Protein AF-A0A938UQN3-F1 (afdb_monomer_lite)

Sequence (395 aa):
MGNARTWTIAVVLLLVIAAVGLVLLARGTQACGDGECGEGESMVSCALDCPGSCGDGFCNPDGENVGTCPADCTPAVPPPPAPTAPPAPPAPTPASAAPTEAPAAAGADRPSEPEAAASRARCGDGTCQAGENGKNCPSDCQPPGRCRDDAFRKIVAQVVKSCADGCKFESKNPVVGISEAQFRALFERAGDKGIGVQFSIFGCNVWKPDGKDCWGYDAHYAEPATCPPDANYACASRSDGGLCNPAGAQTACKKYAAAIEDSVVGFVKQWRQAKYLLLLGTASRTGNDDRGSGGMSQANKDLALVRAANVEGLVDRLRGEMEQFKEPVMFKSYKVVLDNTKQFFDSAGFKKLVAAQMKVGKDGGFKPTTDNAINRSVMMIAVGCDLTGEDVGEK

pLDDT: mean 70.02, std 17.11, range [31.27, 96.38]

Radius of gyration: 29.77 Å; chains: 1; bounding box: 83×67×92 Å

Foldseek 3Di:
DPPPVVVVVVVVVVVVVVVVVVVVVVVPDPDADPQAQDDPRDCVNHVRNDPDDAPPQAQGPSHGECVRHVPNHPDDDPDPPDDDDDDDDDDDDDDDDDDDDDDDDDDDDDDDDPPPPPPQPPAPPQAQDPPRACPNRVRNHPDQAADPDPLLLLLVLVQLQQQVVQVVPVPGRDAPEDDLVNVCSLQVCCPRPQKHKAWQQQDWDPQDPVRQATAEDLQPADPLVRPPLVPCSNVPDPVVPDDDDVVVRSVRHVVSVVVSLCVLLVRLLVQLLFAAKEKEFFFAPPPCPPPPPLWRDPVRQVSSQVQSVSSVVSSVVSQVVVVVVVSHRNYDYGYHYYILSDCSLVDPSNLVSQCVRPPPDPPDSDRCSDSNRVRRTIMIMGGSHDSDDPSNPPD

Structure (mmCIF, N/CA/C/O backbone):
data_AF-A0A938UQN3-F1
#
_entry.id   AF-A0A938UQN3-F1
#
loop_
_atom_site.group_PDB
_atom_site.id
_atom_site.type_symbol
_atom_site.label_atom_id
_atom_site.label_alt_id
_atom_site.label_comp_id
_atom_site.label_asym_id
_atom_site.label_entity_id
_atom_site.label_seq_id
_atom_site.pdbx_PDB_ins_code
_atom_site.Cartn_x
_atom_site.Cartn_y
_atom_site.Cartn_z
_atom_site.occupancy
_atom_site.B_iso_or_equiv
_atom_site.auth_seq_id
_atom_site.auth_comp_id
_atom_site.auth_asym_id
_atom_site.auth_atom_id
_atom_site.pdbx_PDB_model_num
ATOM 1 N N . MET A 1 1 ? 1.586 41.557 48.399 1.00 56.97 1 MET A N 1
ATOM 2 C CA . MET A 1 1 ? 2.394 42.169 47.313 1.00 56.97 1 MET A CA 1
ATOM 3 C C . MET A 1 1 ? 2.882 41.140 46.268 1.00 56.97 1 MET A C 1
ATOM 5 O O . MET A 1 1 ? 3.895 41.372 45.625 1.00 56.97 1 MET A O 1
ATOM 9 N N . GLY A 1 2 ? 2.164 40.027 46.035 1.00 58.78 2 GLY A N 1
ATOM 10 C CA . GLY A 1 2 ? 2.628 38.928 45.162 1.00 58.78 2 GLY A CA 1
ATOM 11 C C . GLY A 1 2 ? 2.146 38.943 43.703 1.00 58.78 2 GLY A C 1
ATOM 12 O O . GLY A 1 2 ? 2.598 38.115 42.926 1.00 58.78 2 GLY A O 1
ATOM 13 N N . ASN A 1 3 ? 1.264 39.870 43.305 1.00 70.50 3 ASN A N 1
ATOM 14 C CA . ASN A 1 3 ? 0.552 39.760 42.018 1.00 70.50 3 ASN A CA 1
ATOM 15 C C . ASN A 1 3 ? 1.128 40.625 40.886 1.00 70.50 3 ASN A C 1
ATOM 17 O O . ASN A 1 3 ? 0.839 40.368 39.722 1.00 70.50 3 ASN A O 1
ATOM 21 N N . ALA A 1 4 ? 1.955 41.629 41.196 1.00 79.12 4 ALA A N 1
ATOM 22 C CA . ALA A 1 4 ? 2.470 42.545 40.177 1.00 79.12 4 ALA A CA 1
ATOM 23 C C . ALA A 1 4 ? 3.506 41.872 39.258 1.00 79.12 4 ALA A C 1
ATOM 25 O O . ALA A 1 4 ? 3.447 42.032 38.045 1.00 79.12 4 ALA A O 1
ATOM 26 N N . ARG A 1 5 ? 4.412 41.056 39.820 1.00 83.56 5 ARG A N 1
ATOM 27 C CA . ARG A 1 5 ? 5.469 40.384 39.043 1.00 83.56 5 ARG A CA 1
ATOM 28 C C . ARG A 1 5 ? 4.922 39.335 38.074 1.00 83.56 5 ARG A C 1
ATOM 30 O O . ARG A 1 5 ? 5.420 39.226 36.959 1.00 83.56 5 ARG A O 1
ATOM 37 N N . THR A 1 6 ? 3.885 38.601 38.469 1.00 84.69 6 THR A N 1
ATOM 38 C CA . THR A 1 6 ? 3.274 37.560 37.631 1.00 84.69 6 THR A CA 1
ATOM 39 C C . THR A 1 6 ? 2.570 38.162 36.415 1.00 84.69 6 THR A C 1
ATOM 41 O O . THR A 1 6 ? 2.688 37.638 35.311 1.00 84.69 6 THR A O 1
ATOM 44 N N . TRP A 1 7 ? 1.910 39.311 36.595 1.00 89.62 7 TRP A N 1
ATOM 45 C CA . TRP A 1 7 ? 1.274 40.047 35.502 1.00 89.62 7 TRP A CA 1
ATOM 46 C C . TRP A 1 7 ? 2.285 40.612 34.502 1.00 89.62 7 TRP A C 1
ATOM 48 O O . TRP A 1 7 ? 2.067 40.511 33.297 1.00 89.62 7 TRP A O 1
ATOM 58 N N . THR A 1 8 ? 3.419 41.143 34.969 1.00 93.06 8 THR A N 1
ATOM 59 C CA . THR A 1 8 ? 4.461 41.657 34.067 1.00 93.06 8 THR A CA 1
ATOM 60 C C . THR A 1 8 ? 5.041 40.555 33.177 1.00 93.06 8 THR A C 1
ATOM 62 O O . THR A 1 8 ? 5.215 40.772 31.981 1.00 93.06 8 THR A O 1
ATOM 65 N N . ILE A 1 9 ? 5.285 39.359 33.723 1.00 92.88 9 ILE A N 1
ATOM 66 C CA . ILE A 1 9 ? 5.828 38.231 32.947 1.00 92.88 9 ILE A CA 1
ATOM 67 C C . ILE A 1 9 ? 4.826 37.764 31.883 1.00 92.88 9 ILE A C 1
ATOM 69 O O . ILE A 1 9 ? 5.215 37.559 30.736 1.00 92.88 9 ILE A O 1
ATOM 73 N N . ALA A 1 10 ? 3.540 37.648 32.229 1.00 92.75 10 ALA A N 1
ATOM 74 C CA . ALA A 1 10 ? 2.505 37.223 31.285 1.00 92.75 10 ALA A CA 1
ATOM 75 C C . ALA A 1 10 ? 2.339 38.202 30.108 1.00 92.75 10 ALA A C 1
ATOM 77 O O . ALA A 1 10 ? 2.228 37.772 28.960 1.00 92.75 10 ALA A O 1
ATOM 78 N N . VAL A 1 11 ? 2.378 39.513 30.376 1.00 95.69 11 VAL A N 1
ATOM 79 C CA . VAL A 1 11 ? 2.270 40.547 29.333 1.00 95.69 11 VAL A CA 1
ATOM 80 C C . VAL A 1 11 ? 3.484 40.527 28.405 1.00 95.69 11 VAL A C 1
ATOM 82 O O . VAL A 1 11 ? 3.319 40.570 27.189 1.00 95.69 11 VAL A O 1
ATOM 85 N N . VAL A 1 12 ? 4.698 40.403 28.950 1.00 96.25 12 VAL A N 1
ATOM 86 C CA . VAL A 1 12 ? 5.915 40.310 28.127 1.00 96.25 12 VAL A CA 1
ATOM 87 C C . VAL A 1 12 ? 5.890 39.052 27.257 1.00 96.25 12 VAL A C 1
ATOM 89 O O . VAL A 1 12 ? 6.208 39.133 26.073 1.00 96.25 12 VAL A O 1
ATOM 92 N N . LEU A 1 13 ? 5.455 37.909 27.797 1.00 96.25 13 LEU A N 1
ATOM 93 C CA . LEU A 1 13 ? 5.366 36.663 27.033 1.00 96.25 13 LEU A CA 1
ATOM 94 C C . LEU A 1 13 ? 4.372 36.777 25.864 1.00 96.25 13 LEU A C 1
ATOM 96 O O . LEU A 1 13 ? 4.685 36.362 24.751 1.00 96.25 13 LEU A O 1
ATOM 100 N N . LEU A 1 14 ? 3.204 37.386 26.096 1.00 96.12 14 LEU A N 1
ATOM 101 C CA . LEU A 1 14 ? 2.204 37.639 25.053 1.00 96.12 14 LEU A CA 1
ATOM 102 C C . LEU A 1 14 ? 2.736 38.556 23.947 1.00 96.12 14 LEU A C 1
ATOM 104 O O . LEU A 1 14 ? 2.516 38.276 22.770 1.00 96.12 14 LEU A O 1
ATOM 108 N N . LEU A 1 15 ? 3.468 39.614 24.307 1.00 96.38 15 LEU A N 1
ATOM 109 C CA . LEU A 1 15 ? 4.074 40.523 23.330 1.00 96.38 15 LEU A CA 1
ATOM 110 C C . LEU A 1 15 ? 5.153 39.828 22.490 1.00 96.38 15 LEU A C 1
ATOM 112 O O . LEU A 1 15 ? 5.215 40.050 21.282 1.00 96.38 15 LEU A O 1
ATOM 116 N N . VAL A 1 16 ? 5.962 38.951 23.093 1.00 96.25 16 VAL A N 1
ATOM 117 C CA . VAL A 1 16 ? 6.960 38.156 22.359 1.00 96.25 16 VAL A CA 1
ATOM 118 C C . VAL A 1 16 ? 6.283 37.181 21.396 1.00 96.25 16 VAL A C 1
ATOM 120 O O . VAL A 1 16 ? 6.679 37.113 20.235 1.00 96.25 16 VAL A O 1
ATOM 123 N N . ILE A 1 17 ? 5.238 36.468 21.830 1.00 95.25 17 ILE A N 1
ATOM 124 C CA . ILE A 1 17 ? 4.491 35.542 20.961 1.00 95.25 17 ILE A CA 1
ATOM 125 C C . ILE A 1 17 ? 3.857 36.294 19.784 1.00 95.25 17 ILE A C 1
ATOM 127 O O . ILE A 1 17 ? 3.970 35.845 18.646 1.00 95.25 17 ILE A O 1
ATOM 131 N N . ALA A 1 18 ? 3.245 37.454 20.033 1.00 94.81 18 ALA A N 1
ATOM 132 C CA . ALA A 1 18 ? 2.670 38.290 18.982 1.00 94.81 18 ALA A CA 1
ATOM 133 C C . ALA A 1 18 ? 3.731 38.793 17.988 1.00 94.81 18 ALA A C 1
ATOM 135 O O . ALA A 1 18 ? 3.509 38.732 16.781 1.00 94.81 18 ALA A O 1
ATOM 136 N N . ALA A 1 19 ? 4.899 39.232 18.469 1.00 94.44 19 ALA A N 1
ATOM 137 C CA . ALA A 1 19 ? 5.991 39.678 17.605 1.00 94.44 19 ALA A CA 1
ATOM 138 C C . ALA A 1 19 ? 6.561 38.533 16.751 1.00 94.44 19 ALA A C 1
ATOM 140 O O . ALA A 1 19 ? 6.786 38.714 15.556 1.00 94.44 19 ALA A O 1
ATOM 141 N N . VAL A 1 20 ? 6.744 37.341 17.329 1.00 91.69 20 VAL A N 1
ATOM 142 C CA . VAL A 1 20 ? 7.188 36.150 16.587 1.00 91.69 20 VAL A CA 1
ATOM 143 C C . VAL A 1 20 ? 6.137 35.729 15.559 1.00 91.69 20 VAL A C 1
ATOM 145 O O . VAL A 1 20 ? 6.489 35.473 14.411 1.00 91.69 20 VAL A O 1
ATOM 148 N N . GLY A 1 21 ? 4.853 35.727 15.928 1.00 89.25 21 GLY A N 1
ATOM 149 C CA . GLY A 1 21 ? 3.753 35.457 15.001 1.00 89.25 21 GLY A CA 1
ATOM 150 C C . GLY A 1 21 ? 3.728 36.436 13.826 1.00 89.25 21 GLY A C 1
ATOM 151 O O . GLY A 1 21 ? 3.589 36.011 12.684 1.00 89.25 21 GLY A O 1
ATOM 152 N N . LEU A 1 22 ? 3.952 37.729 14.080 1.00 83.69 22 LEU A N 1
ATOM 153 C CA . LEU A 1 22 ? 4.010 38.753 13.035 1.00 83.69 22 LEU A CA 1
ATOM 154 C C . LEU A 1 22 ? 5.209 38.558 12.090 1.00 83.69 22 LEU A C 1
ATOM 156 O O . LEU A 1 22 ? 5.056 38.687 10.879 1.00 83.69 22 LEU A O 1
ATOM 160 N N . VAL A 1 23 ? 6.385 38.199 12.617 1.00 81.25 23 VAL A N 1
ATOM 161 C CA . VAL A 1 23 ? 7.580 37.907 11.800 1.00 81.25 23 VAL A CA 1
ATOM 162 C C . VAL A 1 23 ? 7.393 36.645 10.956 1.00 81.25 23 VAL A C 1
ATOM 164 O O . VAL A 1 23 ? 7.838 36.608 9.812 1.00 81.25 23 VAL A O 1
ATOM 167 N N . LEU A 1 24 ? 6.727 35.619 11.491 1.00 76.69 24 LEU A N 1
ATOM 168 C CA . LEU A 1 24 ? 6.431 34.395 10.745 1.00 76.69 24 LEU A CA 1
ATOM 169 C C . LEU A 1 24 ? 5.381 34.632 9.652 1.00 76.69 24 LEU A C 1
ATOM 171 O O . LEU A 1 24 ? 5.538 34.112 8.552 1.00 76.69 24 LEU A O 1
ATOM 175 N N . LEU A 1 25 ? 4.368 35.466 9.910 1.00 73.25 25 LEU A N 1
ATOM 176 C CA . LEU A 1 25 ? 3.381 35.859 8.898 1.00 73.25 25 LEU A CA 1
ATOM 177 C C . LEU A 1 25 ? 3.997 36.725 7.788 1.00 73.25 25 LEU A C 1
ATOM 179 O O . LEU A 1 25 ? 3.633 36.573 6.628 1.00 73.25 25 LEU A O 1
ATOM 183 N N . ALA A 1 26 ? 4.965 37.585 8.114 1.00 68.00 26 ALA A N 1
ATOM 184 C CA . ALA A 1 26 ? 5.640 38.437 7.132 1.00 68.00 26 ALA A CA 1
ATOM 185 C C . ALA A 1 26 ? 6.625 37.685 6.215 1.00 68.00 26 ALA A C 1
ATOM 187 O O . ALA A 1 26 ? 7.032 38.226 5.193 1.00 68.00 26 ALA A O 1
ATOM 188 N N . ARG A 1 27 ? 7.018 36.451 6.556 1.00 65.69 27 ARG A N 1
ATOM 189 C CA . ARG A 1 27 ? 7.923 35.616 5.741 1.00 65.69 27 ARG A CA 1
ATOM 190 C C . ARG A 1 27 ? 7.196 34.619 4.833 1.00 65.69 27 ARG A C 1
ATOM 192 O O . ARG A 1 27 ? 7.852 33.797 4.206 1.00 65.69 27 ARG A O 1
ATOM 199 N N . GLY A 1 28 ? 5.864 34.643 4.802 1.00 57.59 28 GLY A N 1
ATOM 200 C CA . GLY A 1 28 ? 5.063 33.539 4.268 1.00 57.59 28 GLY A CA 1
ATOM 201 C C . GLY A 1 28 ? 4.474 33.711 2.870 1.00 57.59 28 GLY A C 1
ATOM 202 O O . GLY A 1 28 ? 3.775 32.807 2.429 1.00 57.59 28 GLY A O 1
ATOM 203 N N . THR A 1 29 ? 4.692 34.828 2.176 1.00 60.16 29 THR A N 1
ATOM 204 C CA . THR A 1 29 ? 4.077 35.047 0.856 1.00 60.16 29 THR A CA 1
ATOM 205 C C . THR A 1 29 ? 5.000 35.858 -0.043 1.00 60.16 29 THR A C 1
ATOM 207 O O . THR A 1 29 ? 4.762 37.044 -0.270 1.00 60.16 29 THR A O 1
ATOM 210 N N . GLN A 1 30 ? 6.066 35.240 -0.547 1.00 63.69 30 GLN A N 1
ATOM 211 C CA . GLN A 1 30 ? 6.585 35.671 -1.843 1.00 63.69 30 GLN A CA 1
ATOM 212 C C . GLN A 1 30 ? 5.527 35.222 -2.852 1.00 63.69 30 GLN A C 1
ATOM 214 O O . GLN A 1 30 ? 5.240 34.032 -2.992 1.00 63.69 30 GLN A O 1
ATOM 219 N N . ALA A 1 31 ? 4.743 36.197 -3.301 1.00 70.38 31 ALA A N 1
ATOM 220 C CA . ALA A 1 31 ? 3.550 35.963 -4.084 1.00 70.38 31 ALA A CA 1
ATOM 221 C C . ALA A 1 31 ? 3.962 35.940 -5.544 1.00 70.38 31 ALA A C 1
ATOM 223 O O . ALA A 1 31 ? 4.430 36.946 -6.059 1.00 70.38 31 ALA A O 1
ATOM 224 N N . CYS A 1 32 ? 3.722 34.807 -6.184 1.00 81.62 32 CYS A N 1
ATOM 225 C CA . CYS A 1 32 ? 3.927 34.661 -7.607 1.00 81.62 32 CYS A CA 1
ATOM 226 C C . CYS A 1 32 ? 3.119 35.710 -8.398 1.00 81.62 32 CYS A C 1
ATOM 228 O O . CYS A 1 32 ? 1.915 35.874 -8.167 1.00 81.62 32 CYS A O 1
ATOM 230 N N . GLY A 1 33 ? 3.776 36.398 -9.323 1.00 83.62 33 GLY A N 1
ATOM 231 C CA . GLY A 1 33 ? 3.275 37.424 -10.229 1.00 83.62 33 GLY A CA 1
ATOM 232 C C . GLY A 1 33 ? 3.992 38.778 -10.164 1.00 83.62 33 GLY A C 1
ATOM 233 O O . GLY A 1 33 ? 3.383 39.763 -10.596 1.00 83.62 33 GLY A O 1
ATOM 234 N N . ASP A 1 34 ? 5.209 38.883 -9.619 1.00 85.81 34 ASP A N 1
ATOM 235 C CA . ASP A 1 34 ? 5.981 40.142 -9.628 1.00 85.81 34 ASP A CA 1
ATOM 236 C C . ASP A 1 34 ? 6.915 40.291 -10.847 1.00 85.81 34 ASP A C 1
ATOM 238 O O . ASP A 1 34 ? 7.418 41.389 -11.113 1.00 85.81 34 ASP A O 1
ATOM 242 N N . GLY A 1 35 ? 7.044 39.232 -11.652 1.00 83.19 35 GLY A N 1
ATOM 243 C CA . GLY A 1 35 ? 7.829 39.183 -12.880 1.00 83.19 35 GLY A CA 1
ATOM 244 C C . GLY A 1 35 ? 9.316 38.874 -12.693 1.00 83.19 35 GLY A C 1
ATOM 245 O O . GLY A 1 35 ? 10.037 38.887 -13.695 1.00 83.19 35 GLY A O 1
ATOM 246 N N . GLU A 1 36 ? 9.793 38.598 -11.475 1.00 85.06 36 GLU A N 1
ATOM 247 C CA . GLU A 1 36 ? 11.181 38.206 -11.207 1.00 85.06 36 GLU A CA 1
ATOM 248 C C . GLU A 1 36 ? 11.253 36.876 -10.444 1.00 85.06 36 GLU A C 1
ATOM 250 O O . GLU A 1 36 ? 10.652 36.716 -9.397 1.00 85.06 36 GLU A O 1
ATOM 255 N N . CYS A 1 37 ? 12.056 35.922 -10.924 1.00 84.44 37 CYS A N 1
ATOM 256 C CA . CYS A 1 37 ? 12.285 34.665 -10.207 1.00 84.44 37 CYS A CA 1
ATOM 257 C C . CYS A 1 37 ? 13.238 34.874 -9.013 1.00 84.44 37 CYS A C 1
ATOM 259 O O . CYS A 1 37 ? 14.462 34.942 -9.190 1.00 84.44 37 CYS A O 1
ATOM 261 N N . GLY A 1 38 ? 12.690 35.003 -7.803 1.00 84.44 38 GLY A N 1
ATOM 262 C CA . GLY A 1 38 ? 13.435 35.278 -6.572 1.00 84.44 38 GLY A CA 1
ATOM 263 C C . GLY A 1 38 ? 14.086 34.054 -5.905 1.00 84.44 38 GLY A C 1
ATOM 264 O O . GLY A 1 38 ? 13.805 32.897 -6.218 1.00 84.44 38 GLY A O 1
ATOM 265 N N . GLU A 1 39 ? 14.960 34.287 -4.914 1.00 80.38 39 GLU A N 1
ATOM 266 C CA . GLU A 1 39 ? 15.523 33.203 -4.091 1.00 80.38 39 GLU A CA 1
ATOM 267 C C . GLU A 1 39 ? 14.413 32.459 -3.324 1.00 80.38 39 GLU A C 1
ATOM 269 O O . GLU A 1 39 ? 13.772 33.020 -2.437 1.00 80.38 39 GLU A O 1
ATOM 274 N N . GLY A 1 40 ? 14.223 31.172 -3.631 1.00 78.50 40 GLY A N 1
ATOM 275 C CA . GLY A 1 40 ? 13.193 30.320 -3.019 1.00 78.50 40 GLY A CA 1
ATOM 276 C C . GLY A 1 40 ? 11.958 30.106 -3.896 1.00 78.50 40 GLY A C 1
ATOM 277 O O . GLY A 1 40 ? 11.128 29.243 -3.592 1.00 78.50 40 GLY A O 1
ATOM 278 N N . GLU A 1 41 ? 11.866 30.822 -5.012 1.00 86.19 41 GLU A N 1
ATOM 279 C CA . GLU A 1 41 ? 10.914 30.536 -6.073 1.00 86.19 41 GLU A CA 1
ATOM 280 C C . GLU A 1 41 ? 11.502 29.497 -7.028 1.00 86.19 41 GLU A C 1
ATOM 282 O O . GLU A 1 41 ? 12.710 29.373 -7.227 1.00 86.19 41 GLU A O 1
ATOM 287 N N . SER A 1 42 ? 10.630 28.653 -7.553 1.00 77.06 42 SER A N 1
ATOM 288 C CA . SER A 1 42 ? 10.967 27.591 -8.490 1.00 77.06 42 SER A CA 1
ATOM 289 C C . SER A 1 42 ? 9.829 27.476 -9.481 1.00 77.06 42 SER A C 1
ATOM 291 O O . SER A 1 42 ? 8.719 27.909 -9.187 1.00 77.06 42 SER A O 1
ATOM 293 N N . MET A 1 43 ? 10.043 26.797 -10.600 1.00 74.75 43 MET A N 1
ATOM 294 C CA . MET A 1 43 ? 8.954 26.509 -11.537 1.00 74.75 43 MET A CA 1
ATOM 295 C C . MET A 1 43 ? 7.749 25.814 -10.874 1.00 74.75 43 MET A C 1
ATOM 297 O O . MET A 1 43 ? 6.617 25.997 -11.300 1.00 74.75 43 MET A O 1
ATOM 301 N N . VAL A 1 44 ? 7.970 25.035 -9.806 1.00 73.88 44 VAL A N 1
ATOM 302 C CA . VAL A 1 44 ? 6.896 24.322 -9.093 1.00 73.88 44 VAL A CA 1
ATOM 303 C C . VAL A 1 44 ? 6.136 25.245 -8.141 1.00 73.88 44 VAL A C 1
ATOM 305 O O . VAL A 1 44 ? 4.919 25.134 -8.011 1.00 73.88 44 VAL A O 1
ATOM 308 N N . SER A 1 45 ? 6.844 26.144 -7.454 1.00 80.06 45 SER A N 1
ATOM 309 C CA . SER A 1 45 ? 6.239 27.063 -6.483 1.00 80.06 45 SER A CA 1
ATOM 310 C C . SER A 1 45 ? 5.734 28.360 -7.115 1.00 80.06 45 SER A C 1
ATOM 312 O O . SER A 1 45 ? 4.825 28.977 -6.562 1.00 80.06 45 SER A O 1
ATOM 314 N N . CYS A 1 46 ? 6.296 28.761 -8.256 1.00 82.94 46 CYS A N 1
ATOM 315 C CA . CYS A 1 46 ? 5.995 30.008 -8.938 1.00 82.94 46 CYS A CA 1
ATOM 316 C C . CYS A 1 46 ? 6.329 29.976 -10.448 1.00 82.94 46 CYS A C 1
ATOM 318 O O . CYS A 1 46 ? 7.236 30.650 -10.933 1.00 82.94 46 CYS A O 1
ATOM 320 N N . ALA A 1 47 ? 5.562 29.203 -11.223 1.00 80.31 47 ALA A N 1
ATOM 321 C CA . ALA A 1 47 ? 5.734 29.097 -12.679 1.00 80.31 47 ALA A CA 1
ATOM 322 C C . ALA A 1 47 ? 5.547 30.426 -13.442 1.00 80.31 47 ALA A C 1
ATOM 324 O O . ALA A 1 47 ? 6.002 30.547 -14.575 1.00 80.31 47 ALA A O 1
ATOM 325 N N . LEU A 1 48 ? 4.854 31.406 -12.848 1.00 81.25 48 LEU A N 1
ATOM 326 C CA . LEU A 1 48 ? 4.531 32.669 -13.515 1.00 81.25 48 LEU A CA 1
ATOM 327 C C . LEU A 1 48 ? 5.754 33.589 -13.659 1.00 81.25 48 LEU A C 1
ATOM 329 O O . LEU A 1 48 ? 5.878 34.248 -14.688 1.00 81.25 48 LEU A O 1
ATOM 333 N N . ASP A 1 49 ? 6.651 33.593 -12.666 1.00 84.56 49 ASP A N 1
ATOM 334 C CA . ASP A 1 49 ? 7.836 34.465 -12.646 1.00 84.56 49 ASP A CA 1
ATOM 335 C C . ASP A 1 49 ? 9.147 33.713 -12.923 1.00 84.56 49 ASP A C 1
ATOM 337 O O . ASP A 1 49 ? 10.135 34.321 -13.336 1.00 84.56 49 ASP A O 1
ATOM 341 N N . CYS A 1 50 ? 9.161 32.386 -12.742 1.00 84.94 50 CYS A N 1
ATOM 342 C CA . CYS A 1 50 ? 10.306 31.518 -13.009 1.00 84.94 50 CYS A CA 1
ATOM 343 C C . CYS A 1 50 ? 10.113 30.715 -14.307 1.00 84.94 50 CYS A C 1
ATOM 345 O O . CYS A 1 50 ? 9.683 29.559 -14.238 1.00 84.94 50 CYS A O 1
ATOM 347 N N . PRO A 1 51 ? 10.436 31.276 -15.491 1.00 76.62 51 PRO A N 1
ATOM 348 C CA . PRO A 1 51 ? 10.465 30.500 -16.723 1.00 76.62 51 PRO A CA 1
ATOM 349 C C . PRO A 1 51 ? 11.550 29.421 -16.628 1.00 76.62 51 PRO A C 1
ATOM 351 O O . PRO A 1 51 ? 12.608 29.643 -16.033 1.00 76.62 51 PRO A O 1
ATOM 354 N N . GLY A 1 52 ? 11.283 28.254 -17.213 1.00 75.50 52 GLY A N 1
ATOM 355 C CA . GLY A 1 52 ? 12.243 27.152 -17.250 1.00 75.50 52 GLY A CA 1
ATOM 356 C C . GLY A 1 52 ? 13.607 27.550 -17.802 1.00 75.50 52 GLY A C 1
ATOM 357 O O . GLY A 1 52 ? 13.730 28.464 -18.625 1.00 75.50 52 GLY A O 1
ATOM 358 N N . SER A 1 53 ? 14.645 26.907 -17.269 1.00 79.44 53 SER A N 1
ATOM 359 C CA . SER A 1 53 ? 16.026 27.149 -17.659 1.00 79.44 53 SER A CA 1
ATOM 360 C C . SER A 1 53 ? 16.504 26.085 -18.633 1.00 79.44 53 SER A C 1
ATOM 362 O O . SER A 1 53 ? 16.656 24.925 -18.260 1.00 79.44 53 SER A O 1
ATOM 364 N N . CYS A 1 54 ? 16.878 26.531 -19.829 1.00 78.81 54 CYS A N 1
ATOM 365 C CA . CYS A 1 54 ? 17.405 25.651 -20.856 1.00 78.81 54 CYS A CA 1
ATOM 366 C C . CYS A 1 54 ? 18.675 24.904 -20.413 1.00 78.81 54 CYS A C 1
ATOM 368 O O . CYS A 1 54 ? 19.653 25.514 -19.967 1.00 78.81 54 CYS A O 1
ATOM 370 N N . GLY A 1 55 ? 18.690 23.598 -20.644 1.00 80.12 55 GLY A N 1
ATOM 371 C CA . GLY A 1 55 ? 19.741 22.645 -20.304 1.00 80.12 55 GLY A CA 1
ATOM 372 C C . GLY A 1 55 ? 19.449 21.788 -19.066 1.00 80.12 55 GLY A C 1
ATOM 373 O O . GLY A 1 55 ? 20.367 21.109 -18.597 1.00 80.12 55 GLY A O 1
ATOM 374 N N . ASP A 1 56 ? 18.231 21.816 -18.519 1.00 80.38 56 ASP A N 1
ATOM 375 C CA . ASP A 1 56 ? 17.821 20.975 -17.385 1.00 80.38 56 ASP A CA 1
ATOM 376 C C . ASP A 1 56 ? 17.229 19.617 -17.819 1.00 80.38 56 ASP A C 1
ATOM 378 O O . ASP A 1 56 ? 17.014 18.730 -16.985 1.00 80.38 56 ASP A O 1
ATOM 382 N N . GLY A 1 57 ? 17.053 19.425 -19.131 1.00 77.56 57 GLY A N 1
ATOM 383 C CA . GLY A 1 57 ? 16.536 18.205 -19.745 1.00 77.56 57 GLY A CA 1
ATOM 384 C C . GLY A 1 57 ? 15.011 18.150 -19.863 1.00 77.56 57 GLY A C 1
ATOM 385 O O . GLY A 1 57 ? 14.493 17.115 -20.296 1.00 77.56 57 GLY A O 1
ATOM 386 N N . PHE A 1 58 ? 14.288 19.220 -19.517 1.00 76.50 58 PHE A N 1
ATOM 387 C CA . PHE A 1 58 ? 12.829 19.296 -19.586 1.00 76.50 58 PHE A CA 1
ATOM 388 C C . PHE A 1 58 ? 12.370 20.459 -20.464 1.00 76.50 58 PHE A C 1
ATOM 390 O O . PHE A 1 58 ? 12.585 21.610 -20.135 1.00 76.50 58 PHE A O 1
ATOM 397 N N . CYS A 1 59 ? 11.646 20.166 -21.548 1.00 82.38 59 CYS A N 1
ATOM 398 C CA . CYS A 1 59 ? 11.062 21.210 -22.392 1.00 82.38 59 CYS A CA 1
ATOM 399 C C . CYS A 1 59 ? 9.840 21.860 -21.721 1.00 82.38 59 CYS A C 1
ATOM 401 O O . CYS A 1 59 ? 8.737 21.300 -21.767 1.00 82.38 59 CYS A O 1
ATOM 403 N N . ASN A 1 60 ? 10.021 23.036 -21.122 1.00 81.75 60 ASN A N 1
ATOM 404 C CA . ASN A 1 60 ? 8.960 23.728 -20.389 1.00 81.75 60 ASN A CA 1
ATOM 405 C C . ASN A 1 60 ? 8.056 24.569 -21.318 1.00 81.75 60 ASN A C 1
ATOM 407 O O . ASN A 1 60 ? 8.532 25.510 -21.957 1.00 81.75 60 ASN A O 1
ATOM 411 N N . PRO A 1 61 ? 6.735 24.307 -21.377 1.00 73.75 61 PRO A N 1
ATOM 412 C CA . PRO A 1 61 ? 5.843 24.923 -22.366 1.00 73.75 61 PRO A CA 1
ATOM 413 C C . PRO A 1 61 ? 5.666 26.443 -22.207 1.00 73.75 61 PRO A C 1
ATOM 415 O O . PRO A 1 61 ? 5.299 27.110 -23.173 1.00 73.75 61 PRO A O 1
ATOM 418 N N . ASP A 1 62 ? 5.951 26.990 -21.022 1.00 72.62 62 ASP A N 1
ATOM 419 C CA . ASP A 1 62 ? 5.711 28.397 -20.673 1.00 72.62 62 ASP A CA 1
ATOM 420 C C . ASP A 1 62 ? 6.896 29.338 -20.982 1.00 72.62 62 ASP A C 1
ATOM 422 O O . ASP A 1 62 ? 6.858 30.525 -20.663 1.00 72.62 62 ASP A O 1
ATOM 426 N N . GLY A 1 63 ? 7.947 28.853 -21.651 1.00 73.44 63 GLY A N 1
ATOM 427 C CA . GLY A 1 63 ? 9.096 29.692 -22.032 1.00 73.44 63 GLY A CA 1
ATOM 428 C C . GLY A 1 63 ? 10.100 29.032 -22.976 1.00 73.44 63 GLY A C 1
ATOM 429 O O . GLY A 1 63 ? 10.867 29.715 -23.665 1.00 73.44 63 GLY A O 1
ATOM 430 N N . GLU A 1 64 ? 10.058 27.709 -23.087 1.00 87.06 64 GLU A N 1
ATOM 431 C CA . GLU A 1 64 ? 10.958 26.945 -23.930 1.00 87.06 64 GLU A CA 1
ATOM 432 C C . GLU A 1 64 ? 10.217 26.360 -25.127 1.00 87.06 64 GLU A C 1
ATOM 434 O O . GLU A 1 64 ? 9.093 25.867 -25.067 1.00 87.06 64 GLU A O 1
ATOM 439 N N . ASN A 1 65 ? 10.864 26.437 -26.277 1.00 85.50 65 ASN A N 1
ATOM 440 C CA . ASN A 1 65 ? 10.447 25.746 -27.480 1.00 85.50 65 ASN A CA 1
ATOM 441 C C . ASN A 1 65 ? 11.693 25.355 -28.270 1.00 85.50 65 ASN A C 1
ATOM 443 O O . ASN A 1 65 ? 12.810 25.746 -27.940 1.00 85.50 65 ASN A O 1
ATOM 447 N N . VAL A 1 66 ? 11.506 24.618 -29.361 1.00 87.56 66 VAL A N 1
ATOM 448 C CA . VAL A 1 66 ? 12.608 24.145 -30.216 1.00 87.56 66 VAL A CA 1
ATOM 449 C C . VAL A 1 66 ? 13.505 25.291 -30.716 1.00 87.56 66 VAL A C 1
ATOM 451 O O . VAL A 1 66 ? 14.679 25.079 -31.003 1.00 87.56 66 VAL A O 1
ATOM 454 N N . GLY A 1 67 ? 12.972 26.512 -30.830 1.00 84.38 67 GLY A N 1
ATOM 455 C CA . GLY A 1 67 ? 13.727 27.696 -31.234 1.00 84.38 67 GLY A CA 1
ATOM 456 C C . GLY A 1 67 ? 14.493 28.378 -30.098 1.00 84.38 67 GLY A C 1
ATOM 457 O O . GLY A 1 67 ? 15.569 28.916 -30.351 1.00 84.38 67 GLY A O 1
ATOM 458 N N . THR A 1 68 ? 13.969 28.370 -28.868 1.00 82.44 68 THR A N 1
ATOM 459 C CA . THR A 1 68 ? 14.589 29.048 -27.712 1.00 82.44 68 THR A CA 1
ATOM 460 C C . THR A 1 68 ? 15.449 28.123 -26.854 1.00 82.44 68 THR A C 1
ATOM 462 O O . THR A 1 68 ? 16.438 28.581 -26.289 1.00 82.44 68 THR A O 1
ATOM 465 N N . CYS A 1 69 ? 15.134 26.827 -26.810 1.00 86.56 69 CYS A N 1
ATOM 466 C CA . CYS A 1 69 ? 15.889 25.805 -26.091 1.00 86.56 69 CYS A CA 1
ATOM 467 C C . CYS A 1 69 ? 15.922 24.460 -26.849 1.00 86.56 69 CYS A C 1
ATOM 469 O O . CYS A 1 69 ? 15.293 23.485 -26.444 1.00 86.56 69 CYS A O 1
ATOM 471 N N . PRO A 1 70 ? 16.671 24.351 -27.958 1.00 88.38 70 PRO A N 1
ATOM 472 C CA . PRO A 1 70 ? 16.764 23.106 -28.728 1.00 88.38 70 PRO A CA 1
ATOM 473 C C . PRO A 1 70 ? 17.450 21.950 -27.980 1.00 88.38 70 PRO A C 1
ATOM 475 O O . PRO A 1 70 ? 17.369 20.811 -28.436 1.00 88.38 70 PRO A O 1
ATOM 478 N N . ALA A 1 71 ? 18.156 22.236 -26.877 1.00 85.56 71 ALA A N 1
ATOM 479 C CA . ALA A 1 71 ? 18.799 21.218 -26.047 1.00 85.56 71 ALA A CA 1
ATOM 480 C C . ALA A 1 71 ? 17.765 20.325 -25.342 1.00 85.56 71 ALA A C 1
ATOM 482 O O . ALA A 1 71 ? 17.932 19.107 -25.336 1.00 85.56 71 ALA A O 1
ATOM 483 N N . ASP A 1 72 ? 16.676 20.928 -24.856 1.00 87.06 72 ASP A N 1
ATOM 484 C CA . ASP A 1 72 ? 15.644 20.225 -24.088 1.00 87.06 72 ASP A CA 1
ATOM 485 C C . ASP A 1 72 ? 14.355 20.038 -24.904 1.00 87.06 72 ASP A C 1
ATOM 487 O O . ASP A 1 72 ? 13.653 19.035 -24.764 1.00 87.06 72 ASP A O 1
ATOM 491 N N . CYS A 1 73 ? 14.071 20.951 -25.840 1.00 86.50 73 CYS A N 1
ATOM 492 C CA . CYS A 1 73 ? 12.915 20.906 -26.729 1.00 86.50 73 CYS A CA 1
ATOM 493 C C . CYS A 1 73 ? 13.287 20.370 -28.114 1.00 86.50 73 CYS A C 1
ATOM 495 O O . CYS A 1 73 ? 13.694 21.114 -29.008 1.00 86.50 73 CYS A O 1
ATOM 497 N N . THR A 1 74 ? 13.082 19.072 -28.337 1.00 84.19 74 THR A N 1
ATOM 498 C CA . THR A 1 74 ? 13.226 18.483 -29.677 1.00 84.19 74 THR A CA 1
ATOM 499 C C . THR A 1 74 ? 11.932 18.630 -30.492 1.00 84.19 74 THR A C 1
ATOM 501 O O . THR A 1 74 ? 10.835 18.596 -29.930 1.00 84.19 74 THR A O 1
ATOM 504 N N . PRO A 1 75 ? 12.013 18.825 -31.824 1.00 71.12 75 PRO A N 1
ATOM 505 C CA . PRO A 1 75 ? 10.827 18.967 -32.660 1.00 71.12 75 PRO A CA 1
ATOM 506 C C . PRO A 1 75 ? 9.983 17.696 -32.601 1.00 71.12 75 PRO A C 1
ATOM 508 O O . PRO A 1 75 ? 10.424 16.622 -33.013 1.00 71.12 75 PRO A O 1
ATOM 511 N N . ALA A 1 76 ? 8.756 17.834 -32.093 1.00 58.81 76 ALA A N 1
ATOM 512 C CA . ALA A 1 76 ? 7.778 16.760 -32.077 1.00 58.81 76 ALA A CA 1
ATOM 513 C C . ALA A 1 76 ? 7.614 16.196 -33.496 1.00 58.81 76 ALA A C 1
ATOM 515 O O . ALA A 1 76 ? 7.314 16.925 -34.446 1.00 58.81 76 ALA A O 1
ATOM 516 N N . VAL A 1 77 ? 7.822 14.887 -33.640 1.00 44.44 77 VAL A N 1
ATOM 517 C CA . VAL A 1 77 ? 7.542 14.171 -34.887 1.00 44.44 77 VAL A CA 1
ATOM 518 C C . VAL A 1 77 ? 6.061 14.401 -35.223 1.00 44.44 77 VAL A C 1
ATOM 520 O O . VAL A 1 77 ? 5.216 14.138 -34.362 1.00 44.44 77 VAL A O 1
ATOM 523 N N . PRO A 1 78 ? 5.710 14.906 -36.423 1.00 40.34 78 PRO A N 1
ATOM 524 C CA . PRO A 1 78 ? 4.315 15.143 -36.766 1.00 40.34 78 PRO A CA 1
ATOM 525 C C . PRO A 1 78 ? 3.521 13.834 -36.643 1.00 40.34 78 PRO A C 1
ATOM 527 O O . PRO A 1 78 ? 4.040 12.770 -37.002 1.00 40.34 78 PRO A O 1
ATOM 530 N N . PRO A 1 79 ? 2.278 13.882 -36.130 1.00 41.31 79 PRO A N 1
ATOM 531 C CA . PRO A 1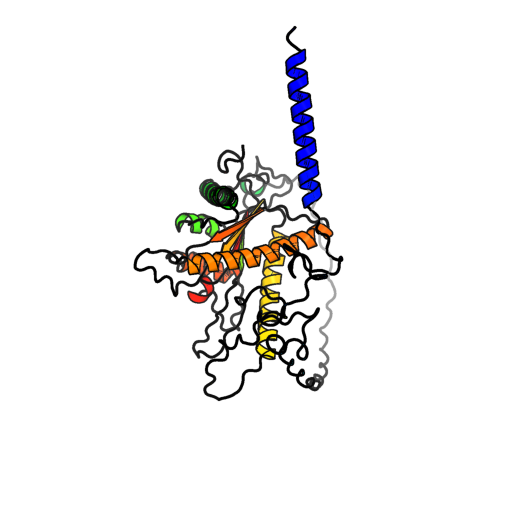 79 ? 1.475 12.683 -35.964 1.00 41.31 79 PRO A CA 1
ATOM 532 C C . PRO A 1 79 ? 1.288 11.988 -37.323 1.00 41.31 79 PRO A C 1
ATOM 534 O O . PRO A 1 79 ? 1.113 12.666 -38.341 1.00 41.31 79 PRO A O 1
ATOM 537 N N . PRO A 1 80 ? 1.328 10.643 -37.371 1.00 45.72 80 PRO A N 1
ATOM 538 C CA . PRO A 1 80 ? 1.098 9.915 -38.610 1.00 45.72 80 PRO A CA 1
ATOM 539 C C . PRO A 1 80 ? -0.299 10.239 -39.170 1.00 45.72 80 PRO A C 1
ATOM 541 O O . PRO A 1 80 ? -1.223 10.507 -38.394 1.00 45.72 80 PRO A O 1
ATOM 544 N N . PRO A 1 81 ? -0.477 10.217 -40.505 1.00 50.25 81 PRO A N 1
ATOM 545 C CA . PRO A 1 81 ? -1.764 10.505 -41.126 1.00 50.25 81 PRO A CA 1
ATOM 546 C C . PRO A 1 81 ? -2.847 9.570 -40.578 1.00 50.25 81 PRO A C 1
ATOM 548 O O . PRO A 1 81 ? -2.603 8.382 -40.352 1.00 50.25 81 PRO A O 1
ATOM 551 N N . ALA A 1 82 ? -4.039 10.128 -40.349 1.00 45.97 82 ALA A N 1
ATOM 552 C CA . ALA A 1 82 ? -5.161 9.414 -39.753 1.00 45.97 82 ALA A CA 1
ATOM 553 C C . ALA A 1 82 ? -5.458 8.104 -40.514 1.00 45.97 82 ALA A C 1
ATOM 555 O O . ALA A 1 82 ? -5.488 8.113 -41.749 1.00 45.97 82 ALA A O 1
ATOM 556 N N . PRO A 1 83 ? -5.686 6.978 -39.811 1.00 50.91 83 PRO A N 1
ATOM 557 C CA . PRO A 1 83 ? -6.006 5.716 -40.461 1.00 50.91 83 PRO A CA 1
ATOM 558 C C . PRO A 1 83 ? -7.326 5.837 -41.229 1.00 50.91 83 PRO A C 1
ATOM 560 O O . PRO A 1 83 ? -8.313 6.374 -40.723 1.00 50.91 83 PRO A O 1
ATOM 563 N N . THR A 1 84 ? -7.342 5.334 -42.464 1.00 59.31 84 THR A N 1
ATOM 564 C CA . THR A 1 84 ? -8.547 5.260 -43.291 1.00 59.31 84 THR A CA 1
ATOM 565 C C . THR A 1 84 ? -9.613 4.407 -42.604 1.00 59.31 84 THR A C 1
ATOM 567 O O . THR A 1 84 ? -9.317 3.364 -42.018 1.00 59.31 84 THR A O 1
ATOM 570 N N . ALA A 1 85 ? -10.862 4.881 -42.649 1.00 53.81 85 ALA A N 1
ATOM 571 C CA . ALA A 1 85 ? -11.985 4.249 -41.970 1.00 53.81 85 ALA A CA 1
ATOM 572 C C . ALA A 1 85 ? -12.142 2.774 -42.400 1.00 53.81 85 ALA A C 1
ATOM 574 O O . ALA A 1 85 ? -12.100 2.484 -43.600 1.00 53.81 85 ALA A O 1
ATOM 575 N N . PRO A 1 86 ? -12.331 1.838 -41.452 1.00 62.03 86 PRO A N 1
ATOM 576 C CA . PRO A 1 86 ? -12.565 0.441 -41.786 1.00 62.03 86 PRO A CA 1
ATOM 577 C C . PRO A 1 86 ? -13.897 0.270 -42.539 1.00 62.03 86 PRO A C 1
ATOM 579 O O . PRO A 1 86 ? -14.840 1.034 -42.309 1.00 62.03 86 PRO A O 1
ATOM 582 N N . PRO A 1 87 ? -14.000 -0.731 -43.434 1.00 60.72 87 PRO A N 1
ATOM 583 C CA . PRO A 1 87 ? -15.228 -1.001 -44.170 1.00 60.72 87 PRO A CA 1
ATOM 584 C C . PRO A 1 87 ? -16.369 -1.376 -43.218 1.00 60.72 87 PRO A C 1
ATOM 586 O O . PRO A 1 87 ? -16.169 -2.069 -42.218 1.00 60.72 87 PRO A O 1
ATOM 589 N N . ALA A 1 88 ? -17.572 -0.904 -43.551 1.00 56.28 88 ALA A N 1
ATOM 590 C CA . ALA A 1 88 ? -18.772 -1.126 -42.757 1.00 56.28 88 ALA A CA 1
ATOM 591 C C . ALA A 1 88 ? -19.059 -2.632 -42.578 1.00 56.28 88 ALA A C 1
ATOM 593 O O . ALA A 1 88 ? -18.933 -3.397 -43.541 1.00 56.28 88 ALA A O 1
ATOM 594 N N . PRO A 1 89 ? -19.457 -3.072 -41.371 1.00 64.62 89 PRO A N 1
ATOM 595 C CA . PRO A 1 89 ? -19.811 -4.463 -41.135 1.00 64.62 89 PRO A CA 1
ATOM 596 C C . PRO A 1 89 ? -21.076 -4.858 -41.920 1.00 64.62 89 PRO A C 1
ATOM 598 O O . PRO A 1 89 ? -21.953 -4.018 -42.143 1.00 64.62 89 PRO A O 1
ATOM 601 N N . PRO A 1 90 ? -21.198 -6.134 -42.334 1.00 62.06 90 PRO A N 1
ATOM 602 C CA . PRO A 1 90 ? -22.375 -6.622 -43.040 1.00 62.06 90 PRO A CA 1
ATOM 603 C C . PRO A 1 90 ? -23.619 -6.603 -42.142 1.00 62.06 90 PRO A C 1
ATOM 605 O O . PRO A 1 90 ? -23.546 -6.833 -40.934 1.00 62.06 90 PRO A O 1
ATOM 608 N N . ALA A 1 91 ? -24.768 -6.329 -42.763 1.00 57.03 91 ALA A N 1
ATOM 609 C CA . ALA A 1 91 ? -26.057 -6.217 -42.091 1.00 57.03 91 ALA A CA 1
ATOM 610 C C . ALA A 1 91 ? -26.473 -7.534 -41.399 1.00 57.03 91 ALA A C 1
ATOM 612 O O . ALA A 1 91 ? -26.249 -8.613 -41.956 1.00 57.03 91 ALA A O 1
ATOM 613 N N . PRO A 1 92 ? -27.105 -7.467 -40.211 1.00 56.50 92 PRO A N 1
ATOM 614 C CA . PRO A 1 92 ? -27.554 -8.652 -39.493 1.00 56.50 92 PRO A CA 1
ATOM 615 C C . PRO A 1 92 ? -28.742 -9.331 -40.188 1.00 56.50 92 PRO A C 1
ATOM 617 O O . PRO A 1 92 ? -29.682 -8.682 -40.648 1.00 56.50 92 PRO A O 1
ATOM 620 N N . THR A 1 93 ? -28.704 -10.662 -40.223 1.00 57.78 93 THR A N 1
ATOM 621 C CA . THR A 1 93 ? -29.781 -11.543 -40.689 1.00 57.78 93 THR A CA 1
ATOM 622 C C . THR A 1 93 ? -30.971 -11.532 -39.715 1.00 57.78 93 THR A C 1
ATOM 624 O O . THR A 1 93 ? -30.761 -11.526 -38.500 1.00 57.78 93 THR A O 1
ATOM 627 N N . PRO A 1 94 ? -32.227 -11.564 -40.204 1.00 53.41 94 PRO A N 1
ATOM 628 C CA . PRO A 1 94 ? -33.407 -11.522 -39.344 1.00 53.41 94 PRO A CA 1
ATOM 629 C C . PRO A 1 94 ? -33.623 -12.851 -38.603 1.00 53.41 94 PRO A C 1
ATOM 631 O O . PRO A 1 94 ? -33.587 -13.929 -39.197 1.00 53.41 94 PRO A O 1
ATOM 634 N N . ALA A 1 95 ? -33.862 -12.757 -37.293 1.00 47.00 95 ALA A N 1
ATOM 635 C CA . ALA A 1 95 ? -34.146 -13.885 -36.413 1.00 47.00 95 ALA A CA 1
ATOM 636 C C . ALA A 1 95 ? -35.583 -14.406 -36.597 1.00 47.00 95 ALA A C 1
ATOM 638 O O . ALA A 1 95 ? -36.541 -13.635 -36.663 1.00 47.00 95 ALA A O 1
ATOM 639 N N . SER A 1 96 ? -35.713 -15.733 -36.655 1.00 49.41 96 SER A N 1
ATOM 640 C CA . SER A 1 96 ? -36.976 -16.464 -36.774 1.00 49.41 96 SER A CA 1
ATOM 641 C C . SER A 1 96 ? -37.729 -16.494 -35.440 1.00 49.41 96 SER A C 1
ATOM 643 O O . SER A 1 96 ? -37.148 -16.789 -34.397 1.00 49.41 96 SER A O 1
ATOM 645 N N . ALA A 1 97 ? -39.029 -16.205 -35.495 1.00 44.94 97 ALA A N 1
ATOM 646 C CA . ALA A 1 97 ? -39.943 -16.163 -34.359 1.00 44.94 97 ALA A CA 1
ATOM 647 C C . ALA A 1 97 ? -40.194 -17.553 -33.740 1.00 44.94 97 ALA A C 1
ATOM 649 O O . ALA A 1 97 ? -40.338 -18.544 -34.457 1.00 44.94 97 ALA A O 1
ATOM 650 N N . ALA A 1 98 ? -40.292 -17.596 -32.409 1.00 50.53 98 ALA A N 1
ATOM 651 C CA . ALA A 1 98 ? -40.761 -18.743 -31.630 1.00 50.53 98 ALA A CA 1
ATOM 652 C C . ALA A 1 98 ? -42.252 -18.571 -31.257 1.00 50.53 98 ALA A C 1
ATOM 654 O O . ALA A 1 98 ? -42.706 -17.429 -31.121 1.00 50.53 98 ALA A O 1
ATOM 655 N N . PRO A 1 99 ? -43.021 -19.665 -31.092 1.00 53.75 99 PRO A N 1
ATOM 656 C CA . PRO A 1 99 ? -44.459 -19.596 -30.877 1.00 53.75 99 PRO A CA 1
ATOM 657 C C . PRO A 1 99 ? -44.840 -19.425 -29.401 1.00 53.75 99 PRO A C 1
ATOM 659 O O . PRO A 1 99 ? -44.137 -19.834 -28.481 1.00 53.75 99 PRO A O 1
ATOM 662 N N . THR A 1 100 ? -45.994 -18.792 -29.228 1.00 47.00 100 THR A N 1
ATOM 663 C CA . THR A 1 100 ? -46.664 -18.423 -27.982 1.00 47.00 100 THR A CA 1
ATOM 664 C C . THR A 1 100 ? -47.488 -19.600 -27.452 1.00 47.00 100 THR A C 1
ATOM 666 O O . THR A 1 100 ? -48.319 -20.126 -28.189 1.00 47.00 100 THR A O 1
ATOM 669 N N . GLU A 1 101 ? -47.330 -19.970 -26.179 1.00 42.03 101 GLU A N 1
ATOM 670 C CA . GLU A 1 101 ? -48.287 -20.827 -25.462 1.00 42.03 101 GLU A CA 1
ATOM 671 C C . GLU A 1 101 ? -49.018 -20.031 -24.372 1.00 42.03 101 GLU A C 1
ATOM 673 O O . GLU A 1 101 ? -48.434 -19.219 -23.652 1.00 42.03 101 GLU A O 1
ATOM 678 N N . ALA A 1 102 ? -50.332 -20.248 -24.328 1.00 48.38 102 ALA A N 1
ATOM 679 C CA . ALA A 1 102 ? -51.327 -19.594 -23.484 1.00 48.38 102 ALA A CA 1
ATOM 680 C C . ALA A 1 102 ? -51.531 -20.347 -22.143 1.00 48.38 102 ALA A C 1
ATOM 682 O O . ALA A 1 102 ? -51.065 -21.477 -21.998 1.00 48.38 102 ALA A O 1
ATOM 683 N N . PRO A 1 103 ? -52.224 -19.747 -21.151 1.00 59.88 103 PRO A N 1
ATOM 684 C CA . PRO A 1 103 ? -52.183 -20.183 -19.758 1.00 59.88 103 PRO A CA 1
ATOM 685 C C . PRO A 1 103 ? -53.319 -21.153 -19.392 1.00 59.88 103 PRO A C 1
ATOM 687 O O . PRO A 1 103 ? -54.414 -21.088 -19.950 1.00 59.88 103 PRO A O 1
ATOM 690 N N . ALA A 1 104 ? -53.083 -21.997 -18.383 1.00 40.81 104 ALA A N 1
ATOM 691 C CA . ALA A 1 104 ? -54.103 -22.828 -17.744 1.00 40.81 104 ALA A CA 1
ATOM 692 C C . ALA A 1 104 ? -54.196 -22.540 -16.237 1.00 40.81 104 ALA A C 1
ATOM 694 O O . ALA A 1 104 ? -53.228 -22.154 -15.586 1.00 40.81 104 ALA A O 1
ATOM 695 N N . ALA A 1 105 ? -55.416 -22.689 -15.732 1.00 42.94 105 ALA A N 1
ATOM 696 C CA . ALA A 1 105 ? -55.958 -22.088 -14.526 1.00 42.94 105 ALA A CA 1
ATOM 697 C C . ALA A 1 105 ? -55.683 -22.848 -13.212 1.00 42.94 105 ALA A C 1
ATOM 699 O O . ALA A 1 105 ? -55.495 -24.057 -13.204 1.00 42.94 105 ALA A O 1
ATOM 700 N N . ALA A 1 106 ? -55.776 -22.071 -12.126 1.00 43.94 106 ALA A N 1
ATOM 701 C CA . ALA A 1 106 ? -56.478 -22.309 -10.856 1.00 43.94 106 ALA A CA 1
ATOM 702 C C . ALA A 1 106 ? -56.340 -23.650 -10.104 1.00 43.94 106 ALA A C 1
ATOM 704 O O . ALA A 1 106 ? -56.687 -24.717 -10.598 1.00 43.94 106 ALA A O 1
ATOM 705 N N . GLY A 1 107 ? -56.034 -23.541 -8.803 1.00 38.69 107 GLY A N 1
ATOM 706 C CA . GLY A 1 107 ? -56.265 -24.620 -7.845 1.00 38.69 107 GLY A CA 1
ATOM 707 C C . GLY A 1 107 ? -55.866 -24.308 -6.400 1.00 38.69 107 GLY A C 1
ATOM 708 O O . GLY A 1 107 ? -54.716 -24.503 -6.034 1.00 38.69 107 GLY A O 1
ATOM 709 N N . ALA A 1 108 ? -56.875 -23.932 -5.610 1.00 39.84 108 ALA A N 1
ATOM 710 C CA . ALA A 1 108 ? -57.093 -24.261 -4.194 1.00 39.84 108 ALA A CA 1
ATOM 711 C C . ALA A 1 108 ? -56.248 -23.608 -3.075 1.00 39.84 108 ALA A C 1
ATOM 713 O O . ALA A 1 108 ? -55.084 -23.921 -2.836 1.00 39.84 108 ALA A O 1
ATOM 714 N N . ASP A 1 109 ? -56.970 -22.764 -2.332 1.00 49.75 109 ASP A N 1
ATOM 715 C CA . ASP A 1 109 ? -56.995 -22.571 -0.877 1.00 49.75 109 ASP A CA 1
ATOM 716 C C . ASP A 1 109 ? -56.008 -23.372 -0.013 1.00 49.75 109 ASP A C 1
ATOM 718 O O . ASP A 1 109 ? -56.094 -24.595 0.132 1.00 49.75 109 ASP A O 1
ATOM 722 N N . ARG A 1 110 ? -55.171 -22.625 0.713 1.00 42.31 110 ARG A N 1
ATOM 723 C CA . ARG A 1 110 ? -54.530 -23.069 1.953 1.00 42.31 110 ARG A CA 1
ATOM 724 C C . ARG A 1 110 ? -54.829 -22.041 3.048 1.00 42.31 110 ARG A C 1
ATOM 726 O O . ARG A 1 110 ? -54.641 -20.850 2.801 1.00 42.31 110 ARG A O 1
ATOM 733 N N . PRO A 1 111 ? -55.304 -22.465 4.231 1.00 45.50 111 PRO A N 1
ATOM 734 C CA . PRO A 1 111 ? -55.649 -21.548 5.303 1.00 45.50 111 PRO A CA 1
ATOM 735 C C . PRO A 1 111 ? -54.386 -20.874 5.841 1.00 45.50 111 PRO A C 1
ATOM 737 O O . PRO A 1 111 ? -53.374 -21.518 6.112 1.00 45.50 111 PRO A O 1
ATOM 740 N N . SER A 1 112 ? -54.473 -19.558 5.969 1.00 51.41 112 SER A N 1
ATOM 741 C CA . SER A 1 112 ? -53.500 -18.677 6.592 1.00 51.41 112 SER A CA 1
ATOM 742 C C . SER A 1 112 ? -53.405 -18.974 8.091 1.00 51.41 112 SER A C 1
ATOM 744 O O . SER A 1 112 ? -54.208 -18.494 8.890 1.00 51.41 112 SER A O 1
ATOM 746 N N . GLU A 1 113 ? -52.401 -19.760 8.478 1.00 47.34 113 GLU A N 1
ATOM 747 C CA . GLU A 1 113 ? -51.862 -19.716 9.836 1.00 47.34 113 GLU A CA 1
ATOM 748 C C . GLU A 1 113 ? -51.057 -18.417 10.017 1.00 47.34 113 GLU A C 1
ATOM 750 O O . GLU A 1 113 ? -50.304 -18.024 9.120 1.00 47.34 113 GLU A O 1
ATOM 755 N N . PRO A 1 114 ? -51.188 -17.724 11.159 1.00 51.12 114 PRO A N 1
ATOM 756 C CA . PRO A 1 114 ? -50.361 -16.573 11.466 1.00 51.12 114 PRO A CA 1
ATOM 757 C C . PRO A 1 114 ? -48.969 -17.072 11.868 1.00 51.12 114 PRO A C 1
ATOM 759 O O . PRO A 1 114 ? -48.674 -17.251 13.050 1.00 51.12 114 PRO A O 1
ATOM 762 N N . GLU A 1 115 ? -48.090 -17.284 10.887 1.00 47.81 115 GLU A N 1
ATOM 763 C CA . GLU A 1 115 ? -46.653 -17.393 11.133 1.00 47.81 115 GLU A CA 1
ATOM 764 C C . GLU A 1 115 ? -46.124 -16.025 11.582 1.00 47.81 115 GLU A C 1
ATOM 766 O O . GLU A 1 115 ? -45.481 -15.276 10.850 1.00 47.81 115 GLU A O 1
ATOM 771 N N . ALA A 1 116 ? -46.304 -15.746 12.871 1.00 47.03 116 ALA A N 1
ATOM 772 C CA . ALA A 1 116 ? -45.276 -15.101 13.670 1.00 47.03 116 ALA A CA 1
ATOM 773 C C . ALA A 1 116 ? -44.069 -16.057 13.766 1.00 47.03 116 ALA A C 1
ATOM 775 O O . ALA A 1 116 ? -43.680 -16.508 14.844 1.00 47.03 116 ALA A O 1
ATOM 776 N N . ALA A 1 117 ? -43.487 -16.408 12.618 1.00 49.44 117 ALA A N 1
ATOM 777 C CA . ALA A 1 117 ? -42.186 -17.030 12.553 1.00 49.44 117 ALA A CA 1
ATOM 778 C C . ALA A 1 117 ? -41.197 -15.929 12.922 1.00 49.44 117 ALA A C 1
ATOM 780 O O . ALA A 1 117 ? -40.724 -15.170 12.079 1.00 49.44 117 ALA A O 1
ATOM 781 N N . ALA A 1 118 ? -40.923 -15.818 14.221 1.00 52.53 118 ALA A N 1
ATOM 782 C CA . ALA A 1 118 ? -39.674 -15.266 14.696 1.00 52.53 118 ALA A CA 1
ATOM 783 C C . ALA A 1 118 ? -38.574 -15.957 13.886 1.00 52.53 118 ALA A C 1
ATOM 785 O O . ALA A 1 118 ? -38.279 -17.136 14.105 1.00 52.53 118 ALA A O 1
ATOM 786 N N . SER A 1 119 ? -38.053 -15.252 12.880 1.00 57.59 119 SER A N 1
ATOM 787 C CA . SER A 1 119 ? -36.942 -15.702 12.063 1.00 57.59 119 SER A CA 1
ATOM 788 C C . SER A 1 119 ? -35.847 -16.091 13.040 1.00 57.59 119 SER A C 1
ATOM 790 O O . SER A 1 119 ? -35.297 -15.235 13.735 1.00 57.59 119 SER A O 1
ATOM 792 N N . ARG A 1 120 ? -35.591 -17.394 13.187 1.00 61.44 120 ARG A N 1
ATOM 793 C CA . ARG A 1 120 ? -34.446 -17.861 13.963 1.00 61.44 120 ARG A CA 1
ATOM 794 C C . ARG A 1 120 ? -33.232 -17.183 13.345 1.00 61.44 120 ARG A C 1
ATOM 796 O O . ARG A 1 120 ? -32.899 -17.515 12.212 1.00 61.44 120 ARG A O 1
ATOM 803 N N . ALA A 1 121 ? -32.656 -16.229 14.078 1.00 60.47 121 ALA A N 1
ATOM 804 C CA . ALA A 1 121 ? -31.403 -15.561 13.757 1.00 60.47 121 ALA A CA 1
ATOM 805 C C . ALA A 1 121 ? -30.429 -16.608 13.209 1.00 60.47 121 ALA A C 1
ATOM 807 O O . ALA A 1 121 ? -30.077 -17.560 13.920 1.00 60.47 121 ALA A O 1
ATOM 808 N N . ARG A 1 122 ? -30.091 -16.505 11.924 1.00 77.00 122 ARG A N 1
ATOM 809 C CA . ARG A 1 122 ? -29.208 -17.458 11.255 1.00 77.00 122 ARG A CA 1
ATOM 810 C C . ARG A 1 122 ? -27.801 -16.927 11.383 1.00 77.00 122 ARG A C 1
ATOM 812 O O . ARG A 1 122 ? -27.190 -16.502 10.417 1.00 77.00 122 ARG A O 1
ATOM 819 N N . CYS A 1 123 ? -27.281 -17.041 12.596 1.00 82.38 123 CYS A N 1
ATOM 820 C CA . CYS A 1 123 ? -25.921 -16.621 12.825 1.00 82.38 123 CYS A CA 1
ATOM 821 C C . CYS A 1 123 ? -24.913 -17.515 12.086 1.00 82.38 123 CYS A C 1
ATOM 823 O O . CYS A 1 123 ? -24.972 -18.742 12.191 1.00 82.38 123 CYS A O 1
ATOM 825 N N . GLY A 1 124 ? -23.953 -16.898 11.406 1.00 73.56 124 GLY A N 1
ATOM 826 C CA . GLY A 1 124 ? -22.921 -17.503 10.575 1.00 73.56 124 GLY A CA 1
ATOM 827 C C . GLY A 1 124 ? -23.090 -17.307 9.065 1.00 73.56 124 GLY A C 1
ATOM 828 O O . GLY A 1 124 ? -22.313 -17.916 8.330 1.00 73.56 124 GLY A O 1
ATOM 829 N N . ASP A 1 125 ? -24.053 -16.514 8.581 1.00 76.31 125 ASP A N 1
ATOM 830 C CA . ASP A 1 125 ? -24.217 -16.262 7.136 1.00 76.31 125 ASP A CA 1
ATOM 831 C C . ASP A 1 125 ? -23.434 -15.038 6.623 1.00 76.31 125 ASP A C 1
ATOM 833 O O . ASP A 1 125 ? -23.360 -14.792 5.416 1.00 76.31 125 ASP A O 1
ATOM 837 N N . GLY A 1 126 ? -22.788 -14.308 7.537 1.00 63.72 126 GLY A N 1
ATOM 838 C CA . GLY A 1 126 ? -21.956 -13.148 7.239 1.00 63.72 126 GLY A CA 1
ATOM 839 C C . GLY A 1 126 ? -22.727 -11.838 7.057 1.00 63.72 126 GLY A C 1
ATOM 840 O O . GLY A 1 126 ? -22.093 -10.790 6.885 1.00 63.72 126 GLY A O 1
ATOM 841 N N . THR A 1 127 ? -24.059 -11.845 7.135 1.00 67.12 127 THR A N 1
ATOM 842 C CA . THR A 1 127 ? -24.904 -10.647 7.048 1.00 67.12 127 THR A CA 1
ATOM 843 C C . THR A 1 127 ? -25.656 -10.402 8.345 1.00 67.12 127 THR A C 1
ATOM 845 O O . THR A 1 127 ? -26.274 -11.298 8.885 1.00 67.12 127 THR A O 1
ATOM 848 N N . CYS A 1 128 ? -25.629 -9.163 8.847 1.00 73.81 128 CYS A N 1
ATOM 849 C CA . CYS A 1 128 ? -26.410 -8.818 10.033 1.00 73.81 128 CYS A CA 1
ATOM 850 C C . CYS A 1 128 ? -27.860 -8.546 9.634 1.00 73.81 128 CYS A C 1
ATOM 852 O O . CYS A 1 128 ? -28.153 -7.482 9.078 1.00 73.81 128 CYS A O 1
ATOM 854 N N . GLN A 1 129 ? -28.748 -9.506 9.869 1.00 83.69 129 GLN A N 1
ATOM 855 C CA . GLN A 1 129 ? -30.143 -9.422 9.439 1.00 83.69 129 GLN A CA 1
ATOM 856 C C . GLN A 1 129 ? -31.042 -8.774 10.499 1.00 83.69 129 GLN A C 1
ATOM 858 O O . GLN A 1 129 ? -30.672 -8.569 11.657 1.00 83.69 129 GLN A O 1
ATOM 863 N N . ALA A 1 130 ? -32.265 -8.418 10.100 1.00 75.81 130 ALA A N 1
ATOM 864 C CA . ALA A 1 130 ? -33.248 -7.859 11.019 1.00 75.81 130 ALA A CA 1
ATOM 865 C C . ALA A 1 130 ? -33.550 -8.852 12.160 1.00 75.81 130 ALA A C 1
ATOM 867 O O . ALA A 1 130 ? -33.924 -9.995 11.917 1.00 75.81 130 ALA A O 1
ATOM 868 N N . GLY A 1 131 ? -33.390 -8.406 13.410 1.00 78.50 131 GLY A N 1
ATOM 869 C CA . GLY A 1 131 ? -33.553 -9.243 14.610 1.00 78.50 131 GLY A CA 1
ATOM 870 C C . GLY A 1 131 ? -32.244 -9.820 15.161 1.00 78.50 131 GLY A C 1
ATOM 871 O O . GLY A 1 131 ? -32.218 -10.336 16.283 1.00 78.50 131 GLY A O 1
ATOM 872 N N . GLU A 1 132 ? -31.144 -9.671 14.432 1.00 85.69 132 GLU A N 1
ATOM 873 C CA . GLU A 1 132 ? -29.810 -10.046 14.874 1.00 85.69 132 GLU A CA 1
ATOM 874 C C . GLU A 1 132 ? -29.071 -8.837 15.471 1.00 85.69 132 GLU A C 1
ATOM 876 O O . GLU A 1 132 ? -29.254 -7.685 15.077 1.00 85.69 132 GLU A O 1
ATOM 881 N N . ASN A 1 133 ? -28.260 -9.074 16.495 1.00 78.88 133 ASN A N 1
ATOM 882 C CA . ASN A 1 133 ? -27.458 -8.069 17.180 1.00 78.88 133 ASN A CA 1
ATOM 883 C C . ASN A 1 133 ? -26.192 -8.711 17.760 1.00 78.88 133 ASN A C 1
ATOM 885 O O . ASN A 1 133 ? -26.064 -9.932 17.832 1.00 78.88 133 ASN A O 1
ATOM 889 N N . GLY A 1 134 ? -25.255 -7.892 18.235 1.00 73.75 134 GLY A N 1
ATOM 890 C CA . GLY A 1 134 ? -23.984 -8.384 18.771 1.00 73.75 134 GLY A CA 1
ATOM 891 C C . GLY A 1 134 ? -24.093 -9.326 19.981 1.00 73.75 134 GLY A C 1
ATOM 892 O O . GLY A 1 134 ? -23.091 -9.938 20.337 1.00 73.75 134 GLY A O 1
ATOM 893 N N . LYS A 1 135 ? -25.266 -9.463 20.621 1.00 78.06 135 LYS A N 1
ATOM 894 C CA . LYS A 1 135 ? -25.489 -10.411 21.727 1.00 78.06 135 LYS A CA 1
ATOM 895 C C . LYS A 1 135 ? -26.021 -11.759 21.248 1.00 78.06 135 LYS A C 1
ATOM 897 O O . LYS A 1 135 ? -25.549 -12.783 21.727 1.00 78.06 135 LYS A O 1
ATOM 902 N N . ASN A 1 136 ? -27.011 -11.770 20.355 1.00 80.69 136 ASN A N 1
ATOM 903 C CA . ASN A 1 136 ? -27.647 -13.011 19.893 1.00 80.69 136 ASN A CA 1
ATOM 904 C C . A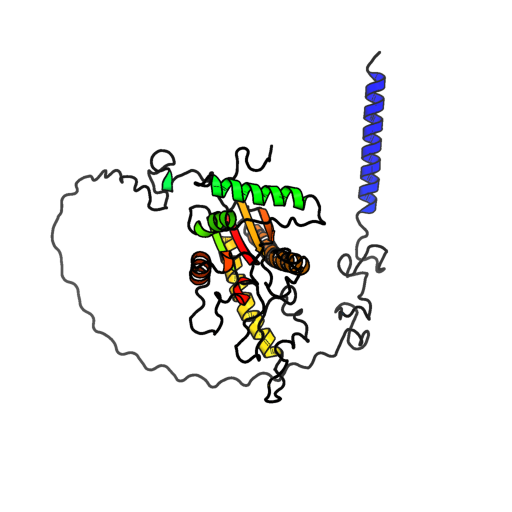SN A 1 136 ? -27.006 -13.580 18.620 1.00 80.69 136 ASN A C 1
ATOM 906 O O . ASN A 1 136 ? -27.131 -14.775 18.366 1.00 80.69 136 ASN A O 1
ATOM 910 N N . CYS A 1 137 ? -26.289 -12.752 17.862 1.00 82.38 137 CYS A N 1
ATOM 911 C CA . CYS A 1 137 ? -25.521 -13.164 16.707 1.00 82.38 137 CYS A CA 1
ATOM 912 C C . CYS A 1 137 ? -24.195 -12.388 16.590 1.00 82.38 137 CYS A C 1
ATOM 914 O O . CYS A 1 137 ? -23.999 -11.563 15.697 1.00 82.38 137 CYS A O 1
ATOM 916 N N . PRO A 1 138 ? -23.236 -12.630 17.498 1.00 76.62 138 PRO A N 1
ATOM 917 C CA . PRO A 1 138 ? -21.948 -11.941 17.472 1.00 76.62 138 PRO A CA 1
ATOM 918 C C . PRO A 1 138 ? -21.123 -12.221 16.206 1.00 76.62 138 PRO A C 1
ATOM 920 O O . PRO A 1 138 ? -20.307 -11.383 15.835 1.00 76.62 138 PRO A O 1
ATOM 923 N N . SER A 1 139 ? -21.324 -13.359 15.532 1.00 72.19 139 SER A N 1
ATOM 924 C CA . SER A 1 139 ? -20.593 -13.691 14.300 1.00 72.19 139 SER A CA 1
ATOM 925 C C . SER A 1 139 ? -20.930 -12.747 13.143 1.00 72.19 139 SER A C 1
ATOM 927 O O . SER A 1 139 ? -20.015 -12.343 12.428 1.00 72.19 139 SER A O 1
ATOM 929 N N . ASP A 1 140 ? -22.200 -12.348 13.005 1.00 73.81 140 ASP A N 1
ATOM 930 C CA . ASP A 1 140 ? -22.652 -11.533 11.870 1.00 73.81 140 ASP A CA 1
ATOM 931 C C . ASP A 1 140 ? -22.986 -10.092 12.263 1.00 73.81 140 ASP A C 1
ATOM 933 O O . ASP A 1 140 ? -22.844 -9.190 11.440 1.00 73.81 140 ASP A O 1
ATOM 937 N N . CYS A 1 141 ? -23.351 -9.836 13.522 1.00 72.38 141 CYS A N 1
ATOM 938 C CA . CYS A 1 141 ? -23.841 -8.545 14.018 1.00 72.38 141 CYS A CA 1
ATOM 939 C C . CYS A 1 141 ? -22.966 -7.891 15.083 1.00 72.38 141 CYS A C 1
ATOM 941 O O . CYS A 1 141 ? -23.439 -7.034 15.840 1.00 72.38 141 CYS A O 1
ATOM 943 N N . GLN A 1 142 ? -21.688 -8.262 15.164 1.00 66.62 142 GLN A N 1
ATOM 944 C CA . GLN A 1 142 ? -20.751 -7.473 15.954 1.00 66.62 142 GLN A CA 1
ATOM 945 C C . GLN A 1 142 ? -20.823 -5.996 15.525 1.00 66.62 142 GLN A C 1
ATOM 947 O O . GLN A 1 142 ? -20.868 -5.719 14.318 1.00 66.62 142 GLN A O 1
ATOM 952 N N . PRO A 1 143 ? -20.861 -5.048 16.486 1.00 56.00 143 PRO A N 1
ATOM 953 C CA . PRO A 1 143 ? -20.779 -3.634 16.156 1.00 56.00 143 PRO A CA 1
ATOM 954 C C . PRO A 1 143 ? -19.529 -3.401 15.293 1.00 56.00 143 PRO A C 1
ATOM 956 O O . PRO A 1 143 ? -18.524 -4.092 15.501 1.00 56.00 143 PRO A O 1
ATOM 959 N N . PRO A 1 144 ? -19.567 -2.470 14.323 1.00 53.66 144 PRO A N 1
ATOM 960 C CA . PRO A 1 144 ? -18.371 -2.071 13.591 1.00 53.66 144 PRO A CA 1
ATOM 961 C C . PRO A 1 144 ? -17.361 -1.571 14.625 1.00 53.66 144 PRO A C 1
ATOM 963 O O . PRO A 1 144 ? -17.541 -0.497 15.187 1.00 53.66 144 PRO A O 1
ATOM 966 N N . GLY A 1 145 ? -16.393 -2.405 15.010 1.00 59.84 145 GLY A N 1
ATOM 967 C CA . GLY A 1 145 ? -15.614 -2.049 16.189 1.00 59.84 145 GLY A CA 1
ATOM 968 C C . GLY A 1 145 ? -14.562 -3.018 16.691 1.00 59.84 145 GLY A C 1
ATOM 969 O O . GLY A 1 145 ? -13.749 -2.597 17.495 1.00 59.84 145 GLY A O 1
ATOM 970 N N . ARG A 1 146 ? -14.490 -4.288 16.274 1.00 65.94 146 ARG A N 1
ATOM 971 C CA . ARG A 1 146 ? -13.320 -5.104 16.653 1.00 65.94 146 ARG A CA 1
ATOM 972 C C . ARG A 1 146 ? -13.013 -6.195 15.653 1.00 65.94 146 ARG A C 1
ATOM 974 O O . ARG A 1 146 ? -13.897 -6.935 15.237 1.00 65.94 146 ARG A O 1
ATOM 981 N N . CYS A 1 147 ? -11.743 -6.310 15.285 1.00 74.62 147 CYS A N 1
ATOM 982 C CA . CYS A 1 147 ? -11.286 -7.411 14.453 1.00 74.62 147 CYS A CA 1
ATOM 983 C C . CYS A 1 147 ? -11.393 -8.711 15.269 1.00 74.62 147 CYS A C 1
ATOM 985 O O . CYS A 1 147 ? -10.902 -8.766 16.395 1.00 74.62 147 CYS A O 1
ATOM 987 N N . ARG A 1 148 ? -12.026 -9.750 14.707 1.00 71.12 148 ARG A N 1
ATOM 988 C CA . ARG A 1 148 ? -12.341 -11.019 15.402 1.00 71.12 148 ARG A CA 1
ATOM 989 C C . ARG A 1 148 ? -11.120 -11.785 15.939 1.00 71.12 148 ARG A C 1
ATOM 991 O O . ARG A 1 148 ? -11.272 -12.635 16.805 1.00 71.12 148 ARG A O 1
ATOM 998 N N . ASP A 1 149 ? -9.933 -11.492 15.418 1.00 78.81 149 ASP A N 1
ATOM 999 C CA . ASP A 1 149 ? -8.692 -12.198 15.728 1.00 78.81 149 ASP A CA 1
ATOM 1000 C C . ASP A 1 149 ? -7.693 -11.226 16.361 1.00 78.81 149 ASP A C 1
ATOM 1002 O O . ASP A 1 149 ? -7.270 -10.246 15.735 1.00 78.81 149 ASP A O 1
ATOM 1006 N N . ASP A 1 150 ? -7.326 -11.512 17.608 1.00 79.44 150 ASP A N 1
ATOM 1007 C CA . ASP A 1 150 ? -6.351 -10.739 18.367 1.00 79.44 150 ASP A CA 1
ATOM 1008 C C . ASP A 1 150 ? -4.955 -10.771 17.727 1.00 79.44 150 ASP A C 1
ATOM 1010 O O . ASP A 1 150 ? -4.227 -9.785 17.833 1.00 79.44 150 ASP A O 1
ATOM 1014 N N . ALA A 1 151 ? -4.564 -11.856 17.050 1.00 81.69 151 ALA A N 1
ATOM 1015 C CA . ALA A 1 151 ? -3.276 -11.948 16.368 1.00 81.69 151 ALA A CA 1
ATOM 1016 C C . ALA A 1 151 ? -3.232 -10.996 15.171 1.00 81.69 151 ALA A C 1
ATOM 1018 O O . ALA A 1 151 ? -2.327 -10.166 15.087 1.00 81.69 151 ALA A O 1
ATOM 1019 N N . PHE A 1 152 ? -4.244 -11.035 14.300 1.00 84.81 152 PHE A N 1
ATOM 1020 C CA . PHE A 1 152 ? -4.371 -10.066 13.206 1.00 84.81 152 PHE A CA 1
ATOM 1021 C C . PHE A 1 152 ? -4.407 -8.632 13.735 1.00 84.81 152 PHE A C 1
ATOM 1023 O O . PHE A 1 152 ? -3.682 -7.776 13.233 1.00 84.81 152 PHE A O 1
ATOM 1030 N N . ARG A 1 153 ? -5.209 -8.369 14.778 1.00 85.00 153 ARG A N 1
ATOM 1031 C CA . ARG A 1 153 ? -5.316 -7.031 15.372 1.00 85.00 153 ARG A CA 1
ATOM 1032 C C . ARG A 1 153 ? -3.959 -6.532 15.856 1.00 85.00 153 ARG A C 1
ATOM 1034 O O . ARG A 1 153 ? -3.584 -5.416 15.520 1.00 85.00 153 ARG A O 1
ATOM 1041 N N . LYS A 1 154 ? -3.205 -7.364 16.580 1.00 86.00 154 LYS A N 1
ATOM 1042 C CA . LYS A 1 154 ? -1.852 -7.038 17.056 1.00 86.00 154 LYS A CA 1
ATOM 1043 C C . LYS A 1 154 ? -0.889 -6.766 15.907 1.00 86.00 154 LYS A C 1
ATOM 1045 O O . LYS A 1 154 ? -0.080 -5.854 16.014 1.00 86.00 154 LYS A O 1
ATOM 1050 N N . ILE A 1 155 ? -0.988 -7.512 14.810 1.00 84.88 155 ILE A N 1
ATOM 1051 C CA . ILE A 1 155 ? -0.139 -7.310 13.630 1.00 84.88 155 ILE A CA 1
ATOM 1052 C C . ILE A 1 155 ? -0.458 -5.982 12.959 1.00 84.88 155 ILE A C 1
ATOM 1054 O O . ILE A 1 155 ? 0.450 -5.187 12.743 1.00 84.88 155 ILE A O 1
ATOM 1058 N N . VAL A 1 156 ? -1.731 -5.713 12.659 1.00 85.12 156 VAL A N 1
ATOM 1059 C CA . VAL A 1 156 ? -2.127 -4.444 12.037 1.00 85.12 156 VAL A CA 1
ATOM 1060 C C . VAL A 1 156 ? -1.788 -3.280 12.962 1.00 85.12 156 VAL A C 1
ATOM 1062 O O . VAL A 1 156 ? -1.218 -2.300 12.503 1.00 85.12 156 VAL A O 1
ATOM 1065 N N . ALA A 1 157 ? -2.058 -3.396 14.263 1.00 86.88 157 ALA A N 1
ATOM 1066 C CA . ALA A 1 157 ? -1.694 -2.374 15.238 1.00 86.88 157 ALA A CA 1
ATOM 1067 C C . ALA A 1 157 ? -0.177 -2.151 15.296 1.00 86.88 157 ALA A C 1
ATOM 1069 O O . ALA A 1 157 ? 0.259 -1.005 15.319 1.00 86.88 157 ALA A O 1
ATOM 1070 N N . GLN A 1 158 ? 0.634 -3.214 15.246 1.00 85.25 158 GLN A N 1
ATOM 1071 C CA . GLN A 1 158 ? 2.090 -3.106 15.167 1.00 85.25 158 GLN A CA 1
ATOM 1072 C C . GLN A 1 158 ? 2.528 -2.400 13.881 1.00 85.25 158 GLN A C 1
ATOM 1074 O O . GLN A 1 158 ? 3.362 -1.505 13.956 1.00 85.25 158 GLN A 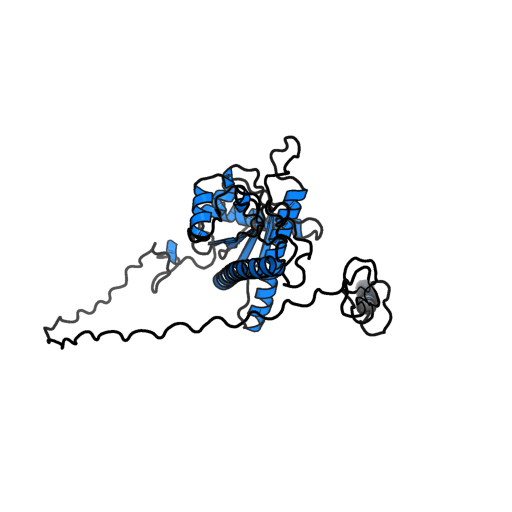O 1
ATOM 1079 N N . VAL A 1 159 ? 1.961 -2.759 12.724 1.00 83.50 159 VAL A N 1
ATOM 1080 C CA . VAL A 1 159 ? 2.268 -2.112 11.439 1.00 83.50 159 VAL A CA 1
ATOM 1081 C C . VAL A 1 159 ? 1.895 -0.633 11.488 1.00 83.50 159 VAL A C 1
ATOM 1083 O O . VAL A 1 159 ? 2.747 0.213 11.239 1.00 83.50 159 VAL A O 1
ATOM 1086 N N . VAL A 1 160 ? 0.663 -0.313 11.889 1.00 85.38 160 VAL A N 1
ATOM 1087 C CA . VAL A 1 160 ? 0.165 1.063 12.018 1.00 85.38 160 VAL A CA 1
ATOM 1088 C C . VAL A 1 160 ? 1.021 1.861 12.995 1.00 85.38 160 VAL A C 1
ATOM 1090 O O . VAL A 1 160 ? 1.383 2.991 12.686 1.00 85.38 160 VAL A O 1
ATOM 1093 N N . LYS A 1 161 ? 1.396 1.282 14.139 1.00 85.50 161 LYS A N 1
ATOM 1094 C CA . LYS A 1 161 ? 2.256 1.929 15.133 1.00 85.50 161 LYS A CA 1
ATOM 1095 C C . LYS A 1 161 ? 3.666 2.164 14.599 1.00 85.50 161 LYS A C 1
ATOM 1097 O O . LYS A 1 161 ? 4.166 3.277 14.694 1.00 85.50 161 LYS A O 1
ATOM 1102 N N . SER A 1 162 ? 4.296 1.154 13.997 1.00 81.50 162 SER A N 1
ATOM 1103 C CA . SER A 1 162 ? 5.619 1.297 13.378 1.00 81.50 162 SER A CA 1
ATOM 1104 C C . SER A 1 162 ? 5.613 2.350 12.273 1.00 81.50 162 SER A C 1
ATOM 1106 O O . SER A 1 162 ? 6.552 3.140 12.189 1.00 81.50 162 SER A O 1
ATOM 1108 N N . CYS A 1 163 ? 4.543 2.412 11.477 1.00 76.88 163 CYS A N 1
ATOM 1109 C CA . CYS A 1 163 ? 4.359 3.475 10.502 1.00 76.88 163 CYS A CA 1
ATOM 1110 C C . CYS A 1 163 ? 4.155 4.837 11.173 1.00 76.88 163 CYS A C 1
ATOM 1112 O O . CYS A 1 163 ? 4.851 5.776 10.826 1.00 76.88 163 CYS A O 1
ATOM 1114 N N . ALA A 1 164 ? 3.272 4.963 12.162 1.00 77.69 164 ALA A N 1
ATOM 1115 C CA . ALA A 1 164 ? 3.018 6.228 12.852 1.00 77.69 164 ALA A CA 1
ATOM 1116 C C . ALA A 1 164 ? 4.263 6.781 13.567 1.00 77.69 164 ALA A C 1
ATOM 1118 O O . ALA A 1 164 ? 4.466 7.993 13.598 1.00 77.69 164 ALA A O 1
ATOM 1119 N N . ASP A 1 165 ? 5.107 5.911 14.120 1.00 77.94 165 ASP A N 1
ATOM 1120 C CA . ASP A 1 165 ? 6.342 6.310 14.794 1.00 77.94 165 ASP A CA 1
ATOM 1121 C C . ASP A 1 165 ? 7.456 6.668 13.800 1.00 77.94 165 ASP A C 1
ATOM 1123 O O . ASP A 1 165 ? 8.169 7.648 14.019 1.00 77.94 165 ASP A O 1
ATOM 1127 N N . GLY A 1 166 ? 7.593 5.929 12.694 1.00 67.81 166 GLY A N 1
ATOM 1128 C CA . GLY A 1 166 ? 8.591 6.232 11.663 1.00 67.81 166 GLY A CA 1
ATOM 1129 C C . GLY A 1 166 ? 8.216 7.420 10.774 1.00 67.81 166 GLY A C 1
ATOM 1130 O O . GLY A 1 166 ? 9.074 8.240 10.464 1.00 67.81 166 GLY A O 1
ATOM 1131 N N . CYS A 1 167 ? 6.933 7.582 10.439 1.00 57.16 167 CYS A N 1
ATOM 1132 C CA . CYS A 1 167 ? 6.436 8.668 9.588 1.00 57.16 167 CYS A CA 1
ATOM 1133 C C . CYS A 1 167 ? 6.459 10.048 10.263 1.00 57.16 167 CYS A C 1
ATOM 1135 O O . CYS A 1 167 ? 6.298 11.050 9.576 1.00 57.16 167 CYS A O 1
ATOM 1137 N N . LYS A 1 168 ? 6.690 10.138 11.583 1.00 56.75 168 LYS A N 1
ATOM 1138 C CA . LYS A 1 168 ? 6.950 11.426 12.263 1.00 56.75 168 LYS A CA 1
ATOM 1139 C C . LYS A 1 168 ? 8.228 12.106 11.773 1.00 56.75 168 LYS A C 1
ATOM 1141 O O . LYS A 1 168 ? 8.395 13.303 11.980 1.00 56.75 168 LYS A O 1
ATOM 1146 N N . PHE A 1 169 ? 9.128 11.353 11.148 1.00 48.72 169 PHE A N 1
ATOM 1147 C CA . PHE A 1 169 ? 10.315 11.886 10.504 1.00 48.72 169 PHE A CA 1
ATOM 1148 C C . PHE A 1 169 ? 10.104 11.799 8.993 1.00 48.72 169 PHE A C 1
ATOM 1150 O O . PHE A 1 169 ? 10.231 10.722 8.413 1.00 48.72 169 PHE A O 1
ATOM 1157 N N . GLU A 1 170 ? 9.805 12.936 8.356 1.00 47.69 170 GLU A N 1
ATOM 1158 C CA . GLU A 1 170 ? 9.546 13.071 6.907 1.00 47.69 170 GLU A CA 1
ATOM 1159 C C . GLU A 1 170 ? 10.635 12.441 6.010 1.00 47.69 170 GLU A C 1
ATOM 1161 O O . GLU A 1 170 ? 10.405 12.179 4.835 1.00 47.69 170 GLU A O 1
ATOM 1166 N N . SER A 1 171 ? 11.812 12.128 6.561 1.00 44.84 171 SER A N 1
ATOM 1167 C CA . SER A 1 171 ? 12.945 11.538 5.846 1.00 44.84 171 SER A CA 1
ATOM 1168 C C . SER A 1 171 ? 13.115 10.020 5.992 1.00 44.84 171 SER A C 1
ATOM 1170 O O . SER A 1 171 ? 14.038 9.466 5.391 1.00 44.84 171 SER A O 1
ATOM 1172 N N . LYS A 1 172 ? 12.287 9.308 6.774 1.00 50.97 172 LYS A N 1
ATOM 1173 C CA . LYS A 1 172 ? 12.460 7.857 7.001 1.00 50.97 172 LYS A CA 1
ATOM 1174 C C . LYS A 1 172 ? 11.129 7.118 7.013 1.00 50.97 172 LYS A C 1
ATOM 1176 O O . LYS A 1 172 ? 10.630 6.731 8.062 1.00 50.97 172 LYS A O 1
ATOM 1181 N N . ASN A 1 173 ? 10.590 6.862 5.824 1.00 55.84 173 ASN A N 1
ATOM 1182 C CA . ASN A 1 173 ? 9.498 5.905 5.653 1.00 55.84 173 ASN A CA 1
ATOM 1183 C C . ASN A 1 173 ? 9.906 4.556 6.284 1.00 55.84 173 ASN A C 1
ATOM 1185 O O . ASN A 1 173 ? 10.867 3.932 5.821 1.00 55.84 173 ASN A O 1
ATOM 1189 N N . PRO A 1 174 ? 9.248 4.108 7.365 1.00 60.91 174 PRO A N 1
ATOM 1190 C CA . PRO A 1 174 ? 9.685 2.928 8.088 1.00 60.91 174 PRO A CA 1
ATOM 1191 C C . PRO A 1 174 ? 9.440 1.687 7.234 1.00 60.91 174 PRO A C 1
ATOM 1193 O O . PRO A 1 174 ? 8.311 1.356 6.872 1.00 60.91 174 PRO A O 1
ATOM 1196 N N . VAL A 1 175 ? 10.516 0.963 6.937 1.00 61.47 175 VAL A N 1
ATOM 1197 C CA . VAL A 1 175 ? 10.426 -0.388 6.388 1.00 61.47 175 VAL A CA 1
ATOM 1198 C C . VAL A 1 175 ? 9.893 -1.286 7.496 1.00 61.47 175 VAL A C 1
ATOM 1200 O O . VAL A 1 175 ? 10.642 -1.749 8.357 1.00 61.47 175 VAL A O 1
ATOM 1203 N N . VAL A 1 176 ? 8.580 -1.505 7.507 1.00 66.81 176 VAL A N 1
ATOM 1204 C CA . VAL A 1 176 ? 7.966 -2.459 8.427 1.00 66.81 176 VAL A CA 1
ATOM 1205 C C . VAL A 1 176 ? 8.165 -3.858 7.861 1.00 66.81 176 VAL A C 1
ATOM 1207 O O . VAL A 1 176 ? 7.381 -4.346 7.052 1.00 66.81 176 VAL A O 1
ATOM 1210 N N . GLY A 1 177 ? 9.241 -4.510 8.295 1.00 66.75 177 GLY A N 1
ATOM 1211 C CA . GLY A 1 177 ? 9.436 -5.928 8.033 1.00 66.75 177 GLY A CA 1
ATOM 1212 C C . GLY A 1 177 ? 8.356 -6.735 8.747 1.00 66.75 177 GLY A C 1
ATOM 1213 O O . GLY A 1 177 ? 8.389 -6.857 9.970 1.00 66.75 177 GLY A O 1
ATOM 1214 N N . ILE A 1 178 ? 7.409 -7.291 7.994 1.00 72.44 178 ILE A N 1
ATOM 1215 C CA . ILE A 1 178 ? 6.467 -8.284 8.515 1.00 72.44 178 ILE A CA 1
ATOM 1216 C C . ILE A 1 178 ? 7.027 -9.692 8.296 1.00 72.44 178 ILE A C 1
ATOM 1218 O O . ILE A 1 178 ? 7.574 -10.004 7.238 1.00 72.44 178 ILE A O 1
ATOM 1222 N N . SER A 1 179 ? 6.927 -10.551 9.310 1.00 74.69 179 SER A N 1
ATOM 1223 C CA . SER A 1 179 ? 7.319 -11.958 9.192 1.00 74.69 179 SER A CA 1
ATOM 1224 C C . SER A 1 179 ? 6.330 -12.735 8.317 1.00 74.69 179 SER A C 1
ATOM 1226 O O . SER A 1 179 ? 5.201 -12.297 8.102 1.00 74.69 179 SER A O 1
ATOM 1228 N N . GLU A 1 180 ? 6.710 -13.927 7.845 1.00 73.06 180 GLU A N 1
ATOM 1229 C CA . GLU A 1 180 ? 5.794 -14.793 7.085 1.00 73.06 180 GLU A CA 1
ATOM 1230 C C . GLU A 1 180 ? 4.510 -15.108 7.866 1.00 73.06 180 GLU A C 1
ATOM 1232 O O . GLU A 1 180 ? 3.425 -15.098 7.290 1.00 73.06 180 GLU A O 1
ATOM 1237 N N . ALA A 1 181 ? 4.610 -15.356 9.174 1.00 76.56 181 ALA A N 1
ATOM 1238 C CA . ALA A 1 181 ? 3.438 -15.617 10.006 1.00 76.56 181 ALA A CA 1
ATOM 1239 C C . ALA A 1 181 ? 2.511 -14.393 10.064 1.00 76.56 181 ALA A C 1
ATOM 1241 O O . ALA A 1 181 ? 1.294 -14.531 9.964 1.00 76.56 181 ALA A O 1
ATOM 1242 N N . GLN A 1 182 ? 3.090 -13.193 10.171 1.00 82.19 182 GLN A N 1
ATOM 1243 C CA . GLN A 1 182 ? 2.327 -11.947 10.172 1.00 82.19 182 GLN A CA 1
ATOM 1244 C C . GLN A 1 182 ? 1.672 -11.689 8.815 1.00 82.19 182 GLN A C 1
ATOM 1246 O O . GLN A 1 182 ? 0.504 -11.316 8.752 1.00 82.19 182 GLN A O 1
ATOM 1251 N N . PHE A 1 183 ? 2.404 -11.947 7.734 1.00 80.12 183 PHE A N 1
ATOM 1252 C CA . PHE A 1 183 ? 1.884 -11.889 6.378 1.00 80.12 183 PHE A CA 1
ATOM 1253 C C . PHE A 1 183 ? 0.712 -12.861 6.196 1.00 80.12 183 PHE A C 1
ATOM 1255 O O . PHE A 1 183 ? -0.383 -12.442 5.843 1.00 80.12 183 PHE A O 1
ATOM 1262 N N . ARG A 1 184 ? 0.872 -14.149 6.511 1.00 79.19 184 ARG A N 1
ATOM 1263 C CA . ARG A 1 184 ? -0.222 -15.131 6.403 1.00 79.19 184 ARG A CA 1
ATOM 1264 C C . ARG A 1 184 ? -1.456 -14.699 7.185 1.00 79.19 184 ARG A C 1
ATOM 1266 O O . ARG A 1 184 ? -2.546 -14.699 6.627 1.00 79.19 184 ARG A O 1
ATOM 1273 N N . ALA A 1 185 ? -1.276 -14.234 8.419 1.00 81.19 185 ALA A N 1
ATOM 1274 C CA . ALA A 1 185 ? -2.378 -13.732 9.232 1.00 81.19 185 ALA A CA 1
ATOM 1275 C C . ALA A 1 185 ? -3.090 -12.521 8.601 1.00 81.19 185 ALA A C 1
ATOM 1277 O O . ALA A 1 185 ? -4.302 -12.396 8.751 1.00 81.19 185 ALA A O 1
ATOM 1278 N N . LEU A 1 186 ? -2.377 -11.647 7.880 1.00 79.94 186 LEU A N 1
ATOM 1279 C CA . LEU A 1 186 ? -2.984 -10.531 7.146 1.00 79.94 186 LEU A CA 1
ATOM 1280 C C . LEU A 1 186 ? -3.774 -11.001 5.914 1.00 79.94 186 LEU A C 1
ATOM 1282 O O . LEU A 1 186 ? -4.869 -10.502 5.661 1.00 79.94 186 LEU A O 1
ATOM 1286 N N . PHE A 1 187 ? -3.224 -11.945 5.149 1.00 77.50 187 PHE A N 1
ATOM 1287 C CA . PHE A 1 187 ? -3.703 -12.272 3.801 1.00 77.50 187 PHE A CA 1
ATOM 1288 C C . PHE A 1 187 ? -4.668 -13.453 3.730 1.00 77.50 187 PHE A C 1
ATOM 1290 O O . PHE A 1 187 ? -5.582 -13.444 2.908 1.00 77.50 187 PHE A O 1
ATOM 1297 N N . GLU A 1 188 ? -4.517 -14.456 4.593 1.00 80.44 188 GLU A N 1
ATOM 1298 C CA . GLU A 1 188 ? -5.441 -15.599 4.652 1.00 80.44 188 GLU A CA 1
ATOM 1299 C C . GLU A 1 188 ? -6.831 -15.187 5.171 1.00 80.44 188 GLU A C 1
ATOM 1301 O O . GLU A 1 188 ? -7.781 -15.957 5.070 1.00 80.44 188 GLU A O 1
ATOM 1306 N N . ARG A 1 189 ? -6.966 -13.945 5.652 1.00 77.31 189 ARG A N 1
ATOM 1307 C CA . ARG A 1 189 ? -8.218 -13.332 6.117 1.00 77.31 189 ARG A CA 1
ATOM 1308 C C . ARG A 1 189 ? -8.912 -12.469 5.064 1.00 77.31 189 ARG A C 1
ATOM 1310 O O . ARG A 1 189 ? -9.843 -11.732 5.385 1.00 77.31 189 ARG A O 1
ATOM 1317 N N . ALA A 1 190 ? -8.472 -12.539 3.808 1.00 71.69 190 ALA A N 1
ATOM 1318 C CA . ALA A 1 190 ? -9.198 -11.947 2.693 1.00 71.69 190 ALA A CA 1
ATOM 1319 C C . ALA A 1 190 ? -10.613 -12.557 2.622 1.00 71.69 190 ALA A C 1
ATOM 1321 O O . ALA A 1 190 ? -10.777 -13.706 2.217 1.00 71.69 190 ALA A O 1
ATOM 1322 N N . GLY A 1 191 ? -11.627 -11.792 3.036 1.00 71.69 191 GLY A N 1
ATOM 1323 C CA . GLY A 1 191 ? -13.019 -12.250 3.140 1.00 71.69 191 GLY A CA 1
ATOM 1324 C C . GLY A 1 191 ? -13.618 -12.118 4.540 1.00 71.69 191 GLY A C 1
ATOM 1325 O O . GLY A 1 191 ? -14.839 -12.166 4.684 1.00 71.69 191 GLY A O 1
ATOM 1326 N N . ASP A 1 192 ? -12.793 -11.886 5.559 1.00 81.44 192 ASP A N 1
ATOM 1327 C CA . ASP A 1 192 ? -13.288 -11.600 6.899 1.00 81.44 192 ASP A CA 1
ATOM 1328 C C . ASP A 1 192 ? -14.015 -10.251 6.929 1.00 81.44 192 ASP A C 1
ATOM 1330 O O . ASP A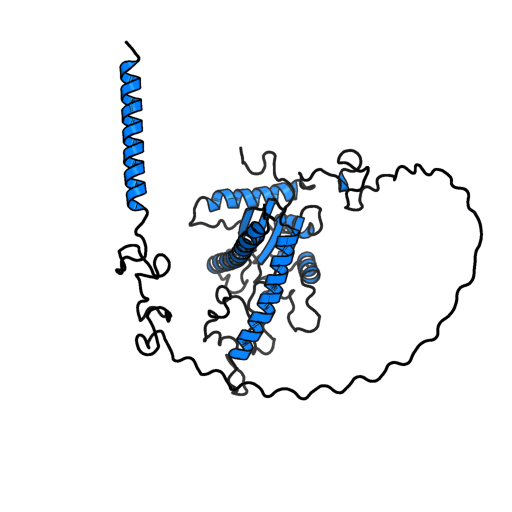 1 192 ? -13.610 -9.269 6.299 1.00 81.44 192 ASP A O 1
ATOM 1334 N N . LYS A 1 193 ? -15.111 -10.186 7.691 1.00 77.06 193 LYS A N 1
ATOM 1335 C CA . LYS A 1 193 ? -15.938 -8.980 7.779 1.00 77.06 193 LYS A CA 1
ATOM 1336 C C . LYS A 1 193 ? -15.101 -7.787 8.249 1.00 77.06 193 LYS A C 1
ATOM 1338 O O . LYS A 1 193 ? -14.494 -7.818 9.318 1.00 77.06 193 LYS A O 1
ATOM 1343 N N . GLY A 1 194 ? -15.105 -6.718 7.453 1.00 80.69 194 GLY A N 1
ATOM 1344 C CA . GLY A 1 194 ? -14.337 -5.506 7.737 1.00 80.69 194 GLY A CA 1
ATOM 1345 C C . GLY A 1 194 ? -12.877 -5.550 7.277 1.00 80.69 194 GLY A C 1
ATOM 1346 O O . GLY A 1 194 ? -12.158 -4.596 7.557 1.00 80.69 194 GLY A O 1
ATOM 1347 N N . ILE A 1 195 ? -12.435 -6.602 6.581 1.00 83.88 195 ILE A N 1
ATOM 1348 C CA . ILE A 1 195 ? -11.098 -6.681 5.983 1.00 83.88 195 ILE A CA 1
ATOM 1349 C C . ILE A 1 195 ? -11.240 -6.834 4.468 1.00 83.88 195 ILE A C 1
ATOM 1351 O O . ILE A 1 195 ? -11.723 -7.845 3.957 1.00 83.88 195 ILE A O 1
ATOM 1355 N N . GLY A 1 196 ? -10.797 -5.812 3.745 1.00 83.19 196 GLY A N 1
ATOM 1356 C CA . GLY A 1 196 ? -10.656 -5.832 2.300 1.00 83.19 196 GLY A CA 1
ATOM 1357 C C . GLY A 1 196 ? -9.217 -6.107 1.934 1.00 83.19 196 GLY A C 1
ATOM 1358 O O . GLY A 1 196 ? -8.327 -5.406 2.397 1.00 83.19 196 GLY A O 1
ATOM 1359 N N . VAL A 1 197 ? -8.976 -7.087 1.074 1.00 84.06 197 VAL A N 1
ATOM 1360 C CA . VAL A 1 197 ? -7.657 -7.291 0.472 1.00 84.06 197 VAL A CA 1
ATOM 1361 C C . VAL A 1 197 ? -7.833 -7.202 -1.028 1.00 84.06 197 VAL A C 1
ATOM 1363 O O . VAL A 1 197 ? -8.676 -7.904 -1.587 1.00 84.06 197 VAL A O 1
ATOM 1366 N N . GLN A 1 198 ? -7.028 -6.379 -1.680 1.00 82.62 198 GLN A N 1
ATOM 1367 C CA . GLN A 1 198 ? -6.914 -6.350 -3.126 1.00 82.62 198 GLN A CA 1
ATOM 1368 C C . GLN A 1 198 ? -5.452 -6.373 -3.527 1.00 82.62 198 GLN A C 1
ATOM 1370 O O . GLN A 1 198 ? -4.623 -5.597 -3.057 1.00 82.62 198 GLN A O 1
ATOM 1375 N N . PHE A 1 199 ? -5.151 -7.274 -4.444 1.00 77.25 199 PHE A N 1
ATOM 1376 C CA . PHE A 1 199 ? -3.874 -7.346 -5.100 1.00 77.25 199 PHE A CA 1
ATOM 1377 C C . PHE A 1 199 ? -3.946 -6.580 -6.413 1.00 77.25 199 PHE A C 1
ATOM 1379 O O . PHE A 1 199 ? -4.646 -6.985 -7.342 1.00 77.25 199 PHE A O 1
ATOM 1386 N N . SER A 1 200 ? -3.199 -5.486 -6.481 1.00 72.50 200 SER A N 1
ATOM 1387 C CA . SER A 1 200 ? -3.046 -4.705 -7.697 1.00 72.50 200 SER A CA 1
ATOM 1388 C C . SER A 1 200 ? -1.597 -4.845 -8.159 1.00 72.50 200 SER A C 1
ATOM 1390 O O . SER A 1 200 ? -0.642 -4.496 -7.463 1.00 72.50 200 SER A O 1
ATOM 1392 N N . ILE A 1 201 ? -1.395 -5.437 -9.333 1.00 63.94 201 ILE A N 1
ATOM 1393 C CA . ILE A 1 201 ? -0.044 -5.560 -9.880 1.00 63.94 201 ILE A CA 1
ATOM 1394 C C . ILE A 1 201 ? 0.328 -4.238 -10.535 1.00 63.94 201 ILE A C 1
ATOM 1396 O O . ILE A 1 201 ? -0.089 -3.947 -11.651 1.00 63.94 201 ILE A O 1
ATOM 1400 N N . PHE A 1 202 ? 1.154 -3.469 -9.834 1.00 59.53 202 PHE A N 1
ATOM 1401 C CA . PHE A 1 202 ? 1.875 -2.322 -10.370 1.00 59.53 202 PHE A CA 1
ATOM 1402 C C . PHE A 1 202 ? 3.301 -2.766 -10.651 1.00 59.53 202 PHE A C 1
ATOM 1404 O O . PHE A 1 202 ? 4.162 -2.748 -9.771 1.00 59.53 202 PHE A O 1
ATOM 1411 N N . GLY A 1 203 ? 3.526 -3.272 -11.856 1.00 44.97 203 GLY A N 1
ATOM 1412 C CA . GLY A 1 203 ? 4.781 -3.939 -12.145 1.00 44.97 203 GLY A CA 1
ATOM 1413 C C . GLY A 1 203 ? 5.008 -4.150 -13.608 1.00 44.97 203 GLY A C 1
ATOM 1414 O O . GLY A 1 203 ? 4.522 -5.118 -14.196 1.00 44.97 203 GLY A O 1
ATOM 1415 N N . CYS A 1 204 ? 5.806 -3.248 -14.165 1.00 43.00 204 CYS A N 1
ATOM 1416 C CA . CYS A 1 204 ? 6.542 -3.433 -15.402 1.00 43.00 204 CYS A CA 1
ATOM 1417 C C . CYS A 1 204 ? 7.374 -4.717 -15.389 1.00 43.00 204 CYS A C 1
ATOM 1419 O O . CYS A 1 204 ? 8.446 -4.704 -14.787 1.00 43.00 204 CYS A O 1
ATOM 1421 N N . ASN A 1 205 ? 6.880 -5.835 -15.927 1.00 38.56 205 ASN A N 1
ATOM 1422 C CA . ASN A 1 205 ? 7.617 -6.739 -16.828 1.00 38.56 205 ASN A CA 1
ATOM 1423 C C . ASN A 1 205 ? 6.867 -8.068 -16.953 1.00 38.56 205 ASN A C 1
ATOM 1425 O O . ASN A 1 205 ? 7.149 -9.034 -16.240 1.00 38.56 205 ASN A O 1
ATOM 1429 N N . VAL A 1 206 ? 5.966 -8.162 -17.928 1.00 35.66 206 VAL A N 1
ATOM 1430 C CA . VAL A 1 206 ? 5.666 -9.467 -18.519 1.00 35.66 206 VAL A CA 1
ATOM 1431 C C . VAL A 1 206 ? 6.769 -9.729 -19.527 1.00 35.66 206 VAL A C 1
ATOM 1433 O O . VAL A 1 206 ? 6.698 -9.279 -20.663 1.00 35.66 206 VAL A O 1
ATOM 1436 N N . TRP A 1 207 ? 7.835 -10.398 -19.099 1.00 35.22 207 TRP A N 1
ATOM 1437 C CA . TRP A 1 207 ? 8.832 -10.863 -20.050 1.00 35.22 207 TRP A CA 1
ATOM 1438 C C . TRP A 1 207 ? 8.180 -11.995 -20.846 1.00 35.22 207 TRP A C 1
ATOM 1440 O O . TRP A 1 207 ? 7.899 -13.062 -20.291 1.00 35.22 207 TRP A O 1
ATOM 1450 N N . LYS A 1 208 ? 7.873 -11.773 -22.127 1.00 37.84 208 LYS A N 1
ATOM 1451 C CA . LYS A 1 208 ? 7.604 -12.911 -23.004 1.00 37.84 208 LYS A CA 1
ATOM 1452 C C . LYS A 1 208 ? 8.873 -13.779 -23.069 1.00 37.84 208 LYS A C 1
ATOM 1454 O O . LYS A 1 208 ? 9.974 -13.226 -23.088 1.00 37.84 208 LYS A O 1
ATOM 1459 N N . PRO A 1 209 ? 8.747 -15.116 -23.159 1.00 37.25 209 PRO A N 1
ATOM 1460 C CA . PRO A 1 209 ? 9.891 -16.017 -23.328 1.00 37.25 209 PRO A CA 1
ATOM 1461 C C . PRO A 1 209 ? 10.768 -15.705 -24.553 1.00 37.25 209 PRO A C 1
ATOM 1463 O O . PRO A 1 209 ? 11.894 -16.178 -24.626 1.00 37.25 209 PRO A O 1
ATOM 1466 N N . ASP A 1 210 ? 10.251 -14.935 -25.514 1.00 42.50 210 ASP A N 1
ATOM 1467 C CA . ASP A 1 210 ? 10.928 -14.556 -26.756 1.00 42.50 210 ASP A CA 1
ATOM 1468 C C . ASP A 1 210 ? 11.777 -13.273 -26.653 1.00 42.50 210 ASP A C 1
ATOM 1470 O O . ASP A 1 210 ? 12.478 -12.943 -27.607 1.00 42.50 210 ASP A O 1
ATOM 1474 N N . GLY A 1 211 ? 11.751 -12.566 -25.515 1.00 36.94 211 GLY A N 1
ATOM 1475 C CA . GLY A 1 211 ? 12.615 -11.414 -25.250 1.00 36.94 211 GLY A CA 1
ATOM 1476 C C . GLY A 1 211 ? 12.230 -10.099 -25.938 1.00 36.94 211 GLY A C 1
ATOM 1477 O O . GLY A 1 211 ? 13.031 -9.171 -25.890 1.00 36.94 211 GLY A O 1
ATOM 1478 N N . LYS A 1 212 ? 11.046 -9.990 -26.562 1.00 40.75 212 LYS A N 1
ATOM 1479 C CA . LYS A 1 212 ? 10.772 -8.908 -27.535 1.00 40.75 212 LYS A CA 1
ATOM 1480 C C . LYS A 1 212 ? 9.709 -7.870 -27.172 1.00 40.75 212 LYS A C 1
ATOM 1482 O O . LYS A 1 212 ? 9.530 -6.942 -27.947 1.00 40.75 212 LYS A O 1
ATOM 1487 N N . ASP A 1 213 ? 9.018 -7.987 -26.041 1.00 41.00 213 ASP A N 1
ATOM 1488 C CA . ASP A 1 213 ? 7.988 -7.016 -25.651 1.00 41.00 213 ASP A CA 1
ATOM 1489 C C . ASP A 1 213 ? 8.085 -6.682 -24.156 1.00 41.00 213 ASP A C 1
ATOM 1491 O O . ASP A 1 213 ? 8.016 -7.575 -23.309 1.00 41.00 213 ASP A O 1
ATOM 1495 N N . CYS A 1 214 ? 8.196 -5.391 -23.828 1.00 39.41 214 CYS A N 1
ATOM 1496 C CA . CYS A 1 214 ? 8.067 -4.869 -22.469 1.00 39.41 214 CYS A CA 1
ATOM 1497 C C . CYS A 1 214 ? 6.864 -3.925 -22.408 1.00 39.41 214 CYS A C 1
ATOM 1499 O O . CYS A 1 214 ? 6.721 -3.037 -23.243 1.00 39.41 214 CYS A O 1
ATOM 1501 N N . TRP A 1 215 ? 5.967 -4.153 -21.454 1.00 39.47 215 TRP A N 1
ATOM 1502 C CA . TRP A 1 215 ? 4.746 -3.370 -21.300 1.00 39.47 215 TRP A CA 1
ATOM 1503 C C . TRP A 1 215 ? 4.623 -2.959 -19.841 1.00 39.47 215 TRP A C 1
ATOM 1505 O O . TRP A 1 215 ? 4.203 -3.806 -19.062 1.00 39.47 215 TRP A O 1
ATOM 1515 N N . GLY A 1 216 ? 4.980 -1.706 -19.501 1.00 42.34 216 GLY A N 1
ATOM 1516 C CA . GLY A 1 216 ? 4.206 -0.874 -18.560 1.00 42.34 216 GLY A CA 1
ATOM 1517 C C . GLY A 1 216 ? 4.899 -0.098 -17.410 1.00 42.34 216 GLY A C 1
ATOM 1518 O O . GLY A 1 216 ? 5.971 0.476 -17.561 1.00 42.34 216 GLY A O 1
ATOM 1519 N N . TYR A 1 217 ? 4.180 -0.042 -16.283 1.00 43.12 217 TYR A N 1
ATOM 1520 C CA . TYR A 1 217 ? 3.972 1.027 -15.296 1.00 43.12 217 TYR A CA 1
ATOM 1521 C C . TYR A 1 217 ? 5.073 1.227 -14.230 1.00 43.12 217 TYR A C 1
ATOM 1523 O O . TYR A 1 217 ? 4.781 1.235 -13.036 1.00 43.12 217 TYR A O 1
ATOM 1531 N N . ASP A 1 218 ? 6.335 1.380 -14.636 1.00 40.38 218 ASP A N 1
ATOM 1532 C CA . ASP A 1 218 ? 7.424 1.764 -13.705 1.00 40.38 218 ASP A CA 1
ATOM 1533 C C . ASP A 1 218 ? 8.218 3.005 -14.153 1.00 40.38 218 ASP A C 1
ATOM 1535 O O . ASP A 1 218 ? 9.175 3.415 -13.502 1.00 40.38 218 ASP A O 1
ATOM 1539 N N . ALA A 1 219 ? 7.800 3.655 -15.239 1.00 38.47 219 ALA A N 1
ATOM 1540 C CA . ALA A 1 219 ? 8.339 4.946 -15.645 1.00 38.47 219 ALA A CA 1
ATOM 1541 C C . ALA A 1 219 ? 7.407 6.056 -15.140 1.00 38.47 219 ALA A C 1
ATOM 1543 O O . ALA A 1 219 ? 6.617 6.582 -15.905 1.00 38.47 219 ALA A O 1
ATOM 1544 N N . HIS A 1 220 ? 7.443 6.299 -13.825 1.00 40.38 220 HIS A N 1
ATOM 1545 C CA . HIS A 1 220 ? 6.995 7.529 -13.149 1.00 40.38 220 HIS A CA 1
ATOM 1546 C C . HIS A 1 220 ? 5.593 8.041 -13.539 1.00 40.38 220 HIS A C 1
ATOM 1548 O O . HIS A 1 220 ? 5.465 8.734 -14.533 1.00 40.38 220 HIS A O 1
ATOM 1554 N N . TYR A 1 221 ? 4.566 7.741 -12.724 1.00 37.69 221 TYR A N 1
ATOM 1555 C CA . TYR A 1 221 ? 3.220 8.352 -12.759 1.00 37.69 221 TYR A CA 1
ATOM 1556 C C . TYR A 1 221 ? 2.694 8.710 -14.159 1.00 37.69 221 TYR A C 1
ATOM 1558 O O . TYR A 1 221 ? 2.969 9.787 -14.675 1.00 37.69 221 TYR A O 1
ATOM 1566 N N . ALA A 1 222 ? 1.875 7.838 -14.750 1.00 32.91 222 ALA A N 1
ATOM 1567 C CA . ALA A 1 222 ? 1.269 8.081 -16.053 1.00 32.91 222 ALA A CA 1
ATOM 1568 C C . ALA A 1 222 ? 0.289 9.273 -16.034 1.00 32.91 222 ALA A C 1
ATOM 1570 O O . ALA A 1 222 ? -0.927 9.101 -16.009 1.00 32.91 222 ALA A O 1
ATOM 1571 N N . GLU A 1 223 ? 0.816 10.487 -16.159 1.00 31.27 223 GLU A N 1
ATOM 1572 C CA . GLU A 1 223 ? 0.297 11.365 -17.188 1.00 31.27 223 GLU A CA 1
ATOM 1573 C C . GLU A 1 223 ? 0.707 10.767 -18.543 1.00 31.27 223 GLU A C 1
ATOM 1575 O O . GLU A 1 223 ? 1.866 10.413 -18.758 1.00 31.27 223 GLU A O 1
ATOM 1580 N N . PRO A 1 224 ? -0.219 10.628 -19.502 1.00 37.84 224 PRO A N 1
ATOM 1581 C CA . PRO A 1 224 ? 0.089 10.256 -20.879 1.00 37.84 224 PRO A CA 1
ATOM 1582 C C . PRO A 1 224 ? 1.283 10.963 -21.537 1.00 37.84 224 PRO A C 1
ATOM 1584 O O . PRO A 1 224 ? 1.794 10.445 -22.528 1.00 37.84 224 PRO A O 1
ATOM 1587 N N . ALA A 1 225 ? 1.668 12.139 -21.036 1.00 36.31 225 ALA A N 1
ATOM 1588 C CA . ALA A 1 225 ? 2.718 12.991 -21.577 1.00 36.31 225 ALA A CA 1
ATOM 1589 C C . ALA A 1 225 ? 4.137 12.644 -21.078 1.00 36.31 225 ALA A C 1
ATOM 1591 O O . ALA A 1 225 ? 5.097 13.050 -21.723 1.00 36.31 225 ALA A O 1
ATOM 1592 N N . THR A 1 226 ? 4.290 11.879 -19.988 1.00 35.75 226 THR A N 1
ATOM 1593 C CA . THR A 1 226 ? 5.579 11.700 -19.281 1.00 35.75 226 THR A CA 1
ATOM 1594 C C . THR A 1 226 ? 6.183 10.300 -19.385 1.00 35.75 226 THR A C 1
ATOM 1596 O O . THR A 1 226 ? 7.203 10.014 -18.760 1.00 35.75 226 THR A O 1
ATOM 1599 N N . CYS A 1 227 ? 5.620 9.411 -20.212 1.00 34.62 227 CYS A N 1
ATOM 1600 C CA . CYS A 1 227 ? 6.372 8.228 -20.635 1.00 34.62 227 CYS A CA 1
ATOM 1601 C C . CYS A 1 227 ? 7.648 8.707 -21.352 1.00 34.62 227 CYS A C 1
ATOM 1603 O O . CYS A 1 227 ? 7.502 9.403 -22.361 1.00 34.62 227 CYS A O 1
ATOM 1605 N N . PRO A 1 228 ? 8.863 8.337 -20.895 1.00 36.53 228 PRO A N 1
ATOM 1606 C CA . PRO A 1 228 ? 10.086 8.741 -21.571 1.00 36.53 228 PRO A CA 1
ATOM 1607 C C . PRO A 1 228 ? 9.988 8.333 -23.049 1.00 36.53 228 PRO A C 1
ATOM 1609 O O . PRO A 1 228 ? 9.626 7.177 -23.325 1.00 36.53 228 PRO A O 1
ATOM 1612 N N . PRO A 1 229 ? 10.271 9.228 -24.013 1.00 41.97 229 PRO A N 1
ATOM 1613 C CA . PRO A 1 229 ? 10.279 8.877 -25.439 1.00 41.97 229 PRO A CA 1
ATOM 1614 C C . PRO A 1 229 ? 11.257 7.725 -25.756 1.00 41.97 229 PRO A C 1
ATOM 1616 O O . PRO A 1 229 ? 11.163 7.066 -26.790 1.00 41.97 229 PRO A O 1
ATOM 1619 N N . ASP A 1 230 ? 12.153 7.442 -24.820 1.00 40.62 230 ASP A N 1
ATOM 1620 C CA . ASP A 1 230 ? 13.211 6.450 -24.783 1.00 40.62 230 ASP A CA 1
ATOM 1621 C C . ASP A 1 230 ? 12.922 5.251 -23.855 1.00 40.62 230 ASP A C 1
ATOM 1623 O O . ASP A 1 230 ? 13.822 4.451 -23.587 1.00 40.62 230 ASP A O 1
ATOM 1627 N N . ALA A 1 231 ? 11.654 4.978 -23.504 1.00 40.97 231 ALA A N 1
ATOM 1628 C CA . ALA A 1 231 ? 11.182 3.660 -23.029 1.00 40.97 231 ALA A CA 1
ATOM 1629 C C . ALA A 1 231 ? 11.299 2.542 -24.109 1.00 40.97 231 ALA A C 1
ATOM 1631 O O . ALA A 1 231 ? 10.498 1.612 -24.202 1.00 40.97 231 ALA A O 1
ATOM 1632 N N . ASN A 1 232 ? 12.365 2.613 -24.904 1.00 40.19 232 ASN A N 1
ATOM 1633 C CA . ASN A 1 232 ? 12.885 1.682 -25.891 1.00 40.19 232 ASN A CA 1
ATOM 1634 C C . ASN A 1 232 ? 13.509 0.420 -25.275 1.00 40.19 232 ASN A C 1
ATOM 1636 O O . ASN A 1 232 ? 14.070 -0.393 -26.006 1.00 40.19 232 ASN A O 1
ATOM 1640 N N . TYR A 1 233 ? 13.396 0.174 -23.967 1.00 39.69 233 TYR A N 1
ATOM 1641 C CA . TYR A 1 233 ? 13.806 -1.124 -23.411 1.00 39.69 233 TYR A CA 1
ATOM 1642 C C . TYR A 1 233 ? 12.861 -2.270 -23.817 1.00 39.69 233 TYR A C 1
ATOM 1644 O O . TYR A 1 233 ? 13.260 -3.430 -23.771 1.00 39.69 233 TYR A O 1
ATOM 1652 N N . ALA A 1 234 ? 11.656 -1.961 -24.316 1.00 41.47 234 ALA A N 1
ATOM 1653 C CA . ALA A 1 234 ? 10.831 -2.900 -25.086 1.00 41.47 234 ALA A CA 1
ATOM 1654 C C . ALA A 1 234 ? 11.343 -3.130 -26.525 1.00 41.47 234 ALA A C 1
ATOM 1656 O O . ALA A 1 234 ? 10.856 -4.017 -27.216 1.00 41.47 234 ALA A O 1
ATOM 1657 N N . CYS A 1 235 ? 12.295 -2.319 -26.990 1.00 44.25 235 CYS A N 1
ATOM 1658 C CA . CYS A 1 235 ? 12.722 -2.231 -28.388 1.00 44.25 235 CYS A CA 1
ATOM 1659 C C . CYS A 1 235 ? 14.145 -2.759 -28.623 1.00 44.25 235 CYS A C 1
ATOM 1661 O O . CYS A 1 235 ? 14.644 -2.703 -29.748 1.00 44.25 235 CYS A O 1
ATOM 1663 N N . ALA A 1 236 ? 14.808 -3.306 -27.603 1.00 38.38 236 ALA A N 1
ATOM 1664 C CA . ALA A 1 236 ? 16.092 -3.965 -27.787 1.00 38.38 236 ALA A CA 1
ATOM 1665 C C . ALA A 1 236 ? 15.879 -5.375 -28.373 1.00 38.38 236 ALA A C 1
ATOM 1667 O O . ALA A 1 236 ? 15.583 -6.330 -27.663 1.00 38.38 236 ALA A O 1
ATOM 1668 N N . SER A 1 237 ? 16.092 -5.486 -29.688 1.00 42.00 237 SER A N 1
ATOM 1669 C CA . SER A 1 237 ? 16.242 -6.718 -30.487 1.00 42.00 237 SER A CA 1
ATOM 1670 C C . SER A 1 237 ? 14.977 -7.401 -31.037 1.00 42.00 237 SER A C 1
ATOM 1672 O O . SER A 1 237 ? 14.750 -8.603 -30.887 1.00 42.00 237 SER A O 1
ATOM 1674 N N . ARG A 1 238 ? 14.220 -6.693 -31.883 1.00 45.91 238 ARG A N 1
ATOM 1675 C CA . ARG A 1 238 ? 13.610 -7.395 -33.024 1.00 45.91 238 ARG A CA 1
ATOM 1676 C C . ARG A 1 238 ? 14.723 -7.829 -33.984 1.00 45.91 238 ARG A C 1
ATOM 1678 O O . ARG A 1 238 ? 15.353 -6.999 -34.629 1.00 45.91 238 ARG A O 1
ATOM 1685 N N . SER A 1 239 ? 14.973 -9.138 -34.069 1.00 50.88 239 SER A N 1
ATOM 1686 C CA . SER A 1 239 ? 15.888 -9.766 -35.045 1.00 50.88 239 SER A CA 1
ATOM 1687 C C . SER A 1 239 ? 15.515 -9.488 -36.512 1.00 50.88 239 SER A C 1
ATOM 1689 O O . SER A 1 239 ? 16.268 -9.808 -37.421 1.00 50.88 239 SER A O 1
ATOM 1691 N N . ASP A 1 240 ? 14.333 -8.925 -36.729 1.00 54.09 240 ASP A N 1
ATOM 1692 C CA . ASP A 1 240 ? 13.693 -8.593 -37.994 1.00 54.09 240 ASP A CA 1
ATOM 1693 C C . ASP A 1 240 ? 13.891 -7.124 -38.429 1.00 54.09 240 ASP A C 1
ATOM 1695 O O . ASP A 1 240 ? 13.401 -6.734 -39.483 1.00 54.09 240 ASP A O 1
ATOM 1699 N N . GLY A 1 241 ? 14.626 -6.302 -37.666 1.00 49.03 241 GLY A N 1
ATOM 1700 C CA . GLY A 1 241 ? 15.039 -4.955 -38.099 1.00 49.03 241 GLY A CA 1
ATOM 1701 C C . GLY A 1 241 ? 13.914 -3.915 -38.227 1.00 49.03 241 GLY A C 1
ATOM 1702 O O . GLY A 1 241 ? 14.163 -2.796 -38.669 1.00 49.03 241 GLY A O 1
ATOM 1703 N N . GLY A 1 242 ? 12.681 -4.248 -37.838 1.00 46.00 242 GLY A N 1
ATOM 1704 C CA . GLY A 1 242 ? 11.554 -3.318 -37.843 1.00 46.00 242 GLY A CA 1
ATOM 1705 C C . GLY A 1 242 ? 11.567 -2.387 -36.630 1.00 46.00 242 GLY A C 1
ATOM 1706 O O . GLY A 1 242 ? 11.481 -2.855 -35.494 1.00 46.00 242 GLY A O 1
ATOM 1707 N N . LEU A 1 243 ? 11.622 -1.074 -36.876 1.00 45.31 243 LEU A N 1
ATOM 1708 C CA . LEU A 1 243 ? 11.408 -0.025 -35.873 1.00 45.31 243 LEU A CA 1
ATOM 1709 C C . LEU A 1 243 ? 10.045 -0.233 -35.190 1.00 45.31 243 LEU A C 1
ATOM 1711 O O . LEU A 1 243 ? 9.006 -0.266 -35.852 1.00 45.31 243 LEU A O 1
ATOM 1715 N N . CYS A 1 244 ? 10.036 -0.388 -33.865 1.00 46.97 244 CYS A N 1
ATOM 1716 C CA . CYS A 1 244 ? 8.790 -0.391 -33.103 1.00 46.97 244 CYS A CA 1
ATOM 1717 C C . CYS A 1 244 ? 8.129 0.990 -33.182 1.00 46.97 244 CYS A C 1
ATOM 1719 O O . CYS A 1 244 ? 8.794 2.016 -33.077 1.00 46.97 244 CYS A O 1
ATOM 1721 N N . ASN A 1 245 ? 6.806 1.009 -33.356 1.00 54.16 245 ASN A N 1
ATOM 1722 C CA . ASN A 1 245 ? 6.012 2.231 -33.362 1.00 54.16 245 ASN A CA 1
ATOM 1723 C C . ASN A 1 245 ? 5.743 2.679 -31.906 1.00 54.16 245 ASN A C 1
ATOM 1725 O O . ASN A 1 245 ? 4.947 2.019 -31.225 1.00 54.16 245 ASN A O 1
ATOM 1729 N N . PRO A 1 246 ? 6.344 3.783 -31.419 1.00 51.06 246 PRO A N 1
ATOM 1730 C CA . PRO A 1 246 ? 6.178 4.254 -30.039 1.00 51.06 246 PRO A CA 1
ATOM 1731 C C . PRO A 1 246 ? 4.718 4.584 -29.684 1.00 51.06 246 PRO A C 1
ATOM 1733 O O . PRO A 1 246 ? 4.299 4.389 -28.542 1.00 51.06 246 PRO A O 1
ATOM 1736 N N . ALA A 1 247 ? 3.890 4.966 -30.665 1.00 53.78 247 ALA A N 1
ATOM 1737 C CA . ALA A 1 247 ? 2.464 5.224 -30.448 1.00 53.78 247 ALA A CA 1
ATOM 1738 C C . ALA A 1 247 ? 1.683 3.953 -30.054 1.00 53.78 247 ALA A C 1
ATOM 1740 O O . ALA A 1 247 ? 0.719 4.009 -29.281 1.00 53.78 247 ALA A O 1
ATOM 1741 N N . GLY A 1 248 ? 2.117 2.787 -30.547 1.00 55.47 248 GLY A N 1
ATOM 1742 C CA . GLY A 1 248 ? 1.533 1.495 -30.189 1.00 55.47 248 GLY A CA 1
ATOM 1743 C C . GLY A 1 248 ? 1.783 1.139 -28.723 1.00 55.47 248 GLY A C 1
ATOM 1744 O O . GLY A 1 248 ? 0.850 0.731 -28.035 1.00 55.47 248 GLY A O 1
ATOM 1745 N N . ALA A 1 249 ? 3.007 1.370 -28.235 1.00 52.16 249 ALA A N 1
ATOM 1746 C CA . ALA A 1 249 ? 3.412 1.118 -26.849 1.00 52.16 249 ALA A CA 1
ATOM 1747 C C . ALA A 1 249 ? 2.751 2.081 -25.842 1.00 52.16 249 ALA A C 1
ATOM 1749 O O . ALA A 1 249 ? 2.362 1.670 -24.749 1.00 52.16 249 ALA A O 1
ATOM 1750 N N . GLN A 1 250 ? 2.529 3.343 -26.213 1.00 52.62 250 GLN A N 1
ATOM 1751 C CA . GLN A 1 250 ? 1.795 4.286 -25.360 1.00 52.62 250 GLN A CA 1
ATOM 1752 C C . GLN A 1 250 ? 0.308 3.919 -25.226 1.00 52.62 250 GLN A C 1
ATOM 1754 O O . GLN A 1 250 ? -0.239 3.916 -24.123 1.00 52.62 250 GLN A O 1
ATOM 1759 N N . THR A 1 251 ? -0.357 3.569 -26.333 1.00 56.28 251 THR A N 1
ATOM 1760 C CA . THR A 1 251 ? -1.790 3.195 -26.341 1.00 56.28 251 THR A CA 1
ATOM 1761 C C . THR A 1 251 ? -2.052 1.949 -25.492 1.00 56.28 251 THR A C 1
ATOM 1763 O O . THR A 1 251 ? -2.988 1.875 -24.695 1.00 56.28 251 THR A O 1
ATOM 1766 N N . ALA A 1 252 ? -1.162 0.983 -25.646 1.00 53.72 252 ALA A N 1
ATOM 1767 C CA . ALA A 1 252 ? -1.009 -0.209 -24.844 1.00 53.72 252 ALA A CA 1
ATOM 1768 C C . ALA A 1 252 ? -0.937 0.058 -23.332 1.00 53.72 252 ALA A C 1
ATOM 1770 O O . ALA A 1 252 ? -1.777 -0.435 -22.575 1.00 53.72 252 ALA A O 1
ATOM 1771 N N . CYS A 1 253 ? 0.038 0.863 -22.900 1.00 53.84 253 CYS A N 1
ATOM 1772 C CA . CYS A 1 253 ? 0.222 1.226 -21.497 1.00 53.84 253 CYS A CA 1
ATOM 1773 C C . CYS A 1 253 ? -1.014 1.923 -20.922 1.00 53.84 253 CYS A C 1
ATOM 1775 O O . CYS A 1 253 ? -1.459 1.545 -19.841 1.00 53.84 253 CYS A O 1
ATOM 1777 N N . LYS A 1 254 ? -1.628 2.856 -21.666 1.00 62.16 254 LYS A N 1
ATOM 1778 C CA . LYS A 1 254 ? -2.868 3.533 -21.244 1.00 62.16 254 LYS A CA 1
ATOM 1779 C C . LYS A 1 254 ? -4.006 2.554 -20.966 1.00 62.16 254 LYS A C 1
ATOM 1781 O O . LYS A 1 254 ? -4.694 2.693 -19.962 1.00 62.16 254 LYS A O 1
ATOM 1786 N N . LYS A 1 255 ? -4.194 1.543 -21.823 1.00 64.50 255 LYS A N 1
ATOM 1787 C CA . LYS A 1 255 ? -5.263 0.547 -21.643 1.00 64.50 255 LYS A CA 1
ATOM 1788 C C . LYS A 1 255 ? -5.091 -0.260 -20.353 1.00 64.50 255 LYS A C 1
ATOM 1790 O O . LYS A 1 255 ? -6.067 -0.488 -19.645 1.00 64.50 255 LYS A O 1
ATOM 1795 N N . TYR A 1 256 ? -3.872 -0.708 -20.054 1.00 61.97 256 TYR A N 1
ATOM 1796 C CA . TYR A 1 256 ? -3.609 -1.461 -18.823 1.00 61.97 256 TYR A CA 1
ATOM 1797 C C . TYR A 1 256 ? -3.638 -0.569 -17.582 1.00 61.97 256 TYR A C 1
ATOM 1799 O O . TYR A 1 256 ? -4.155 -0.998 -16.554 1.00 61.97 256 TYR A O 1
ATOM 1807 N N . ALA A 1 257 ? -3.144 0.668 -17.693 1.00 63.53 257 ALA A N 1
ATOM 1808 C CA . ALA A 1 257 ? -3.222 1.663 -16.631 1.00 63.53 257 ALA A CA 1
ATOM 1809 C C . ALA A 1 257 ? -4.676 1.926 -16.226 1.00 63.53 257 ALA A C 1
ATOM 1811 O O . ALA A 1 257 ? -4.991 1.793 -15.051 1.00 63.53 257 ALA A O 1
ATOM 1812 N N . ALA A 1 258 ? -5.567 2.165 -17.195 1.00 70.38 258 ALA A N 1
ATOM 1813 C CA . ALA A 1 258 ? -6.988 2.385 -16.934 1.00 70.38 258 ALA A CA 1
ATOM 1814 C C . ALA A 1 258 ? -7.637 1.201 -16.199 1.00 70.38 258 ALA A C 1
ATOM 1816 O O . ALA A 1 258 ? -8.337 1.395 -15.218 1.00 70.38 258 ALA A O 1
ATOM 1817 N N . ALA A 1 259 ? -7.348 -0.041 -16.604 1.00 71.00 259 ALA A N 1
ATOM 1818 C CA . ALA A 1 259 ? -7.905 -1.217 -15.931 1.00 71.00 259 ALA A CA 1
ATOM 1819 C C . ALA A 1 259 ? -7.416 -1.369 -14.476 1.00 71.00 259 ALA A C 1
ATOM 1821 O O . ALA A 1 259 ? -8.163 -1.825 -13.608 1.00 71.00 259 ALA A O 1
ATOM 1822 N N . ILE A 1 260 ? -6.157 -1.014 -14.203 1.00 71.50 260 ILE A N 1
ATOM 1823 C CA . ILE A 1 260 ? -5.602 -1.028 -12.844 1.00 71.50 260 ILE A CA 1
ATOM 1824 C C . ILE A 1 260 ? -6.191 0.122 -12.025 1.00 71.50 260 ILE A C 1
ATOM 1826 O O . ILE A 1 260 ? -6.578 -0.091 -10.879 1.00 71.50 260 ILE A O 1
ATOM 1830 N N . GLU A 1 261 ? -6.293 1.311 -12.611 1.00 80.38 261 GLU A N 1
ATOM 1831 C CA . GLU A 1 261 ? -6.921 2.476 -11.995 1.00 80.38 261 GLU A CA 1
ATOM 1832 C C . GLU A 1 261 ? -8.373 2.168 -11.628 1.00 80.38 261 GLU A C 1
ATOM 1834 O O . GLU A 1 261 ? -8.720 2.262 -10.457 1.00 80.38 261 GLU A O 1
ATOM 1839 N N . ASP A 1 262 ? -9.176 1.646 -12.554 1.00 82.44 262 ASP A N 1
ATOM 1840 C CA . ASP A 1 262 ? -10.551 1.200 -12.302 1.00 82.44 262 ASP A CA 1
ATOM 1841 C C . ASP A 1 262 ? -10.628 0.184 -11.151 1.00 82.44 262 ASP A C 1
ATOM 1843 O O . ASP A 1 262 ? -11.532 0.238 -10.312 1.00 82.44 262 ASP A O 1
ATOM 1847 N N . SER A 1 263 ? -9.660 -0.734 -11.078 1.00 83.88 263 SER A N 1
ATOM 1848 C CA . SER A 1 263 ? -9.554 -1.724 -10.005 1.00 83.88 263 SER A CA 1
ATOM 1849 C C . SER A 1 263 ? -9.299 -1.059 -8.645 1.00 83.88 263 SER A C 1
ATOM 1851 O O . SER A 1 263 ? -9.988 -1.373 -7.670 1.00 83.88 263 SER A O 1
ATOM 1853 N N . VAL A 1 264 ? -8.355 -0.116 -8.573 1.00 86.69 264 VAL A N 1
ATOM 1854 C CA . VAL A 1 264 ? -8.033 0.651 -7.353 1.00 86.69 264 VAL A CA 1
ATOM 1855 C C . VAL A 1 264 ? -9.207 1.531 -6.943 1.00 86.69 264 VAL A C 1
ATOM 1857 O O . VAL A 1 264 ? -9.617 1.512 -5.784 1.00 86.69 264 VAL A O 1
ATOM 1860 N N . VAL A 1 265 ? -9.785 2.262 -7.895 1.00 88.31 265 VAL A N 1
ATOM 1861 C CA . VAL A 1 265 ? -10.957 3.124 -7.711 1.00 88.31 265 VAL A CA 1
ATOM 1862 C C . VAL A 1 265 ? -12.118 2.314 -7.153 1.00 88.31 265 VAL A C 1
ATOM 1864 O O . VAL A 1 265 ? -12.728 2.706 -6.156 1.00 88.31 265 VAL A O 1
ATOM 1867 N N . GLY A 1 266 ? -12.411 1.164 -7.763 1.00 88.75 266 GLY A N 1
ATOM 1868 C CA . GLY A 1 266 ? -13.466 0.261 -7.316 1.00 88.75 266 GLY A CA 1
ATOM 1869 C C . GLY A 1 266 ? -13.260 -0.191 -5.872 1.00 88.75 266 GLY A C 1
ATOM 1870 O O . GLY A 1 266 ? -14.197 -0.153 -5.073 1.00 88.75 266 GLY A O 1
ATOM 1871 N N . PHE A 1 267 ? -12.028 -0.541 -5.505 1.00 90.44 267 PHE A N 1
ATOM 1872 C CA . PHE A 1 267 ? -11.701 -0.960 -4.145 1.00 90.44 267 PHE A CA 1
ATOM 1873 C C . PHE A 1 267 ? -11.772 0.178 -3.130 1.00 90.44 267 PHE A C 1
ATOM 1875 O O . PHE A 1 267 ? -12.380 0.004 -2.075 1.00 90.44 267 PHE A O 1
ATOM 1882 N N . VAL A 1 268 ? -11.222 1.353 -3.445 1.00 91.00 268 VAL A N 1
ATOM 1883 C CA . VAL A 1 268 ? -11.307 2.542 -2.582 1.00 91.00 268 VAL A CA 1
ATOM 1884 C C . VAL A 1 268 ? -12.766 2.918 -2.338 1.00 91.00 268 VAL A C 1
ATOM 1886 O O . VAL A 1 268 ? -13.159 3.115 -1.190 1.00 91.00 268 VAL A O 1
ATOM 1889 N N . LYS A 1 269 ? -13.606 2.925 -3.380 1.00 89.00 269 LYS A N 1
ATOM 1890 C CA . LYS A 1 269 ? -15.046 3.202 -3.250 1.00 89.00 269 LYS A CA 1
ATOM 1891 C C . LYS A 1 269 ? -15.760 2.162 -2.390 1.00 89.00 269 LYS A C 1
ATOM 1893 O O . LYS A 1 269 ? -16.571 2.528 -1.531 1.00 89.00 269 LYS A O 1
ATOM 1898 N N . GLN A 1 270 ? -15.449 0.880 -2.590 1.00 90.19 270 GLN A N 1
ATOM 1899 C CA . GLN A 1 270 ? -16.002 -0.219 -1.797 1.00 90.19 270 GLN A CA 1
ATOM 1900 C C . GLN A 1 270 ? -15.622 -0.095 -0.314 1.00 90.19 270 GLN A C 1
ATOM 1902 O O . GLN A 1 270 ? -16.458 -0.344 0.554 1.00 90.19 270 GLN A O 1
ATOM 1907 N N . TRP A 1 271 ? -14.391 0.327 -0.024 1.00 91.81 271 TRP A N 1
ATOM 1908 C CA . TRP A 1 271 ? -13.820 0.369 1.323 1.00 91.81 271 TRP A CA 1
ATOM 1909 C C . TRP A 1 271 ? -13.644 1.783 1.889 1.00 91.81 271 TRP A C 1
ATOM 1911 O O . TRP A 1 271 ? -12.898 1.974 2.843 1.00 91.81 271 TRP A O 1
ATOM 1921 N N . ARG A 1 272 ? -14.372 2.780 1.376 1.00 91.50 272 ARG A N 1
ATOM 1922 C CA . ARG A 1 272 ? -14.263 4.191 1.806 1.00 91.50 272 ARG A CA 1
ATOM 1923 C C . ARG A 1 272 ? -14.525 4.431 3.298 1.00 91.50 272 ARG A C 1
ATOM 1925 O O . ARG A 1 272 ? -14.050 5.410 3.859 1.00 91.50 272 ARG A O 1
ATOM 1932 N N . GLN A 1 273 ? -15.269 3.522 3.931 1.00 87.75 273 GLN A N 1
ATOM 1933 C CA . GLN A 1 273 ? -15.579 3.527 5.367 1.00 87.75 273 GLN A CA 1
ATOM 1934 C C . GLN A 1 273 ? -14.544 2.765 6.213 1.00 87.75 273 GLN A C 1
ATOM 1936 O O . GLN A 1 273 ? -14.726 2.614 7.421 1.00 87.75 273 GLN A O 1
ATOM 1941 N N . ALA A 1 274 ? -13.482 2.229 5.604 1.00 89.81 274 ALA A N 1
ATOM 1942 C CA . ALA A 1 274 ? -12.394 1.623 6.354 1.00 89.81 274 ALA A CA 1
ATOM 1943 C C . ALA A 1 274 ? -11.702 2.669 7.244 1.00 89.81 274 ALA A C 1
ATOM 1945 O O . ALA A 1 274 ? -11.772 3.870 6.988 1.00 89.81 274 ALA A O 1
ATOM 1946 N N . LYS A 1 275 ? -11.013 2.207 8.290 1.00 89.56 275 LYS A N 1
ATOM 1947 C CA . LYS A 1 275 ? -10.219 3.064 9.182 1.00 89.56 275 LYS A CA 1
ATOM 1948 C C . LYS A 1 275 ? -8.774 3.193 8.721 1.00 89.56 275 LYS A C 1
ATOM 1950 O O . LYS A 1 275 ? -8.169 4.253 8.863 1.00 89.56 275 LYS A O 1
ATOM 1955 N N . TYR A 1 276 ? -8.231 2.124 8.151 1.00 90.94 276 TYR A N 1
ATOM 1956 C CA . TYR A 1 276 ? -6.849 2.066 7.692 1.00 90.94 276 TYR A CA 1
ATOM 1957 C C . TYR A 1 276 ? -6.794 1.495 6.278 1.00 90.94 276 TYR A C 1
ATOM 1959 O O . TYR A 1 276 ? -7.533 0.562 5.958 1.00 90.94 276 TYR A O 1
ATOM 1967 N N . LEU A 1 277 ? -5.897 2.029 5.455 1.00 92.62 277 LEU A N 1
ATOM 1968 C CA . LEU A 1 277 ? -5.522 1.474 4.161 1.00 92.62 277 LEU A CA 1
ATOM 1969 C C . LEU A 1 277 ? -4.011 1.236 4.149 1.00 92.62 277 LEU A C 1
ATOM 1971 O O . LEU A 1 277 ? -3.229 2.178 4.200 1.00 92.62 277 LEU A O 1
ATOM 1975 N N . LEU A 1 278 ? -3.590 -0.022 4.086 1.00 91.81 278 LEU A N 1
ATOM 1976 C CA . LEU A 1 278 ? -2.181 -0.395 3.989 1.00 91.81 278 LEU A CA 1
ATOM 1977 C C . LEU A 1 278 ? -1.815 -0.606 2.518 1.00 91.81 278 LEU A C 1
ATOM 1979 O O . LEU A 1 278 ? -2.469 -1.388 1.828 1.00 91.81 278 LEU A O 1
ATOM 1983 N N . LEU A 1 279 ? -0.765 0.067 2.060 1.00 91.56 279 LEU A N 1
ATOM 1984 C CA . LEU A 1 279 ? -0.206 0.001 0.712 1.00 91.56 279 LEU A CA 1
ATOM 1985 C C . LEU A 1 279 ? 1.143 -0.720 0.784 1.00 91.56 279 LEU A C 1
ATOM 1987 O O . LEU A 1 279 ? 2.172 -0.131 1.115 1.00 91.56 279 LEU A O 1
ATOM 1991 N N . LEU A 1 280 ? 1.119 -2.024 0.529 1.00 89.81 280 LEU A N 1
ATOM 1992 C CA . LEU A 1 280 ? 2.259 -2.927 0.659 1.00 89.81 280 LEU A CA 1
ATOM 1993 C C . LEU A 1 280 ? 3.006 -3.013 -0.677 1.00 89.81 280 LEU A C 1
ATOM 1995 O O . LEU A 1 280 ? 2.624 -3.788 -1.557 1.00 89.81 280 LEU A O 1
ATOM 1999 N N . GLY A 1 281 ? 4.058 -2.219 -0.842 1.00 89.12 281 GLY A N 1
ATOM 2000 C CA . GLY A 1 281 ? 4.903 -2.242 -2.031 1.00 89.12 281 GLY A CA 1
ATOM 2001 C C . GLY A 1 281 ? 5.886 -3.413 -2.026 1.00 89.12 281 GLY A C 1
ATOM 2002 O O . GLY A 1 281 ? 6.462 -3.750 -0.991 1.00 89.12 281 GLY A O 1
ATOM 2003 N N . THR A 1 282 ? 6.108 -4.017 -3.193 1.00 87.56 282 THR A N 1
ATOM 2004 C CA . THR A 1 282 ? 7.126 -5.057 -3.421 1.00 87.56 282 THR A CA 1
ATOM 2005 C C . THR A 1 282 ? 8.109 -4.626 -4.515 1.00 87.56 282 THR A C 1
ATOM 2007 O O . THR A 1 282 ? 7.789 -3.782 -5.358 1.00 87.56 282 THR A O 1
ATOM 2010 N N . ALA A 1 283 ? 9.316 -5.195 -4.516 1.00 84.81 283 ALA A N 1
ATOM 2011 C CA . ALA A 1 283 ? 10.362 -4.939 -5.513 1.00 84.81 283 ALA A CA 1
ATOM 2012 C C . ALA A 1 283 ? 11.031 -6.230 -5.982 1.00 84.81 283 ALA A C 1
ATOM 2014 O O . ALA A 1 283 ? 10.835 -7.268 -5.374 1.00 84.81 283 ALA A O 1
ATOM 2015 N N . SER A 1 284 ? 11.774 -6.209 -7.092 1.00 80.94 284 SER A N 1
ATOM 2016 C CA . SER A 1 284 ? 12.316 -7.436 -7.697 1.00 80.94 284 SER A CA 1
ATOM 2017 C C . SER A 1 284 ? 13.207 -8.217 -6.719 1.00 80.94 284 SER A C 1
ATOM 2019 O O . SER A 1 284 ? 13.924 -7.621 -5.925 1.00 80.94 284 SER A O 1
ATOM 2021 N N . ARG A 1 285 ? 13.222 -9.558 -6.805 1.00 74.94 285 ARG A N 1
ATOM 2022 C CA . ARG A 1 285 ? 14.258 -10.356 -6.114 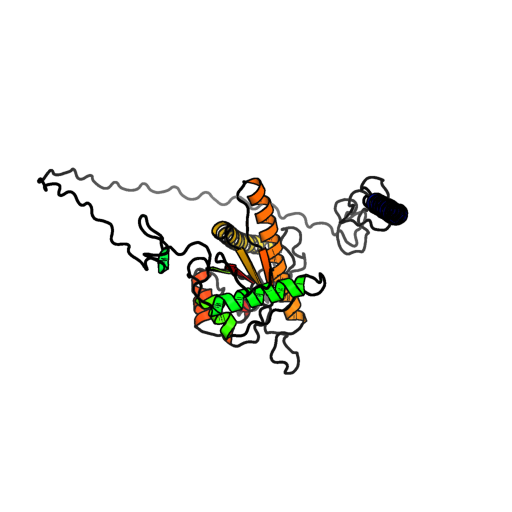1.00 74.94 285 ARG A CA 1
ATOM 2023 C C . ARG A 1 285 ? 15.640 -10.162 -6.745 1.00 74.94 285 ARG A C 1
ATOM 2025 O O . ARG A 1 285 ? 16.653 -10.278 -6.066 1.00 74.94 285 ARG A O 1
ATOM 2032 N N . THR A 1 286 ? 15.671 -9.891 -8.048 1.00 72.62 286 THR A N 1
ATOM 2033 C CA . THR A 1 286 ? 16.894 -9.604 -8.806 1.00 72.62 286 THR A CA 1
ATOM 2034 C C . THR A 1 286 ? 17.567 -8.344 -8.264 1.00 72.62 286 THR A C 1
ATOM 2036 O O . THR A 1 286 ? 16.888 -7.335 -8.078 1.00 72.62 286 THR A O 1
ATOM 2039 N N . GLY A 1 287 ? 18.880 -8.391 -8.027 1.00 69.12 287 GLY A N 1
ATOM 2040 C CA . GLY A 1 287 ? 19.632 -7.262 -7.471 1.00 69.12 287 GLY A CA 1
ATOM 2041 C C . GLY A 1 287 ? 19.539 -7.135 -5.947 1.00 69.12 287 GLY A C 1
ATOM 2042 O O . GLY A 1 287 ? 20.012 -6.148 -5.387 1.00 69.12 287 GLY A O 1
ATOM 2043 N N . ASN A 1 288 ? 18.962 -8.126 -5.253 1.00 69.50 288 ASN A N 1
ATOM 2044 C CA . ASN A 1 288 ? 19.155 -8.307 -3.811 1.00 69.50 288 ASN A CA 1
ATOM 2045 C C . ASN A 1 288 ? 20.523 -8.963 -3.554 1.00 69.50 288 ASN A C 1
ATOM 2047 O O . ASN A 1 288 ? 20.618 -10.032 -2.955 1.00 69.50 288 ASN A O 1
ATOM 2051 N N . ASP A 1 289 ? 21.587 -8.337 -4.054 1.00 60.34 289 ASP A N 1
ATOM 2052 C CA . ASP A 1 289 ? 22.939 -8.905 -4.083 1.00 60.34 289 ASP A CA 1
ATOM 2053 C C . ASP A 1 289 ? 23.767 -8.466 -2.868 1.00 60.34 289 ASP A C 1
ATOM 2055 O O . ASP A 1 289 ? 25.001 -8.479 -2.887 1.00 60.34 289 ASP A O 1
ATOM 2059 N N . ASP A 1 290 ? 23.094 -8.124 -1.769 1.00 54.94 290 ASP A N 1
ATOM 2060 C CA . ASP A 1 290 ? 23.692 -7.791 -0.480 1.00 54.94 290 ASP A CA 1
ATOM 2061 C C . ASP A 1 290 ? 24.250 -9.068 0.188 1.00 54.94 290 ASP A C 1
ATOM 2063 O O . ASP A 1 290 ? 23.799 -9.480 1.254 1.00 54.94 290 ASP A O 1
ATOM 2067 N N . ARG A 1 291 ? 25.190 -9.749 -0.481 1.00 51.50 291 ARG A N 1
ATOM 2068 C CA . ARG A 1 291 ? 26.215 -10.692 0.012 1.00 51.50 291 ARG A CA 1
ATOM 2069 C C . ARG A 1 291 ? 25.889 -11.441 1.321 1.00 51.50 291 ARG A C 1
ATOM 2071 O O . ARG A 1 291 ? 26.708 -11.462 2.235 1.00 51.50 291 ARG A O 1
ATOM 2078 N N . GLY A 1 292 ? 24.723 -12.087 1.405 1.00 59.81 292 GLY A N 1
ATOM 2079 C CA . GLY A 1 292 ? 24.349 -12.968 2.521 1.00 59.81 292 GLY A CA 1
ATOM 2080 C C . GLY A 1 292 ? 23.416 -12.387 3.593 1.00 59.81 292 GLY A C 1
ATOM 2081 O O . GLY A 1 292 ? 23.176 -13.066 4.587 1.00 59.81 292 GLY A O 1
ATOM 2082 N N . SER A 1 293 ? 22.847 -11.189 3.417 1.00 64.31 293 SER A N 1
ATOM 2083 C CA . SER A 1 293 ? 21.940 -10.580 4.412 1.00 64.31 293 SER A CA 1
ATOM 2084 C C . SER A 1 293 ? 20.561 -11.256 4.518 1.00 64.31 293 SER A C 1
ATOM 2086 O O . SER A 1 293 ? 19.836 -11.036 5.489 1.00 64.31 293 SER A O 1
ATOM 2088 N N . GLY A 1 294 ? 20.179 -12.085 3.536 1.00 75.31 294 GLY A N 1
ATOM 2089 C CA . GLY A 1 294 ? 18.894 -12.798 3.525 1.00 75.31 294 GLY A CA 1
ATOM 2090 C C . GLY A 1 294 ? 17.662 -11.880 3.472 1.00 75.31 294 GLY A C 1
ATOM 2091 O O . GLY A 1 294 ? 16.571 -12.311 3.865 1.00 75.31 294 GLY A O 1
ATOM 2092 N N . GLY A 1 295 ? 17.837 -10.625 3.039 1.00 80.94 295 GLY A N 1
ATOM 2093 C CA . GLY A 1 295 ? 16.796 -9.600 2.955 1.00 80.94 295 GLY A CA 1
ATOM 2094 C C . GLY A 1 295 ? 16.877 -8.763 1.675 1.00 80.94 295 GLY A C 1
ATOM 2095 O O . GLY A 1 295 ? 17.837 -8.855 0.912 1.00 80.94 295 GLY A O 1
ATOM 2096 N N . MET A 1 296 ? 15.845 -7.953 1.440 1.00 83.19 296 MET A N 1
ATOM 2097 C CA . MET A 1 296 ? 15.773 -7.013 0.314 1.00 83.19 296 MET A CA 1
ATOM 2098 C C . MET A 1 296 ? 16.870 -5.931 0.396 1.00 83.19 296 MET A C 1
ATOM 2100 O O . MET A 1 296 ? 17.088 -5.359 1.473 1.00 83.19 296 MET A O 1
ATOM 2104 N N . SER A 1 297 ? 17.520 -5.617 -0.733 1.00 85.31 297 SER A N 1
ATOM 2105 C CA . SER A 1 297 ? 18.517 -4.541 -0.827 1.00 85.31 297 SER A CA 1
ATOM 2106 C C . SER A 1 297 ? 17.889 -3.167 -0.613 1.00 85.31 297 SER A C 1
ATOM 2108 O O . SER A 1 297 ? 16.680 -2.993 -0.781 1.00 85.31 297 SER A O 1
ATOM 2110 N N . GLN A 1 298 ? 18.691 -2.165 -0.239 1.00 84.81 298 GLN A N 1
ATOM 2111 C CA . GLN A 1 298 ? 18.164 -0.813 -0.018 1.00 84.81 298 GLN A CA 1
ATOM 2112 C C . GLN A 1 298 ? 17.499 -0.239 -1.277 1.00 84.81 298 GLN A C 1
ATOM 2114 O O . GLN A 1 298 ? 16.385 0.261 -1.188 1.00 84.81 298 GLN A O 1
ATOM 2119 N N . ALA A 1 299 ? 18.108 -0.424 -2.451 1.00 83.31 299 ALA A N 1
ATOM 2120 C CA . ALA A 1 299 ? 17.536 0.038 -3.716 1.00 83.31 299 ALA A CA 1
ATOM 2121 C C . ALA A 1 299 ? 16.159 -0.590 -4.000 1.00 83.31 299 ALA A C 1
ATOM 2123 O O . ALA A 1 299 ? 15.236 0.086 -4.450 1.00 83.31 299 ALA A O 1
ATOM 2124 N N . ASN A 1 300 ? 15.988 -1.879 -3.687 1.00 83.88 300 ASN A N 1
ATOM 2125 C CA . ASN A 1 300 ? 14.696 -2.543 -3.832 1.00 83.88 300 ASN A CA 1
ATOM 2126 C C . ASN A 1 300 ? 13.685 -2.081 -2.769 1.00 83.88 300 ASN A C 1
ATOM 2128 O O . ASN A 1 300 ? 12.504 -1.945 -3.083 1.00 83.88 300 ASN A O 1
ATOM 2132 N N . LYS A 1 301 ? 14.117 -1.768 -1.541 1.00 86.00 301 LYS A N 1
ATOM 2133 C CA . LYS A 1 301 ? 13.235 -1.154 -0.530 1.00 86.00 301 LYS A CA 1
ATOM 2134 C C . LYS A 1 301 ? 12.728 0.210 -0.993 1.00 86.00 301 LYS A C 1
ATOM 2136 O O . LYS A 1 301 ? 11.530 0.470 -0.892 1.00 86.00 301 LYS A O 1
ATOM 2141 N N . ASP A 1 302 ? 13.614 1.036 -1.540 1.00 83.81 302 ASP A N 1
ATOM 2142 C CA . ASP A 1 302 ? 13.273 2.361 -2.059 1.00 83.81 302 ASP A CA 1
ATOM 2143 C C . ASP A 1 302 ? 12.298 2.243 -3.240 1.00 83.81 302 ASP A C 1
ATOM 2145 O O . ASP A 1 302 ? 11.271 2.919 -3.270 1.00 83.81 302 ASP A O 1
ATOM 2149 N N . LEU A 1 303 ? 12.534 1.301 -4.160 1.00 83.00 303 LEU A N 1
ATOM 2150 C CA . LEU A 1 303 ? 11.630 1.037 -5.283 1.00 83.00 303 LEU A CA 1
ATOM 2151 C C . LEU A 1 303 ? 10.242 0.554 -4.830 1.00 83.00 303 LEU A C 1
ATOM 2153 O O . LEU A 1 303 ? 9.221 1.021 -5.338 1.00 83.00 303 LEU A O 1
ATOM 2157 N N . ALA A 1 304 ? 10.181 -0.369 -3.868 1.00 86.00 304 ALA A N 1
ATOM 2158 C CA . ALA A 1 304 ? 8.920 -0.838 -3.295 1.00 86.00 304 ALA A CA 1
ATOM 2159 C C . ALA A 1 304 ? 8.122 0.321 -2.676 1.00 86.00 304 ALA A C 1
ATOM 2161 O O . ALA A 1 304 ? 6.907 0.418 -2.859 1.00 86.00 304 ALA A O 1
ATOM 2162 N N . LEU A 1 305 ? 8.812 1.223 -1.980 1.00 84.75 305 LEU A N 1
ATOM 2163 C CA . LEU A 1 305 ? 8.209 2.393 -1.363 1.00 84.75 305 LEU A CA 1
ATOM 2164 C C . LEU A 1 305 ? 7.691 3.403 -2.394 1.00 84.75 305 LEU A C 1
ATOM 2166 O O . LEU A 1 305 ? 6.573 3.890 -2.236 1.00 84.75 305 LEU A O 1
ATOM 2170 N N . VAL A 1 306 ? 8.460 3.683 -3.452 1.00 83.31 306 VAL A N 1
ATOM 2171 C CA . VAL A 1 306 ? 8.020 4.541 -4.567 1.00 83.31 306 VAL A CA 1
ATOM 2172 C C . VAL A 1 306 ? 6.732 3.995 -5.173 1.00 83.31 306 VAL A C 1
ATOM 2174 O O . VAL A 1 306 ? 5.768 4.733 -5.347 1.00 83.31 306 VAL A O 1
ATOM 2177 N N . ARG A 1 307 ? 6.651 2.684 -5.413 1.00 84.31 307 ARG A N 1
ATOM 2178 C CA . ARG A 1 307 ? 5.425 2.069 -5.942 1.00 84.31 307 ARG A CA 1
ATOM 2179 C C . ARG A 1 307 ? 4.236 2.247 -5.004 1.00 84.31 307 ARG A C 1
ATOM 2181 O O . ARG A 1 307 ? 3.161 2.621 -5.464 1.00 84.31 307 ARG A O 1
ATOM 2188 N N . ALA A 1 308 ? 4.419 2.017 -3.703 1.00 87.19 308 ALA A N 1
ATOM 2189 C CA . ALA A 1 308 ? 3.364 2.251 -2.718 1.00 87.19 308 ALA A CA 1
ATOM 2190 C C . ALA A 1 308 ? 2.921 3.726 -2.689 1.00 87.19 308 ALA A C 1
ATOM 2192 O O . ALA A 1 308 ? 1.723 3.995 -2.626 1.00 87.19 308 ALA A O 1
ATOM 2193 N N . ALA A 1 309 ? 3.861 4.670 -2.804 1.00 84.69 309 ALA A N 1
ATOM 2194 C CA . ALA A 1 309 ? 3.567 6.099 -2.906 1.00 84.69 309 ALA A CA 1
ATOM 2195 C C . ALA A 1 309 ? 2.784 6.451 -4.177 1.00 84.69 309 ALA A C 1
ATOM 2197 O O . ALA A 1 309 ? 1.860 7.253 -4.112 1.00 84.69 309 ALA A O 1
ATOM 2198 N N . ASN A 1 310 ? 3.072 5.798 -5.304 1.00 82.19 310 ASN A N 1
ATOM 2199 C CA . ASN A 1 310 ? 2.330 6.016 -6.548 1.00 82.19 310 ASN A CA 1
ATOM 2200 C C . ASN A 1 310 ? 0.852 5.650 -6.424 1.00 82.19 310 ASN A C 1
ATOM 2202 O O . ASN A 1 310 ? -0.019 6.361 -6.927 1.00 82.19 310 ASN A O 1
ATOM 2206 N N . VAL A 1 311 ? 0.561 4.559 -5.717 1.00 85.94 311 VAL A N 1
ATOM 2207 C CA . VAL A 1 311 ? -0.820 4.165 -5.418 1.00 85.94 311 VAL A CA 1
ATOM 2208 C C . VAL A 1 311 ? -1.457 5.120 -4.417 1.00 85.94 311 VAL A C 1
ATOM 2210 O O . VAL A 1 311 ? -2.629 5.450 -4.566 1.00 85.94 311 VAL A O 1
ATOM 2213 N N . GLU A 1 312 ? -0.698 5.602 -3.433 1.00 88.12 312 GLU A N 1
ATOM 2214 C CA . GLU A 1 312 ? -1.169 6.617 -2.488 1.00 88.12 312 GLU A CA 1
ATOM 2215 C C . GLU A 1 312 ? -1.596 7.905 -3.202 1.00 88.12 312 GLU A C 1
ATOM 2217 O O . GLU A 1 312 ? -2.706 8.370 -2.972 1.00 88.12 312 GLU A O 1
ATOM 2222 N N . GLY A 1 313 ? -0.802 8.414 -4.150 1.00 85.31 313 GLY A N 1
ATOM 2223 C CA . GLY A 1 313 ? -1.166 9.605 -4.924 1.00 85.31 313 GLY A CA 1
ATOM 2224 C C . GLY A 1 313 ? -2.457 9.438 -5.740 1.00 85.31 313 GLY A C 1
ATOM 2225 O O . GLY A 1 313 ? -3.232 10.384 -5.883 1.00 85.31 313 GLY A O 1
ATOM 2226 N N . LEU A 1 314 ? -2.738 8.227 -6.238 1.00 85.06 314 LEU A N 1
ATOM 2227 C CA . LEU A 1 314 ? -4.030 7.914 -6.862 1.00 85.06 314 LEU A CA 1
ATOM 2228 C C . LEU A 1 314 ? -5.165 7.915 -5.826 1.00 85.06 314 LEU A C 1
ATOM 2230 O O . LEU A 1 314 ? -6.218 8.501 -6.063 1.00 85.06 314 LEU A O 1
ATOM 2234 N N . VAL A 1 315 ? -4.951 7.293 -4.666 1.00 88.12 315 VAL A N 1
ATOM 2235 C CA . VAL A 1 315 ? -5.921 7.278 -3.560 1.00 88.12 315 VAL A CA 1
ATOM 2236 C C . VAL A 1 315 ? -6.239 8.698 -3.074 1.00 88.12 315 VAL A C 1
ATOM 2238 O O . VAL A 1 315 ? -7.403 8.999 -2.816 1.00 88.12 315 VAL A O 1
ATOM 2241 N N . ASP A 1 316 ? -5.243 9.576 -2.983 1.00 88.06 316 ASP A N 1
ATOM 2242 C CA . ASP A 1 316 ? -5.405 10.966 -2.550 1.00 88.06 316 ASP A CA 1
ATOM 2243 C C . ASP A 1 316 ? -6.200 11.795 -3.564 1.00 88.06 316 ASP A C 1
ATOM 2245 O O . ASP A 1 316 ? -7.101 12.543 -3.180 1.00 88.06 316 ASP A O 1
ATOM 2249 N N . ARG A 1 317 ? -5.946 11.605 -4.865 1.00 88.19 317 ARG A N 1
ATOM 2250 C CA . ARG A 1 317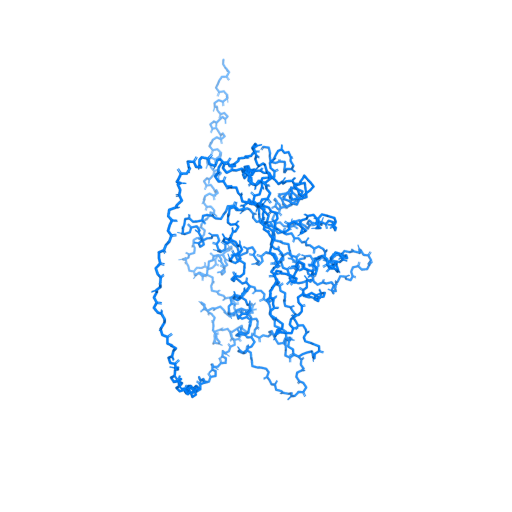 ? -6.753 12.211 -5.936 1.00 88.19 317 ARG A CA 1
ATOM 2251 C C . ARG A 1 317 ? -8.217 11.793 -5.831 1.00 88.19 317 ARG A C 1
ATOM 2253 O O . ARG A 1 317 ? -9.105 12.642 -5.833 1.00 88.19 317 ARG A O 1
ATOM 2260 N N . LEU A 1 318 ? -8.460 10.494 -5.652 1.00 88.12 318 LEU A N 1
ATOM 2261 C CA . LEU A 1 318 ? -9.808 9.955 -5.476 1.00 88.12 318 LEU A CA 1
ATOM 2262 C C . LEU A 1 318 ? -10.481 10.473 -4.209 1.00 88.12 318 LEU A C 1
ATOM 2264 O O . LEU A 1 318 ? -11.686 10.710 -4.221 1.00 88.12 318 LEU A O 1
ATOM 2268 N N . ARG A 1 319 ? -9.726 10.679 -3.124 1.00 88.44 319 ARG A N 1
ATOM 2269 C CA . ARG A 1 319 ? -10.247 11.316 -1.911 1.00 88.44 319 ARG A CA 1
ATOM 2270 C C . ARG A 1 319 ? -10.760 12.723 -2.223 1.00 88.44 319 ARG A C 1
ATOM 2272 O O . ARG A 1 319 ? -11.902 13.011 -1.879 1.00 88.44 319 ARG A O 1
ATOM 2279 N N . GLY A 1 320 ? -9.972 13.543 -2.921 1.00 89.44 320 GLY A N 1
ATOM 2280 C CA . GLY A 1 320 ? -10.383 14.893 -3.326 1.00 89.44 320 GLY A CA 1
ATOM 2281 C C . GLY A 1 320 ? -11.635 14.899 -4.211 1.00 89.44 320 GLY A C 1
ATOM 2282 O O . GLY A 1 320 ? -12.570 15.662 -3.962 1.00 89.44 320 GLY A O 1
ATOM 2283 N N . GLU A 1 321 ? -11.705 13.996 -5.193 1.00 89.12 321 GLU A N 1
ATOM 2284 C CA . GLU A 1 321 ? -12.894 13.836 -6.041 1.00 89.12 321 GLU A CA 1
ATOM 2285 C C . GLU A 1 321 ? -14.125 13.402 -5.233 1.00 89.12 321 GLU A C 1
ATOM 2287 O O . GLU A 1 321 ? -15.212 13.948 -5.400 1.00 89.12 321 GLU A O 1
ATOM 2292 N N . MET A 1 322 ? -13.987 12.432 -4.328 1.00 86.69 322 MET A N 1
ATOM 2293 C CA . MET A 1 322 ? -15.111 11.919 -3.538 1.00 86.69 322 MET A CA 1
ATOM 2294 C C . MET A 1 322 ? -15.606 12.913 -2.477 1.00 86.69 322 MET A C 1
ATOM 2296 O O . MET A 1 322 ? -16.811 12.978 -2.207 1.00 86.69 322 MET A O 1
ATOM 2300 N N . GLU A 1 323 ? -14.714 13.726 -1.910 1.00 87.44 323 GLU A N 1
ATOM 2301 C CA . GLU A 1 323 ? -15.077 14.828 -1.013 1.00 87.44 323 GLU A CA 1
ATOM 2302 C C . GLU A 1 323 ? -15.975 15.853 -1.716 1.00 87.44 323 GLU A C 1
ATOM 2304 O O . GLU A 1 323 ? -16.969 16.299 -1.132 1.00 87.44 323 GLU A O 1
ATOM 2309 N N . GLN A 1 324 ? -15.721 16.136 -2.998 1.00 88.25 324 GLN A N 1
ATOM 2310 C CA . GLN A 1 324 ? -16.587 16.986 -3.820 1.00 88.25 324 GLN A CA 1
ATOM 2311 C C . GLN A 1 324 ? -18.027 16.443 -3.908 1.00 88.25 324 GLN A C 1
ATOM 2313 O O . GLN A 1 324 ? -18.985 17.219 -3.941 1.00 88.25 324 GLN A O 1
ATOM 2318 N N . PHE A 1 325 ? -18.200 15.117 -3.881 1.00 83.56 325 PHE A N 1
ATOM 2319 C CA . PHE A 1 325 ? -19.505 14.445 -3.932 1.00 83.56 325 PHE A CA 1
ATOM 2320 C C . PHE A 1 325 ? -20.124 14.153 -2.555 1.00 83.56 325 PHE A C 1
ATOM 2322 O O . PHE A 1 325 ? -21.152 13.480 -2.484 1.00 83.56 325 PHE A O 1
ATOM 2329 N N . LYS A 1 326 ? -19.561 14.686 -1.459 1.00 88.69 326 LYS A N 1
ATOM 2330 C CA . LYS A 1 326 ? -20.006 14.429 -0.071 1.00 88.69 326 LYS A CA 1
ATOM 2331 C C . LYS A 1 326 ? -19.932 12.952 0.342 1.00 88.69 326 LYS A C 1
ATOM 2333 O O . LYS A 1 326 ? -20.658 12.525 1.241 1.00 88.69 326 LYS A O 1
ATOM 2338 N N . GLU A 1 327 ? -19.038 12.182 -0.272 1.00 83.25 327 GLU A N 1
ATOM 2339 C CA . GLU A 1 327 ? -18.748 10.800 0.112 1.00 83.25 327 GLU A CA 1
ATOM 2340 C C . GLU A 1 327 ? -17.334 10.707 0.709 1.00 83.25 327 GLU A C 1
ATOM 2342 O O . GLU A 1 327 ? -16.423 10.221 0.043 1.00 83.25 327 GLU A O 1
ATOM 2347 N N . PRO A 1 328 ? -17.098 11.173 1.949 1.00 83.12 328 PRO A N 1
ATOM 2348 C CA . PRO A 1 328 ? -15.742 11.259 2.479 1.00 83.12 328 PRO A CA 1
ATOM 2349 C C . PRO A 1 328 ? -15.090 9.875 2.592 1.00 83.12 328 PRO A C 1
ATOM 2351 O O . PRO A 1 328 ? -15.706 8.899 3.039 1.00 83.12 328 PRO A O 1
ATOM 2354 N N . VAL A 1 329 ? -13.819 9.808 2.202 1.00 85.50 329 VAL A N 1
ATOM 2355 C CA . VAL A 1 329 ? -12.954 8.647 2.411 1.00 85.50 329 VAL A CA 1
ATOM 2356 C C . VAL A 1 329 ? -12.320 8.775 3.793 1.00 85.50 329 VAL A C 1
ATOM 2358 O O . VAL A 1 329 ? -11.563 9.706 4.047 1.00 85.50 329 VAL A O 1
ATOM 2361 N N . MET A 1 330 ? -12.631 7.843 4.694 1.00 83.12 330 MET A N 1
ATOM 2362 C CA . MET A 1 330 ? -12.349 7.998 6.129 1.00 83.12 330 MET A CA 1
ATOM 2363 C C . MET A 1 330 ? -11.045 7.337 6.594 1.00 83.12 330 MET A C 1
ATOM 2365 O O . MET A 1 330 ? -10.637 7.530 7.741 1.00 83.12 330 MET A O 1
ATOM 2369 N N . PHE A 1 331 ? -10.396 6.534 5.747 1.00 86.94 331 PHE A N 1
ATOM 2370 C CA . PHE A 1 331 ? -9.208 5.790 6.157 1.00 86.94 331 PHE A CA 1
ATOM 2371 C C . PHE A 1 331 ? -7.934 6.641 6.135 1.00 86.94 331 PHE A C 1
ATOM 2373 O O . PHE A 1 331 ? -7.732 7.486 5.262 1.00 86.94 331 PHE A O 1
ATOM 2380 N N . LYS A 1 332 ? -7.014 6.322 7.049 1.00 89.62 332 LYS A N 1
ATOM 2381 C CA . LYS A 1 332 ? -5.607 6.744 6.984 1.00 89.62 332 LYS A CA 1
ATOM 2382 C C . LYS A 1 332 ? -4.819 5.769 6.097 1.00 89.62 332 LYS A C 1
ATOM 2384 O O . LYS A 1 332 ? -4.922 4.556 6.303 1.00 89.62 332 LYS A O 1
ATOM 2389 N N . SER A 1 333 ? -4.048 6.270 5.130 1.00 90.19 333 SER A N 1
ATOM 2390 C CA . SER A 1 333 ? -3.156 5.452 4.297 1.00 90.19 333 SER A CA 1
ATOM 2391 C C . SER A 1 333 ? -1.789 5.248 4.957 1.00 90.19 333 SER A C 1
ATOM 2393 O O . SER A 1 333 ? -1.275 6.127 5.644 1.00 90.19 333 SER A O 1
ATOM 2395 N N . TYR A 1 334 ? -1.203 4.066 4.764 1.00 88.81 334 TYR A N 1
ATOM 2396 C CA . TYR A 1 334 ? 0.133 3.722 5.249 1.00 88.81 334 TYR A CA 1
ATOM 2397 C C . TYR A 1 334 ? 0.903 2.972 4.174 1.00 88.81 334 TYR A C 1
ATOM 2399 O O . TYR A 1 334 ? 0.461 1.924 3.707 1.00 88.81 334 TYR A O 1
ATOM 2407 N N . LYS A 1 335 ? 2.088 3.468 3.827 1.00 88.88 335 LYS A N 1
ATOM 2408 C CA . LYS A 1 335 ? 3.020 2.781 2.931 1.00 88.88 335 LYS A CA 1
ATOM 2409 C C . LYS A 1 335 ? 3.867 1.796 3.716 1.00 88.88 335 LYS A C 1
ATOM 2411 O O . LYS A 1 335 ? 4.417 2.132 4.764 1.00 88.88 335 LYS A O 1
ATOM 2416 N N . VAL A 1 336 ? 4.000 0.590 3.189 1.00 86.31 336 VAL A N 1
ATOM 2417 C CA . VAL A 1 336 ? 4.763 -0.485 3.816 1.00 86.31 336 VAL A CA 1
ATOM 2418 C C . VAL A 1 336 ? 5.614 -1.157 2.755 1.00 86.31 336 VAL A C 1
ATOM 2420 O O . VAL A 1 336 ? 5.120 -1.543 1.699 1.00 86.31 336 VAL A O 1
ATOM 2423 N N . VAL A 1 337 ? 6.897 -1.330 3.049 1.00 86.44 337 VAL A N 1
ATOM 2424 C CA . VAL A 1 337 ? 7.791 -2.127 2.210 1.00 86.44 337 VAL A CA 1
ATOM 2425 C C . VAL A 1 337 ? 7.686 -3.583 2.625 1.00 86.44 337 VAL A C 1
ATOM 2427 O O . VAL A 1 337 ? 7.949 -3.932 3.775 1.00 86.44 337 VAL A O 1
ATOM 2430 N N . LEU A 1 338 ? 7.329 -4.437 1.674 1.00 84.94 338 LEU A N 1
ATOM 2431 C CA . LEU A 1 338 ? 7.198 -5.863 1.896 1.00 84.94 338 LEU A CA 1
ATOM 2432 C C . LEU A 1 338 ? 8.408 -6.613 1.334 1.00 84.94 338 LEU A C 1
ATOM 2434 O O . LEU A 1 338 ? 8.591 -6.711 0.121 1.00 84.94 338 LEU A O 1
ATOM 2438 N N . ASP A 1 339 ? 9.218 -7.175 2.233 1.00 82.94 339 ASP A N 1
ATOM 2439 C CA . ASP A 1 339 ? 10.410 -7.939 1.867 1.00 82.94 339 ASP A CA 1
ATOM 2440 C C . ASP A 1 339 ? 10.036 -9.249 1.163 1.00 82.94 339 ASP A C 1
ATOM 2442 O O . ASP A 1 339 ? 9.546 -10.203 1.772 1.00 82.94 339 ASP A O 1
ATOM 2446 N N . ASN A 1 340 ? 10.314 -9.305 -0.134 1.00 75.62 340 ASN A N 1
ATOM 2447 C CA . ASN A 1 340 ? 9.986 -10.433 -0.982 1.00 75.62 340 ASN A CA 1
ATOM 2448 C C . ASN A 1 340 ? 11.073 -11.464 -1.174 1.00 75.62 340 ASN A C 1
ATOM 2450 O O . ASN A 1 340 ? 10.855 -12.449 -1.878 1.00 75.62 340 ASN A O 1
ATOM 2454 N N . THR A 1 341 ? 12.199 -11.313 -0.491 1.00 73.00 341 THR A N 1
ATOM 2455 C CA . THR A 1 341 ? 13.201 -12.378 -0.398 1.00 73.00 341 THR A CA 1
ATOM 2456 C C . THR A 1 341 ? 12.703 -13.583 0.403 1.00 73.00 341 THR A C 1
ATOM 2458 O O . THR A 1 341 ? 13.307 -14.652 0.362 1.00 73.00 341 THR A O 1
ATOM 2461 N N . LYS A 1 342 ? 11.585 -13.444 1.123 1.00 72.19 342 LYS A N 1
ATOM 2462 C CA . LYS A 1 342 ? 11.008 -14.503 1.951 1.00 72.19 342 LYS A CA 1
ATOM 2463 C C . LYS A 1 342 ? 10.215 -15.517 1.116 1.00 72.19 342 LYS A C 1
ATOM 2465 O O . LYS A 1 342 ? 9.596 -15.172 0.110 1.00 72.19 342 LYS A O 1
ATOM 2470 N N . GLN A 1 343 ? 10.198 -16.770 1.580 1.00 70.31 343 GLN A N 1
ATOM 2471 C CA . GLN A 1 343 ? 9.579 -17.914 0.889 1.00 70.31 343 GLN A CA 1
ATOM 2472 C C . GLN A 1 343 ? 8.052 -17.806 0.743 1.00 70.31 343 GLN A C 1
ATOM 2474 O O . GLN A 1 343 ? 7.456 -18.529 -0.051 1.00 70.31 343 GLN A O 1
ATOM 2479 N N . PHE A 1 344 ? 7.394 -16.899 1.471 1.00 74.62 344 PHE A N 1
ATOM 2480 C CA . PHE A 1 344 ? 5.933 -16.812 1.469 1.00 74.62 344 PHE A CA 1
ATOM 2481 C C . PHE A 1 344 ? 5.339 -16.483 0.092 1.00 74.62 344 PHE A C 1
ATOM 2483 O O . PHE A 1 344 ? 4.249 -16.959 -0.228 1.00 74.62 344 PHE A O 1
ATOM 2490 N N . PHE A 1 345 ? 6.051 -15.714 -0.738 1.00 75.44 345 PHE A N 1
ATOM 2491 C CA . PHE A 1 345 ? 5.626 -15.387 -2.102 1.00 75.44 345 PHE A CA 1
ATOM 2492 C C . PHE A 1 345 ? 5.548 -16.622 -3.008 1.00 75.44 345 PHE A C 1
ATOM 2494 O O . PHE A 1 345 ? 4.787 -16.652 -3.977 1.00 75.44 345 PHE A O 1
ATOM 2501 N N . ASP A 1 346 ? 6.277 -17.674 -2.638 1.00 78.06 346 ASP A N 1
ATOM 2502 C CA . ASP A 1 346 ? 6.274 -18.958 -3.324 1.00 78.06 346 ASP A CA 1
ATOM 2503 C C . ASP A 1 346 ? 5.208 -19.913 -2.771 1.00 78.06 346 ASP A C 1
ATOM 2505 O O . ASP A 1 346 ? 4.967 -20.971 -3.357 1.00 78.06 346 ASP A O 1
ATOM 2509 N N . SER A 1 347 ? 4.529 -19.541 -1.678 1.00 79.88 347 SER A N 1
ATOM 2510 C CA . SER A 1 347 ? 3.511 -20.381 -1.054 1.00 79.88 347 SER A CA 1
ATOM 2511 C C . SER A 1 347 ? 2.300 -20.584 -1.971 1.00 79.88 347 SER A C 1
ATOM 2513 O O . SER A 1 347 ? 1.809 -19.667 -2.638 1.00 79.88 347 SER A O 1
ATOM 2515 N N . ALA A 1 348 ? 1.767 -21.808 -1.968 1.00 81.38 348 ALA A N 1
ATOM 2516 C CA . ALA A 1 348 ? 0.574 -22.151 -2.739 1.00 81.38 348 ALA A CA 1
ATOM 2517 C C . ALA A 1 348 ? -0.645 -21.302 -2.334 1.00 81.38 348 ALA A C 1
ATOM 2519 O O . ALA A 1 348 ? -1.450 -20.941 -3.190 1.00 81.38 348 ALA A O 1
ATOM 2520 N N . GLY A 1 349 ? -0.760 -20.953 -1.046 1.00 78.81 349 GLY A N 1
ATOM 2521 C CA . GLY A 1 349 ? -1.830 -20.099 -0.525 1.00 78.81 349 GLY A CA 1
ATOM 2522 C C . GLY A 1 349 ? -1.796 -18.699 -1.133 1.00 78.81 349 GLY A C 1
ATOM 2523 O O . GLY A 1 349 ? -2.801 -18.245 -1.679 1.00 78.81 349 GLY A O 1
ATOM 2524 N N . PHE A 1 350 ? -0.625 -18.058 -1.139 1.00 78.94 350 PHE A N 1
ATOM 2525 C CA . PHE A 1 350 ? -0.465 -16.738 -1.743 1.00 78.94 350 PHE A CA 1
ATOM 2526 C C . PHE A 1 350 ? -0.707 -16.766 -3.259 1.00 78.94 350 PHE A C 1
ATOM 2528 O O . PHE A 1 350 ? -1.488 -15.969 -3.778 1.00 78.94 350 PHE A O 1
ATOM 2535 N N . LYS A 1 351 ? -0.130 -17.742 -3.976 1.00 80.81 351 LYS A N 1
ATOM 2536 C CA . LYS A 1 351 ? -0.357 -17.903 -5.425 1.00 80.81 351 LYS A CA 1
ATOM 2537 C C . LYS A 1 351 ? -1.839 -18.126 -5.755 1.00 80.81 351 LYS A C 1
ATOM 2539 O O . LYS A 1 351 ? -2.333 -17.571 -6.736 1.00 80.81 351 LYS A O 1
ATOM 2544 N N . LYS A 1 352 ? -2.567 -18.881 -4.924 1.00 81.31 352 LYS A N 1
ATOM 2545 C CA . LYS A 1 352 ? -4.019 -19.083 -5.057 1.00 81.31 352 LYS A CA 1
ATOM 2546 C C . LYS A 1 352 ? -4.804 -17.790 -4.818 1.00 81.31 352 LYS A C 1
ATOM 2548 O O . LYS A 1 352 ? -5.733 -17.523 -5.575 1.00 81.31 352 LYS A O 1
ATOM 2553 N N . LEU A 1 353 ? -4.429 -16.993 -3.815 1.00 76.69 353 LEU A N 1
ATOM 2554 C CA . LEU A 1 353 ? -5.050 -15.694 -3.537 1.00 76.69 353 LEU A CA 1
ATOM 2555 C C . LEU A 1 353 ? -4.886 -14.736 -4.725 1.00 76.69 353 LEU A C 1
ATOM 2557 O O . LEU A 1 353 ? -5.879 -14.210 -5.227 1.00 76.69 353 LEU A O 1
ATOM 2561 N N . VAL A 1 354 ? -3.655 -14.574 -5.222 1.00 77.69 354 VAL A N 1
ATOM 2562 C CA . VAL A 1 354 ? -3.355 -13.728 -6.391 1.00 77.69 354 VAL A CA 1
ATOM 2563 C C . VAL A 1 354 ? -4.149 -14.193 -7.614 1.00 77.69 354 VAL A C 1
ATOM 2565 O O . VAL A 1 354 ? -4.787 -13.384 -8.288 1.00 77.69 354 VAL A O 1
ATOM 2568 N N . ALA A 1 355 ? -4.178 -15.504 -7.875 1.00 77.44 355 ALA A N 1
ATOM 2569 C CA . ALA A 1 355 ? -4.937 -16.067 -8.989 1.00 77.44 355 ALA A CA 1
ATOM 2570 C C . ALA A 1 355 ? -6.451 -15.809 -8.872 1.00 77.44 355 ALA A C 1
ATOM 2572 O O . ALA A 1 355 ? -7.098 -15.512 -9.876 1.00 77.44 355 ALA A O 1
ATOM 2573 N N . ALA A 1 356 ? -7.016 -15.898 -7.664 1.00 77.44 356 ALA A N 1
ATOM 2574 C CA . ALA A 1 356 ? -8.437 -15.653 -7.425 1.00 77.44 356 ALA A CA 1
ATOM 2575 C C . ALA A 1 356 ? -8.820 -14.179 -7.625 1.00 77.44 356 ALA A C 1
ATOM 2577 O O . ALA A 1 356 ? -9.884 -13.889 -8.174 1.00 77.44 356 ALA A O 1
ATOM 2578 N N . GLN A 1 357 ? -7.961 -13.252 -7.198 1.00 71.88 357 GLN A N 1
ATOM 2579 C CA . GLN A 1 357 ? -8.252 -11.820 -7.258 1.00 71.88 357 GLN A CA 1
ATOM 2580 C C . GLN A 1 357 ? -8.090 -11.240 -8.653 1.00 71.88 357 GLN A C 1
ATOM 2582 O O . GLN A 1 357 ? -8.915 -10.437 -9.081 1.00 71.88 357 GLN A O 1
ATOM 2587 N N . MET A 1 358 ? -7.055 -11.651 -9.381 1.00 69.81 358 MET A N 1
ATOM 2588 C CA . MET A 1 358 ? -6.730 -10.948 -10.611 1.00 69.81 358 MET A CA 1
ATOM 2589 C C . MET A 1 358 ? -7.662 -11.251 -11.779 1.00 69.81 358 MET A C 1
ATOM 2591 O O . MET A 1 358 ? -7.628 -10.497 -12.745 1.00 69.81 358 MET A O 1
ATOM 2595 N N . LYS A 1 359 ? -8.468 -12.326 -11.727 1.00 64.12 359 LYS A N 1
ATOM 2596 C CA . LYS A 1 359 ? -9.391 -12.753 -12.803 1.00 64.12 359 LYS A CA 1
ATOM 2597 C C . LYS A 1 359 ? -8.814 -12.580 -14.224 1.00 64.12 359 LYS A C 1
ATOM 2599 O O . LYS A 1 359 ? -9.572 -12.367 -15.168 1.00 64.12 359 LYS A O 1
ATOM 2604 N N . VAL A 1 360 ? -7.486 -12.626 -14.394 1.00 54.47 360 VAL A N 1
ATOM 2605 C CA . VAL A 1 360 ? -6.874 -12.307 -15.685 1.00 54.47 360 VAL A CA 1
ATOM 2606 C C . VAL A 1 360 ? -7.248 -13.460 -16.587 1.00 54.47 360 VAL A C 1
ATOM 2608 O O . VAL A 1 360 ? -6.932 -14.614 -16.285 1.00 54.47 360 VAL A O 1
ATOM 2611 N N . GLY A 1 361 ? -8.002 -13.150 -17.640 1.00 46.81 361 GLY A N 1
ATOM 2612 C CA . GLY A 1 361 ? -8.431 -14.134 -18.617 1.00 46.81 361 GLY A CA 1
ATOM 2613 C C . GLY A 1 361 ? -7.239 -14.960 -19.087 1.00 46.81 361 GLY A C 1
ATOM 2614 O O . GLY A 1 361 ? -6.110 -14.468 -19.161 1.00 46.81 361 GLY A O 1
ATOM 2615 N N . LYS A 1 362 ? -7.495 -16.223 -19.427 1.00 50.09 362 LYS A N 1
ATOM 2616 C CA . LYS A 1 362 ? -6.495 -17.168 -19.949 1.00 50.09 362 LYS A CA 1
ATOM 2617 C C . LYS A 1 362 ? -5.764 -16.667 -21.213 1.00 50.09 362 LYS A C 1
ATOM 2619 O O . LYS A 1 362 ? -4.819 -17.312 -21.654 1.00 50.09 362 LYS A O 1
ATOM 2624 N N . ASP A 1 363 ? -6.148 -15.512 -21.752 1.00 42.41 363 ASP A N 1
ATOM 2625 C CA . ASP A 1 363 ? -5.929 -15.122 -23.140 1.00 42.41 363 ASP A CA 1
ATOM 2626 C C . ASP A 1 363 ? -4.806 -14.082 -23.345 1.00 42.41 363 ASP A C 1
ATOM 2628 O O . ASP A 1 363 ? -4.589 -13.631 -24.465 1.00 42.41 363 ASP A O 1
ATOM 2632 N N . GLY A 1 364 ? -4.055 -13.697 -22.302 1.00 48.84 364 GLY A N 1
ATOM 2633 C CA . GLY A 1 364 ? -3.101 -12.572 -22.379 1.00 48.84 364 GLY A CA 1
ATOM 2634 C C . GLY A 1 364 ? -1.608 -12.884 -22.214 1.00 48.84 364 GLY A C 1
ATOM 2635 O O . GLY A 1 364 ? -0.801 -11.959 -22.219 1.00 48.84 364 GLY A O 1
ATOM 2636 N N . GLY A 1 365 ? -1.203 -14.139 -21.993 1.00 54.12 365 GLY A N 1
ATOM 2637 C CA . GLY A 1 365 ? 0.209 -14.508 -21.764 1.00 54.12 365 GLY A CA 1
ATOM 2638 C C . GLY A 1 365 ? 0.821 -14.027 -20.433 1.00 54.12 365 GLY A C 1
ATOM 2639 O O . GLY A 1 365 ? 1.836 -14.571 -19.996 1.00 54.12 365 GLY A O 1
ATOM 2640 N N . PHE A 1 366 ? 0.191 -13.075 -19.741 1.00 50.03 366 PHE A N 1
ATOM 2641 C CA . PHE A 1 366 ? 0.571 -12.662 -18.396 1.00 50.03 366 PHE A CA 1
ATOM 2642 C C . PHE A 1 366 ? 0.209 -13.739 -17.373 1.00 50.03 366 PHE A C 1
ATOM 2644 O O . PHE A 1 366 ? -0.958 -14.074 -17.179 1.00 50.03 366 PHE A O 1
ATOM 2651 N N . LYS A 1 367 ? 1.227 -14.284 -16.705 1.00 63.31 367 LYS A N 1
ATOM 2652 C CA . LYS A 1 367 ? 1.060 -15.238 -15.609 1.00 63.31 367 LYS A CA 1
ATOM 2653 C C . LYS A 1 367 ? 1.301 -14.500 -14.291 1.00 63.31 367 LYS A C 1
ATOM 2655 O O . LYS A 1 367 ? 2.463 -14.379 -13.893 1.00 63.31 367 LYS A O 1
ATOM 2660 N N . PRO A 1 368 ? 0.242 -14.037 -13.599 1.00 57.06 368 PRO A N 1
ATOM 2661 C CA . PRO A 1 368 ? 0.377 -13.242 -12.378 1.00 57.06 368 PRO A CA 1
ATOM 2662 C C . PRO A 1 368 ? 0.999 -14.027 -11.222 1.00 57.06 368 PRO A C 1
ATOM 2664 O O . PRO A 1 368 ? 1.391 -13.438 -10.230 1.00 57.06 368 PRO A O 1
ATOM 2667 N N . THR A 1 369 ? 1.111 -15.350 -11.348 1.00 62.47 369 THR A N 1
ATOM 2668 C CA . THR A 1 369 ? 1.762 -16.229 -10.372 1.00 62.47 369 THR A CA 1
ATOM 2669 C C . THR A 1 369 ? 3.244 -16.471 -10.659 1.00 62.47 369 THR A C 1
ATOM 2671 O O . THR A 1 369 ? 3.862 -17.265 -9.950 1.00 62.47 369 THR A O 1
ATOM 2674 N N . THR A 1 370 ? 3.809 -15.883 -11.722 1.00 67.81 370 THR A N 1
ATOM 2675 C CA . THR A 1 370 ? 5.260 -15.949 -11.946 1.00 67.81 370 THR A CA 1
ATOM 2676 C C . THR A 1 370 ? 5.979 -15.115 -10.903 1.00 67.81 370 THR A C 1
ATOM 2678 O O . THR A 1 370 ? 5.506 -14.044 -10.517 1.00 67.81 370 THR A O 1
ATOM 2681 N N . ASP A 1 371 ? 7.143 -15.597 -10.476 1.00 64.62 371 ASP A N 1
ATOM 2682 C CA . ASP A 1 371 ? 7.910 -14.966 -9.405 1.00 64.62 371 ASP A CA 1
ATOM 2683 C C . ASP A 1 371 ? 8.198 -13.491 -9.745 1.00 64.62 371 ASP A C 1
ATOM 2685 O O . ASP A 1 371 ? 8.043 -12.611 -8.907 1.00 64.62 371 ASP A O 1
ATOM 2689 N N . ASN A 1 372 ? 8.489 -13.174 -11.010 1.00 63.66 372 ASN A N 1
ATOM 2690 C CA . ASN A 1 372 ? 8.745 -11.798 -11.447 1.00 63.66 372 ASN A CA 1
ATOM 2691 C C . ASN A 1 372 ? 7.526 -10.864 -11.371 1.00 63.66 372 ASN A C 1
ATOM 2693 O O . ASN A 1 372 ? 7.708 -9.681 -11.089 1.00 63.66 372 ASN A O 1
ATOM 2697 N N . ALA A 1 373 ? 6.311 -11.370 -11.610 1.00 61.69 373 ALA A N 1
ATOM 2698 C CA . ALA A 1 373 ? 5.091 -10.560 -11.594 1.00 61.69 373 ALA A CA 1
ATOM 2699 C C . ALA A 1 373 ? 4.677 -10.191 -10.164 1.00 61.69 373 ALA A C 1
ATOM 2701 O O . ALA A 1 373 ? 4.348 -9.045 -9.872 1.00 61.69 373 ALA A O 1
ATOM 2702 N N . ILE A 1 374 ? 4.752 -11.159 -9.253 1.00 66.69 374 ILE A N 1
ATOM 2703 C CA . ILE A 1 374 ? 4.423 -10.970 -7.837 1.00 66.69 374 ILE A CA 1
ATOM 2704 C C . ILE A 1 374 ? 5.377 -9.975 -7.173 1.00 66.69 374 ILE A C 1
ATOM 2706 O O . ILE A 1 374 ? 4.947 -9.115 -6.406 1.00 66.69 374 ILE A O 1
ATOM 2710 N N . ASN A 1 375 ? 6.662 -10.066 -7.515 1.00 70.31 375 ASN A N 1
ATOM 2711 C CA . ASN A 1 375 ? 7.736 -9.252 -6.955 1.00 70.31 375 ASN A CA 1
ATOM 2712 C C . ASN A 1 375 ? 7.686 -7.780 -7.403 1.00 70.31 375 ASN A C 1
ATOM 2714 O O . ASN A 1 375 ? 8.589 -7.006 -7.102 1.00 70.31 375 ASN A O 1
ATOM 2718 N N . ARG A 1 376 ? 6.684 -7.375 -8.185 1.00 76.06 376 ARG A N 1
ATOM 2719 C CA . ARG A 1 376 ? 6.541 -6.006 -8.677 1.00 76.06 376 ARG A CA 1
ATOM 2720 C C . ARG A 1 376 ? 5.085 -5.593 -8.591 1.00 76.06 376 ARG A C 1
ATOM 2722 O O . ARG A 1 376 ? 4.363 -5.595 -9.574 1.00 76.06 376 ARG A O 1
ATOM 2729 N N . SER A 1 377 ? 4.617 -5.367 -7.380 1.00 81.38 377 SER A N 1
ATOM 2730 C CA . SER A 1 377 ? 3.204 -5.135 -7.111 1.00 81.38 377 SER A CA 1
ATOM 2731 C C . SER A 1 377 ? 3.017 -4.226 -5.907 1.00 81.38 377 SER A C 1
ATOM 2733 O O . SER A 1 377 ? 3.929 -4.060 -5.093 1.00 81.38 377 SER A O 1
ATOM 2735 N N . VAL A 1 378 ? 1.818 -3.658 -5.789 1.00 87.19 378 VAL A N 1
ATOM 2736 C CA . VAL A 1 378 ? 1.368 -3.000 -4.563 1.00 87.19 378 VAL A CA 1
ATOM 2737 C C . VAL A 1 378 ? 0.091 -3.682 -4.123 1.00 87.19 378 VAL A C 1
ATOM 2739 O O . VAL A 1 378 ? -0.905 -3.722 -4.843 1.00 87.19 378 VAL A O 1
ATOM 2742 N N . MET A 1 379 ? 0.113 -4.230 -2.921 1.00 88.12 379 MET A N 1
ATOM 2743 C CA . MET A 1 379 ? -1.072 -4.845 -2.337 1.00 88.12 379 MET A CA 1
ATOM 2744 C C . MET A 1 379 ? -1.781 -3.818 -1.472 1.00 88.12 379 MET A C 1
ATOM 2746 O O . MET A 1 379 ? -1.143 -3.096 -0.709 1.00 88.12 379 MET A O 1
ATOM 2750 N N . MET A 1 380 ? -3.098 -3.772 -1.578 1.00 91.44 380 MET A N 1
ATOM 2751 C CA . MET A 1 380 ? -3.948 -2.880 -0.808 1.00 91.44 380 MET A CA 1
ATOM 2752 C C . MET A 1 380 ? -4.709 -3.695 0.233 1.00 91.44 380 MET A C 1
ATOM 2754 O O . MET A 1 380 ? -5.386 -4.669 -0.103 1.00 91.44 380 MET A O 1
ATOM 2758 N N . ILE A 1 381 ? -4.611 -3.302 1.501 1.00 91.06 381 ILE A N 1
ATOM 2759 C CA . ILE A 1 381 ? -5.396 -3.895 2.588 1.00 91.06 381 ILE A CA 1
ATOM 2760 C C . ILE A 1 381 ? -6.200 -2.798 3.273 1.00 91.06 381 ILE A C 1
ATOM 2762 O O . ILE A 1 381 ? -5.637 -1.931 3.935 1.00 91.06 381 ILE A O 1
ATOM 2766 N N . ALA A 1 382 ? -7.518 -2.851 3.135 1.00 91.44 382 ALA A N 1
ATOM 2767 C CA . ALA A 1 382 ? -8.444 -1.996 3.853 1.00 91.44 382 ALA A CA 1
ATOM 2768 C C . ALA A 1 382 ? -8.876 -2.674 5.158 1.00 91.44 382 ALA A C 1
ATOM 2770 O O . ALA A 1 382 ? -9.364 -3.804 5.154 1.00 91.44 382 ALA A O 1
ATOM 2771 N N . VAL A 1 383 ? -8.725 -1.977 6.281 1.00 90.56 383 VAL A N 1
ATOM 2772 C CA . VAL A 1 383 ? -9.106 -2.462 7.612 1.00 90.56 383 VAL A CA 1
ATOM 2773 C C . VAL A 1 383 ? -10.180 -1.540 8.175 1.00 90.56 383 VAL A C 1
ATOM 2775 O O . VAL A 1 383 ? -9.910 -0.398 8.544 1.00 90.56 383 VAL A O 1
ATOM 2778 N N . GLY A 1 384 ? -11.420 -2.022 8.209 1.00 86.38 384 GLY A N 1
ATOM 2779 C CA . GLY A 1 384 ? -12.593 -1.309 8.723 1.00 86.38 384 GLY A CA 1
ATOM 2780 C C . GLY A 1 384 ? -12.958 -1.627 10.171 1.00 86.38 384 GLY A C 1
ATOM 2781 O O . GLY A 1 384 ? -13.838 -0.978 10.725 1.00 86.38 384 GLY A O 1
ATOM 2782 N N . CYS A 1 385 ? -12.305 -2.605 10.797 1.00 83.62 385 CYS A N 1
ATOM 2783 C CA . CYS A 1 385 ? -12.481 -2.888 12.219 1.00 83.62 385 CYS A CA 1
ATOM 2784 C C . CYS A 1 385 ? -11.581 -2.000 13.093 1.00 83.62 385 CYS A C 1
ATOM 2786 O O . CYS A 1 385 ? -10.483 -1.622 12.681 1.00 83.62 385 CYS A O 1
ATOM 2788 N N . ASP A 1 386 ? -12.026 -1.679 14.315 1.00 81.12 386 ASP A N 1
ATOM 2789 C CA . ASP A 1 386 ? -11.209 -0.865 15.218 1.00 81.12 386 ASP A CA 1
ATOM 2790 C C . ASP A 1 386 ? -10.032 -1.660 15.764 1.00 81.12 386 ASP A C 1
ATOM 2792 O O . ASP A 1 386 ? -10.149 -2.821 16.173 1.00 81.12 386 ASP A O 1
ATOM 2796 N N . LEU A 1 387 ? -8.904 -0.962 15.844 1.00 78.69 387 LEU A N 1
ATOM 2797 C CA . LEU A 1 387 ? -7.700 -1.404 16.535 1.00 78.69 387 LEU A CA 1
ATOM 2798 C C . LEU A 1 387 ? -7.648 -0.866 17.984 1.00 78.69 387 LEU A C 1
ATOM 2800 O O . LEU A 1 387 ? -6.603 -0.933 18.625 1.00 78.69 387 LEU A O 1
ATOM 2804 N N . THR A 1 388 ? -8.747 -0.297 18.503 1.00 66.75 388 THR A N 1
ATOM 2805 C CA . THR A 1 388 ? -8.774 0.438 19.779 1.00 66.75 388 THR A CA 1
ATOM 2806 C C . THR A 1 388 ? -8.604 -0.467 21.008 1.00 66.75 388 THR A C 1
ATOM 2808 O O . THR A 1 388 ? -9.119 -1.590 21.080 1.00 66.75 388 THR A O 1
ATOM 2811 N N . GLY A 1 389 ? -7.895 0.068 22.011 1.00 52.84 389 GLY A N 1
ATOM 2812 C CA . GLY A 1 389 ? -7.895 -0.440 23.387 1.00 52.84 389 GLY A CA 1
ATOM 2813 C C . GLY A 1 389 ? -6.582 -0.266 24.149 1.00 52.84 389 GLY A C 1
ATOM 2814 O O . GLY A 1 389 ? -6.625 0.048 25.324 1.00 52.84 389 GLY A O 1
ATOM 2815 N N . GLU A 1 390 ? -5.439 -0.446 23.490 1.00 54.34 390 GLU A N 1
ATOM 2816 C CA . GLU A 1 390 ? -4.082 -0.421 24.090 1.00 54.34 390 GLU A CA 1
ATOM 2817 C C . GLU A 1 390 ? -3.018 -0.656 23.000 1.00 54.34 390 GLU A C 1
ATOM 2819 O O . GLU A 1 390 ? -1.887 -0.181 23.089 1.00 54.34 390 GLU A O 1
ATOM 2824 N N . ASP A 1 391 ? -3.410 -1.356 21.930 1.00 56.28 391 ASP A N 1
ATOM 2825 C CA . ASP A 1 391 ? -2.502 -1.925 20.934 1.00 56.28 391 ASP A CA 1
ATOM 2826 C C . ASP A 1 391 ? -1.784 -0.885 20.044 1.00 56.28 391 ASP A C 1
ATOM 2828 O O . ASP A 1 391 ? -0.667 -1.139 19.596 1.00 56.28 391 ASP A O 1
ATOM 2832 N N . VAL A 1 392 ? -2.374 0.296 19.804 1.00 58.25 392 VAL A N 1
ATOM 2833 C CA . VAL A 1 392 ? -1.794 1.328 18.907 1.00 58.25 392 VAL A CA 1
ATOM 2834 C C . VAL A 1 392 ? -1.107 2.478 19.657 1.00 58.25 392 VAL A C 1
ATOM 2836 O O . VAL A 1 392 ? -0.403 3.277 19.049 1.00 58.25 392 VAL A O 1
ATOM 2839 N N . GLY A 1 393 ? -1.259 2.563 20.983 1.00 56.53 393 GLY A N 1
ATOM 2840 C CA . GLY A 1 393 ? -0.620 3.601 21.802 1.00 56.53 393 GLY A CA 1
ATOM 2841 C C . GLY A 1 393 ? -1.139 5.037 21.616 1.00 56.53 393 GLY A C 1
ATOM 2842 O O . GLY A 1 393 ? -0.532 5.949 22.171 1.00 56.53 393 GLY A O 1
ATOM 2843 N N . GLU A 1 394 ? -2.236 5.258 20.882 1.00 52.97 394 GLU A N 1
ATOM 2844 C CA . GLU A 1 394 ? -2.975 6.531 20.915 1.00 52.97 394 GLU A CA 1
ATOM 2845 C C . GLU A 1 394 ? -3.652 6.643 22.298 1.00 52.97 394 GLU A C 1
ATOM 2847 O O . GLU A 1 394 ? -4.614 5.927 22.581 1.00 52.97 394 GLU A O 1
ATOM 2852 N N . LYS A 1 395 ? -3.073 7.458 23.190 1.00 50.56 395 LYS A N 1
ATOM 2853 C CA . LYS A 1 395 ? -3.666 7.851 24.477 1.00 50.56 395 LYS A CA 1
ATOM 2854 C C . LYS A 1 395 ? -4.508 9.105 24.330 1.00 50.56 395 LYS A C 1
ATOM 2856 O O . LYS A 1 395 ? -4.056 10.005 23.587 1.00 50.56 395 LYS A O 1
#

Secondary structure (DSSP, 8-state):
--SHHHHHHHHHHHHHHHHHHHHHHHTS---S-SSS--BTB-TTT-TTT-PPPTTSS---TTT--TTT-TTT-PPPPPPPPPPPPPPPPPPPPPPPPPPP----------------------TTSSS--TT--TTT-HHHH--TT--S-HHHHHHHHHHHHHHHHHTTSTT--------HHHHHHHHTTTTSTTEEEEEE--------TTS-----S-SSS--TT-S-TT-GGG-TT-TT-PPP-HHHHHHHHHHHHHHHHHHHHHHHHHTTT-SEEEEEE---STT--STT--S--HHHHHHHHHHHHHHHHHHHHHHHHHHHTT----PEEEEEE--TTSGGGG-HHHHHHHHHHH---TTSS--TTSHHHHTS-EEEEEE-S---SSTT---